Protein AF-0000000078802877 (afdb_homodimer)

Structure (mmCIF, N/CA/C/O backbone):
data_AF-0000000078802877-model_v1
#
loop_
_entity.id
_entity.type
_entity.pdbx_description
1 polymer 'D-octopine dehydrogenase'
#
loop_
_atom_site.group_PDB
_atom_site.id
_atom_site.type_symbol
_atom_site.label_atom_id
_atom_site.label_alt_id
_atom_site.label_comp_id
_atom_site.label_asym_id
_atom_site.label_entity_id
_atom_site.label_seq_id
_atom_site.pdbx_PDB_ins_code
_atom_site.Cartn_x
_atom_site.Cartn_y
_atom_site.Cartn_z
_atom_site.occupancy
_atom_site.B_iso_or_equiv
_atom_site.auth_seq_id
_atom_site.auth_comp_id
_atom_site.auth_asym_id
_atom_site.auth_atom_id
_atom_site.pdbx_PDB_model_num
ATOM 1 N N . MET A 1 1 ? -6.988 44.094 30.016 1 74.75 1 MET A N 1
ATOM 2 C CA . MET A 1 1 ? -7.387 44.188 28.625 1 74.75 1 MET A CA 1
ATOM 3 C C . MET A 1 1 ? -7.469 42.812 27.969 1 74.75 1 MET A C 1
ATOM 5 O O . MET A 1 1 ? -6.734 41.906 28.359 1 74.75 1 MET A O 1
ATOM 9 N N . ALA A 1 2 ? -8.438 42.625 27.109 1 90.06 2 ALA A N 1
ATOM 10 C CA . ALA A 1 2 ? -8.594 41.312 26.469 1 90.06 2 ALA A CA 1
ATOM 11 C C . ALA A 1 2 ? -7.391 41 25.578 1 90.06 2 ALA A C 1
ATOM 13 O O . ALA A 1 2 ? -6.848 41.875 24.922 1 90.06 2 ALA A O 1
ATOM 14 N N . PRO A 1 3 ? -6.945 39.781 25.688 1 95 3 PRO A N 1
ATOM 15 C CA . PRO A 1 3 ? -5.863 39.406 24.781 1 95 3 PRO A CA 1
ATOM 16 C C . PRO A 1 3 ? -6.262 39.531 23.312 1 95 3 PRO A C 1
ATOM 18 O O . PRO A 1 3 ? -7.422 39.281 22.953 1 95 3 PRO A O 1
ATOM 21 N N . LYS A 1 4 ? -5.344 39.969 22.469 1 97.94 4 LYS A N 1
ATOM 22 C CA . LYS A 1 4 ? -5.574 40.125 21.031 1 97.94 4 LYS A CA 1
ATOM 23 C C . LYS A 1 4 ? -4.836 39.031 20.25 1 97.94 4 LYS A C 1
ATOM 25 O O . LYS A 1 4 ? -3.719 38.656 20.609 1 97.94 4 LYS A O 1
ATOM 30 N N . VAL A 1 5 ? -5.461 38.562 19.219 1 98.62 5 VAL A N 1
ATOM 31 C CA . VAL A 1 5 ? -4.844 37.531 18.391 1 98.62 5 VAL A CA 1
ATOM 32 C C . VAL A 1 5 ? -5.316 37.656 16.938 1 98.62 5 VAL A C 1
ATOM 34 O O . VAL A 1 5 ? -6.473 38 16.688 1 98.62 5 VAL A O 1
ATOM 37 N N . SER A 1 6 ? -4.41 37.5 16 1 98.81 6 SER A N 1
ATOM 38 C CA . SER A 1 6 ? -4.742 37.438 14.578 1 98.81 6 SER A CA 1
ATOM 39 C C . SER A 1 6 ? -4.703 36 14.055 1 98.81 6 SER A C 1
ATOM 41 O O . SER A 1 6 ? -3.758 35.281 14.328 1 98.81 6 SER A O 1
ATOM 43 N N . ILE A 1 7 ? -5.746 35.656 13.383 1 98.69 7 ILE A N 1
ATOM 44 C CA . ILE A 1 7 ? -5.832 34.344 12.719 1 98.69 7 ILE A CA 1
ATOM 45 C C . ILE A 1 7 ? -5.656 34.531 11.211 1 98.69 7 ILE A C 1
ATOM 47 O O . ILE A 1 7 ? -6.445 35.219 10.562 1 98.69 7 ILE A O 1
ATOM 51 N N . ILE A 1 8 ? -4.602 33.875 10.703 1 98.19 8 ILE A N 1
ATOM 52 C CA . ILE A 1 8 ? -4.289 34 9.281 1 98.19 8 ILE A CA 1
ATOM 53 C C . ILE A 1 8 ? -4.766 32.75 8.547 1 98.19 8 ILE A C 1
ATOM 55 O O . ILE A 1 8 ? -4.039 31.75 8.453 1 98.19 8 ILE A O 1
ATOM 59 N N . GLY A 1 9 ? -5.855 32.781 7.844 1 96.12 9 GLY A N 1
ATOM 60 C CA . GLY A 1 9 ? -6.516 31.672 7.188 1 96.12 9 GLY A CA 1
ATOM 61 C C . GLY A 1 9 ? -7.953 31.484 7.637 1 96.12 9 GLY A C 1
ATOM 62 O O . GLY A 1 9 ? -8.258 31.609 8.828 1 96.12 9 GLY A O 1
ATOM 63 N N . SER A 1 10 ? -8.828 31.188 6.695 1 96.12 10 SER A N 1
ATOM 64 C CA . SER A 1 10 ? -10.258 31.156 6.996 1 96.12 10 SER A CA 1
ATOM 65 C C . SER A 1 10 ? -10.883 29.828 6.602 1 96.12 10 SER A C 1
ATOM 67 O O . SER A 1 10 ? -12.008 29.781 6.105 1 96.12 10 SER A O 1
ATOM 69 N N . GLY A 1 11 ? -10.078 28.75 6.754 1 94.06 11 GLY A N 1
ATOM 70 C CA . GLY A 1 11 ? -10.617 27.406 6.57 1 94.06 11 GLY A CA 1
ATOM 71 C C . GLY A 1 11 ? -11.25 26.844 7.824 1 94.06 11 GLY A C 1
ATOM 72 O O . GLY A 1 11 ? -11.602 27.594 8.742 1 94.06 11 GLY A O 1
ATOM 73 N N . ASN A 1 12 ? -11.438 25.547 7.922 1 93.75 12 ASN A N 1
ATOM 74 C CA . ASN A 1 12 ? -12.078 24.859 9.047 1 93.75 12 ASN A CA 1
ATOM 75 C C . ASN A 1 12 ? -11.43 25.25 10.375 1 93.75 12 ASN A C 1
ATOM 77 O O . ASN A 1 12 ? -12.109 25.703 11.289 1 93.75 12 ASN A O 1
ATOM 81 N N . ALA A 1 13 ? -10.141 25.094 10.398 1 96.44 13 ALA A N 1
ATOM 82 C CA . ALA A 1 13 ? -9.422 25.391 11.633 1 96.44 13 ALA A CA 1
ATOM 83 C C . ALA A 1 13 ? -9.414 26.891 11.922 1 96.44 13 ALA A C 1
ATOM 85 O O . ALA A 1 13 ? -9.469 27.312 13.078 1 96.44 13 ALA A O 1
ATOM 86 N N . GLY A 1 14 ? -9.344 27.688 10.867 1 97.38 14 GLY A N 1
ATOM 87 C CA . GLY A 1 14 ? -9.336 29.141 11.031 1 97.38 14 GLY A CA 1
ATOM 88 C C . GLY A 1 14 ? -10.617 29.688 11.617 1 97.38 14 GLY A C 1
ATOM 89 O O . GLY A 1 14 ? -10.594 30.453 12.578 1 97.38 14 GLY A O 1
ATOM 90 N N . LEU A 1 15 ? -11.734 29.234 11.086 1 97.81 15 LEU A N 1
ATOM 91 C CA . LEU A 1 15 ? -13.023 29.688 11.594 1 97.81 15 LEU A CA 1
ATOM 92 C C . LEU A 1 15 ? -13.242 29.203 13.023 1 97.81 15 LEU A C 1
ATOM 94 O O . LEU A 1 15 ? -13.789 29.922 13.852 1 97.81 15 LEU A O 1
ATOM 98 N N . THR A 1 16 ? -12.836 27.984 13.219 1 98 16 THR A N 1
ATOM 99 C CA . THR A 1 16 ? -12.992 27.422 14.555 1 98 16 THR A CA 1
ATOM 100 C C . THR A 1 16 ? -12.148 28.203 15.57 1 98 16 THR A C 1
ATOM 102 O O . THR A 1 16 ? -12.609 28.484 16.672 1 98 16 THR A O 1
ATOM 105 N N . ALA A 1 17 ? -10.953 28.531 15.219 1 98.5 17 ALA A N 1
ATOM 106 C CA . ALA A 1 17 ? -10.094 29.328 16.078 1 98.5 17 ALA A CA 1
ATOM 107 C C . ALA A 1 17 ? -10.711 30.703 16.359 1 98.5 17 ALA A C 1
ATOM 109 O O . ALA A 1 17 ? -10.727 31.156 17.516 1 98.5 17 ALA A O 1
ATOM 110 N N . ALA A 1 18 ? -11.195 31.359 15.312 1 98.44 18 ALA A N 1
ATOM 111 C CA . ALA A 1 18 ? -11.82 32.656 15.461 1 98.44 18 ALA A CA 1
ATOM 112 C C . ALA A 1 18 ? -12.977 32.625 16.453 1 98.44 18 ALA A C 1
ATOM 114 O O . ALA A 1 18 ? -13.086 33.469 17.344 1 98.44 18 ALA A O 1
ATOM 115 N N . TYR A 1 19 ? -13.812 31.641 16.312 1 98.31 19 TYR A N 1
ATOM 116 C CA . TYR A 1 19 ? -14.969 31.453 17.172 1 98.31 19 TYR A CA 1
ATOM 117 C C . TYR A 1 19 ? -14.539 31.141 18.609 1 98.31 19 TYR A C 1
ATOM 119 O O . TYR A 1 19 ? -14.953 31.828 19.547 1 98.31 19 TYR A O 1
ATOM 127 N N . HIS A 1 20 ? -13.711 30.156 18.734 1 98.06 20 HIS A N 1
ATOM 128 C CA . HIS A 1 20 ? -13.414 29.625 20.062 1 98.06 20 HIS A CA 1
ATOM 129 C C . HIS A 1 20 ? -12.555 30.594 20.875 1 98.06 20 HIS A C 1
ATOM 131 O O . HIS A 1 20 ? -12.719 30.703 22.078 1 98.06 20 HIS A O 1
ATOM 137 N N . PHE A 1 21 ? -11.594 31.281 20.219 1 98.25 21 PHE A N 1
ATOM 138 C CA . PHE A 1 21 ? -10.805 32.281 20.922 1 98.25 21 PHE A CA 1
ATOM 139 C C . PHE A 1 21 ? -11.68 33.438 21.375 1 98.25 21 PHE A C 1
ATOM 141 O O . PHE A 1 21 ? -11.5 33.969 22.469 1 98.25 21 PHE A O 1
ATOM 148 N N . SER A 1 22 ? -12.594 33.844 20.547 1 97.94 22 SER A N 1
ATOM 149 C CA . SER A 1 22 ? -13.547 34.875 20.938 1 97.94 22 SER A CA 1
ATOM 150 C C . SER A 1 22 ? -14.391 34.438 22.125 1 97.94 22 SER A C 1
ATOM 152 O O . SER A 1 22 ? -14.656 35.219 23.047 1 97.94 22 SER A O 1
ATOM 154 N N . LEU A 1 23 ? -14.82 33.219 22.047 1 96.56 23 LEU A N 1
ATOM 155 C CA . LEU A 1 23 ? -15.602 32.625 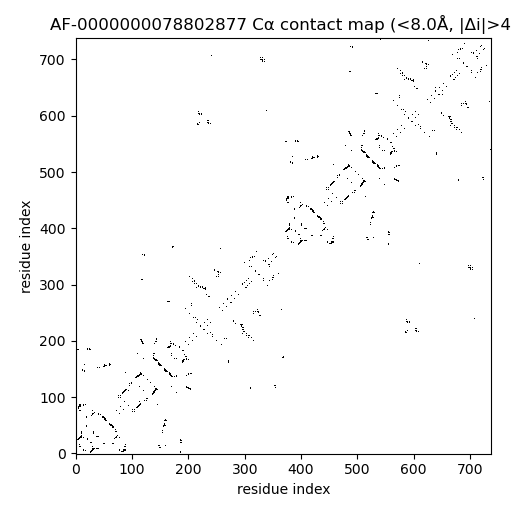23.125 1 96.56 23 LEU A CA 1
ATOM 156 C C . LEU A 1 23 ? -14.828 32.688 24.438 1 96.56 23 LEU A C 1
ATOM 158 O O . LEU A 1 23 ? -15.43 32.875 25.516 1 96.56 23 LEU A O 1
ATOM 162 N N . GLN A 1 24 ? -13.523 32.625 24.344 1 94.69 24 GLN A N 1
ATOM 163 C CA . GLN A 1 24 ? -12.656 32.656 25.516 1 94.69 24 GLN A CA 1
ATOM 164 C C . GLN A 1 24 ? -12.352 34.094 25.938 1 94.69 24 GLN A C 1
ATOM 166 O O . GLN A 1 24 ? -11.625 34.312 26.906 1 94.69 24 GLN A O 1
ATOM 171 N N . GLY A 1 25 ? -12.828 35.062 25.172 1 96.06 25 GLY A N 1
ATOM 172 C CA . GLY A 1 25 ? -12.727 36.438 25.609 1 96.06 25 GLY A CA 1
ATOM 173 C C . GLY A 1 25 ? -11.656 37.219 24.875 1 96.06 25 GLY A C 1
ATOM 174 O O . GLY A 1 25 ? -11.406 38.375 25.188 1 96.06 25 GLY A O 1
ATOM 175 N N . ALA A 1 26 ? -11.078 36.656 23.875 1 97.81 26 ALA A N 1
ATOM 176 C CA . ALA A 1 26 ? -10.039 37.344 23.109 1 97.81 26 ALA A CA 1
ATOM 177 C C . ALA A 1 26 ? -10.664 38.219 22.016 1 97.81 26 ALA A C 1
ATOM 179 O O . ALA A 1 26 ? -11.742 37.906 21.516 1 97.81 26 ALA A O 1
ATOM 180 N N . ASP A 1 27 ? -9.984 39.312 21.766 1 98.44 27 ASP A N 1
ATOM 181 C CA . ASP A 1 27 ? -10.266 40.031 20.531 1 98.44 27 ASP A CA 1
ATOM 182 C C . ASP A 1 27 ? -9.57 39.375 19.344 1 98.44 27 ASP A C 1
ATOM 184 O O . ASP A 1 27 ? -8.352 39.188 19.359 1 98.44 27 ASP A O 1
ATOM 188 N N . VAL A 1 28 ? -10.383 39.094 18.312 1 98.62 28 VAL A N 1
ATOM 189 C CA . VAL A 1 28 ? -9.836 38.312 17.219 1 98.62 28 VAL A CA 1
ATOM 190 C C . VAL A 1 28 ? -9.891 39.094 15.914 1 98.62 28 VAL A C 1
ATOM 192 O O . VAL A 1 28 ? -10.898 39.75 15.617 1 98.62 28 VAL A O 1
ATOM 195 N N . CYS A 1 29 ? -8.789 39.125 15.219 1 98.81 29 CYS A N 1
ATOM 196 C CA . CYS A 1 29 ? -8.75 39.531 13.82 1 98.81 29 CYS A CA 1
ATOM 197 C C . CYS A 1 29 ? -8.617 38.312 12.898 1 98.81 29 CYS A C 1
ATOM 199 O O . CYS A 1 29 ? -7.637 37.562 12.992 1 98.81 29 CYS A O 1
ATOM 201 N N . LEU A 1 30 ? -9.617 38.125 12.047 1 98.62 30 LEU A N 1
ATOM 202 C CA . LEU A 1 30 ? -9.609 37 11.117 1 98.62 30 LEU A CA 1
ATOM 203 C C . LEU A 1 30 ? -9.281 37.438 9.703 1 98.62 30 LEU A C 1
ATOM 205 O O . LEU A 1 30 ? -9.969 38.312 9.148 1 98.62 30 LEU A O 1
ATOM 209 N N . PHE A 1 31 ? -8.234 36.812 9.164 1 98.25 31 PHE A N 1
ATOM 210 C CA . PHE A 1 31 ? -7.816 37.125 7.805 1 98.25 31 PHE A CA 1
ATOM 211 C C . PHE A 1 31 ? -8.211 35.969 6.855 1 98.25 31 PHE A C 1
ATOM 213 O O . PHE A 1 31 ? -8.062 34.812 7.195 1 98.25 31 PHE A O 1
ATOM 220 N N . GLY A 1 32 ? -8.734 36.375 5.699 1 96 32 GLY A N 1
ATOM 221 C CA . GLY A 1 32 ? -8.945 35.469 4.566 1 96 32 GLY A CA 1
ATOM 222 C C . GLY A 1 32 ? -8.391 36.031 3.266 1 96 32 GLY A C 1
ATOM 223 O O . GLY A 1 32 ? -8.594 37.219 2.949 1 96 32 GLY A O 1
ATOM 224 N N . ALA A 1 33 ? -7.621 35.188 2.625 1 90.5 33 ALA A N 1
ATOM 225 C CA . ALA A 1 33 ? -6.992 35.594 1.38 1 90.5 33 ALA A CA 1
ATOM 226 C C . ALA A 1 33 ? -8.039 35.875 0.3 1 90.5 33 ALA A C 1
ATOM 228 O O . ALA A 1 33 ? -9.062 35.188 0.241 1 90.5 33 ALA A O 1
ATOM 229 N N . LYS A 1 34 ? -7.648 36.812 -0.622 1 84.81 34 LYS A N 1
ATOM 230 C CA . LYS A 1 34 ? -8.523 37.125 -1.748 1 84.81 34 LYS A CA 1
ATOM 231 C C . LYS A 1 34 ? -8.734 35.906 -2.631 1 84.81 34 LYS A C 1
ATOM 233 O O . LYS A 1 34 ? -7.785 35.188 -2.945 1 84.81 34 LYS A O 1
ATOM 238 N N . GLY A 1 35 ? -9.922 35.656 -3.006 1 83.62 35 GLY A N 1
ATOM 239 C CA . GLY A 1 35 ? -10.258 34.469 -3.779 1 83.62 35 GLY A CA 1
ATOM 240 C C . GLY A 1 35 ? -10.711 33.312 -2.92 1 83.62 35 GLY A C 1
ATOM 241 O O . GLY A 1 35 ? -11.352 32.375 -3.416 1 83.62 35 GLY A O 1
ATOM 242 N N . PHE A 1 36 ? -10.398 33.406 -1.675 1 80.94 36 PHE A N 1
ATOM 243 C CA . PHE A 1 36 ? -10.812 32.406 -0.7 1 80.94 36 PHE A CA 1
ATOM 244 C C . PHE A 1 36 ? -11.562 33.031 0.458 1 80.94 36 PHE A C 1
ATOM 246 O O . PHE A 1 36 ? -11.406 32.625 1.61 1 80.94 36 PHE A O 1
ATOM 253 N N . ASP A 1 37 ? -12.305 34.125 0.179 1 84.44 37 ASP A N 1
ATOM 254 C CA . ASP A 1 37 ? -12.836 34.938 1.27 1 84.44 37 ASP A CA 1
ATOM 255 C C . ASP A 1 37 ? -14.344 34.75 1.399 1 84.44 37 ASP A C 1
ATOM 257 O O . ASP A 1 37 ? -15.016 35.594 2.023 1 84.44 37 ASP A O 1
ATOM 261 N N . GLN A 1 38 ? -14.883 33.719 0.833 1 91.31 38 GLN A N 1
ATOM 262 C CA . GLN A 1 38 ? -16.312 33.5 0.97 1 91.31 38 GLN A CA 1
ATOM 263 C C . GLN A 1 38 ? -16.719 33.375 2.438 1 91.31 38 GLN A C 1
ATOM 265 O O . GLN A 1 38 ? -17.75 33.875 2.85 1 91.31 38 GLN A O 1
ATOM 270 N N . SER A 1 39 ? -15.898 32.656 3.168 1 94.88 39 SER A N 1
ATOM 271 C CA . SER A 1 39 ? -16.172 32.5 4.59 1 94.88 39 SER A CA 1
ATOM 272 C C . SER A 1 39 ? -16.281 33.875 5.293 1 94.88 39 SER A C 1
ATOM 274 O O . SER A 1 39 ? -17.062 34.031 6.219 1 94.88 39 SER A O 1
ATOM 276 N N . LEU A 1 40 ? -15.484 34.812 4.887 1 96.5 40 LEU A N 1
ATOM 277 C CA . LEU A 1 40 ? -15.508 36.156 5.48 1 96.5 40 LEU A CA 1
ATOM 278 C C . LEU A 1 40 ? -16.812 36.875 5.152 1 96.5 40 LEU A C 1
ATOM 280 O O . LEU A 1 40 ? -17.406 37.5 6.02 1 96.5 40 LEU A O 1
ATOM 284 N N . LEU A 1 41 ? -17.234 36.719 3.908 1 96.12 41 LEU A N 1
ATOM 285 C CA . LEU A 1 41 ? -18.5 37.281 3.506 1 96.12 41 LEU A CA 1
ATOM 286 C C . LEU A 1 41 ? -19.656 36.719 4.332 1 96.12 41 LEU A C 1
ATOM 288 O O . LEU A 1 41 ? -20.531 37.469 4.766 1 96.12 41 LEU A O 1
ATOM 292 N N . ASP A 1 42 ? -19.625 35.469 4.488 1 97.69 42 ASP A N 1
ATOM 293 C CA . ASP A 1 42 ? -20.656 34.812 5.281 1 97.69 42 ASP A CA 1
ATOM 294 C C . ASP A 1 42 ? -20.688 35.344 6.715 1 97.69 42 ASP A C 1
ATOM 296 O O . ASP A 1 42 ? -21.75 35.562 7.289 1 97.69 42 ASP A O 1
ATOM 300 N N . ILE A 1 43 ? -19.531 35.5 7.281 1 97.88 43 ILE A N 1
ATOM 301 C CA . ILE A 1 43 ? -19.391 35.969 8.656 1 97.88 43 ILE A CA 1
ATOM 302 C C . ILE A 1 43 ? -19.922 37.406 8.758 1 97.88 43 ILE A C 1
ATOM 304 O O . ILE A 1 43 ? -20.625 37.75 9.703 1 97.88 43 ILE A O 1
ATOM 308 N N . GLU A 1 44 ? -19.594 38.25 7.809 1 97.31 44 GLU A N 1
ATOM 309 C CA . GLU A 1 44 ? -20.031 39.656 7.773 1 97.31 44 GLU A CA 1
ATOM 310 C C . GLU A 1 44 ? -21.562 39.75 7.652 1 97.31 44 GLU A C 1
ATOM 312 O O . GLU A 1 44 ? -22.188 40.562 8.328 1 97.31 44 GLU A O 1
ATOM 317 N N . GLN A 1 45 ? -22.094 38.906 6.852 1 97.38 45 GLN A N 1
ATOM 318 C CA . GLN A 1 45 ? -23.531 38.875 6.637 1 97.38 45 GLN A CA 1
ATOM 319 C C . GLN A 1 45 ? -24.266 38.375 7.867 1 97.38 45 GLN A C 1
ATOM 321 O O . GLN A 1 45 ? -25.344 38.875 8.219 1 97.38 45 GLN A O 1
ATOM 326 N N . ASN A 1 46 ? -23.688 37.438 8.5 1 97.38 46 ASN A N 1
ATOM 327 C CA . ASN A 1 46 ? -24.328 36.781 9.648 1 97.38 46 ASN A CA 1
ATOM 328 C C . ASN A 1 46 ? -24.062 37.562 10.93 1 97.38 46 ASN A C 1
ATOM 330 O O . ASN A 1 46 ? -24.734 37.344 11.945 1 97.38 46 ASN A O 1
ATOM 334 N N . GLY A 1 47 ? -23.016 38.375 10.906 1 97.81 47 GLY A N 1
ATOM 335 C CA . GLY A 1 47 ? -22.641 39.156 12.078 1 97.81 47 GLY A CA 1
ATOM 336 C C . GLY A 1 47 ? -21.719 38.406 13.023 1 97.81 47 GLY A C 1
ATOM 337 O O . GLY A 1 47 ? -21.438 38.875 14.125 1 97.81 47 GLY A O 1
ATOM 338 N N . GLY A 1 48 ? -21.312 37.188 12.578 1 98.5 48 GLY A N 1
ATOM 339 C CA . GLY A 1 48 ? -20.469 36.375 13.422 1 98.5 48 GLY A CA 1
ATOM 340 C C . GLY A 1 48 ? -20.422 34.906 12.984 1 98.5 48 GLY A C 1
ATOM 341 O O . GLY A 1 48 ? -20.781 34.594 11.852 1 98.5 48 GLY A O 1
ATOM 342 N N . ILE A 1 49 ? -19.859 34.062 13.844 1 98.69 49 ILE A N 1
ATOM 343 C CA . ILE A 1 49 ? -19.75 32.625 13.602 1 98.69 49 ILE A CA 1
ATOM 344 C C . ILE A 1 49 ? -20.609 31.875 14.602 1 98.69 49 ILE A C 1
ATOM 346 O O . ILE A 1 49 ? -20.594 32.156 15.797 1 98.69 49 ILE A O 1
ATOM 350 N N . GLU A 1 50 ? -21.344 30.953 14.078 1 98.5 50 GLU A N 1
ATOM 351 C CA . GLU A 1 50 ? -22.188 30.094 14.906 1 98.5 50 GLU A CA 1
ATOM 352 C C . GLU A 1 50 ? -21.625 28.688 15.008 1 98.5 50 GLU A C 1
ATOM 354 O O . GLU A 1 50 ? -21.297 28.062 13.992 1 98.5 50 GLU A O 1
ATOM 359 N N . ALA A 1 51 ? -21.422 28.203 16.203 1 97.94 51 ALA A N 1
ATOM 360 C CA . ALA A 1 51 ? -21.125 26.797 16.453 1 97.94 51 ALA A CA 1
ATOM 361 C C . ALA A 1 51 ? -22.391 26.031 16.844 1 97.94 51 ALA A C 1
ATOM 363 O O . ALA A 1 51 ? -23.109 26.438 17.75 1 97.94 51 ALA A O 1
ATOM 364 N N . LEU A 1 52 ? -22.578 24.938 16.234 1 96.38 52 LEU A N 1
ATOM 365 C CA . LEU A 1 52 ? -23.812 24.188 16.406 1 96.38 52 LEU A CA 1
ATOM 366 C C . LEU A 1 52 ? -23.844 23.453 17.734 1 96.38 52 LEU A C 1
ATOM 368 O O . LEU A 1 52 ? -22.797 23.062 18.25 1 96.38 52 LEU A O 1
ATOM 372 N N . ALA A 1 53 ? -25.109 23.25 18.219 1 95.31 53 ALA A N 1
ATOM 373 C CA . ALA A 1 53 ? -25.328 22.531 19.469 1 95.31 53 ALA A CA 1
ATOM 374 C C . ALA A 1 53 ? -25.438 21.031 19.234 1 95.31 53 ALA A C 1
ATOM 376 O O . ALA A 1 53 ? -25.312 20.234 20.172 1 95.31 53 ALA A O 1
ATOM 377 N N . GLU A 1 54 ? -25.781 20.719 18.016 1 91.75 54 GLU A N 1
ATOM 378 C CA . GLU A 1 54 ? -25.953 19.328 17.641 1 91.75 54 GLU A CA 1
ATOM 379 C C . GLU A 1 54 ? -25.547 19.078 16.188 1 91.75 54 GLU A C 1
ATOM 381 O O . GLU A 1 54 ? -25.703 19.969 15.344 1 91.75 54 GLU A O 1
ATOM 386 N N . PHE A 1 55 ? -24.969 17.953 15.977 1 87 55 PHE A N 1
ATOM 387 C CA . PHE A 1 55 ? -24.625 17.516 14.633 1 87 55 PHE A CA 1
ATOM 388 C C . PHE A 1 55 ? -24.812 16.016 14.484 1 87 55 PHE A C 1
ATOM 390 O O . PHE A 1 55 ? -24.281 15.234 15.289 1 87 55 PHE A O 1
ATOM 397 N N . ASN A 1 56 ? -25.516 15.516 13.469 1 80.38 56 ASN A N 1
ATOM 398 C CA . ASN A 1 56 ? -25.844 14.109 13.25 1 80.38 56 ASN A CA 1
ATOM 399 C C . ASN A 1 56 ? -26.406 13.461 14.516 1 80.38 56 ASN A C 1
ATOM 401 O O . ASN A 1 56 ? -25.984 12.383 14.914 1 80.38 56 ASN A O 1
ATOM 405 N N . SER A 1 57 ? -27.172 14.188 15.195 1 82.88 57 SER A N 1
ATOM 406 C CA . SER A 1 57 ? -27.938 13.75 16.359 1 82.88 57 SER A CA 1
ATOM 407 C C . SER A 1 57 ? -27.031 13.531 17.562 1 82.88 57 SER A C 1
ATOM 409 O O . SER A 1 57 ? -27.344 12.719 18.438 1 82.88 57 SER A O 1
ATOM 411 N N . VAL A 1 58 ? -25.906 14.195 17.516 1 83.25 58 VAL A N 1
ATOM 412 C CA . VAL A 1 58 ? -25 14.125 18.656 1 83.25 58 VAL A CA 1
ATOM 413 C C . VAL A 1 58 ? -24.812 15.516 19.25 1 83.25 58 VAL A C 1
ATOM 415 O O . VAL A 1 58 ? -24.547 16.484 18.516 1 83.25 58 VAL A O 1
ATOM 418 N N . PRO A 1 59 ? -25.078 15.609 20.547 1 89.62 59 PRO A N 1
ATOM 419 C CA . PRO A 1 59 ? -24.859 16.906 21.172 1 89.62 59 PRO A CA 1
ATOM 420 C C . PRO A 1 59 ? -23.391 17.359 21.109 1 89.62 59 PRO A C 1
ATOM 422 O O . PRO A 1 59 ? -22.484 16.547 21.266 1 89.62 59 PRO A O 1
ATOM 425 N N . LEU A 1 60 ? -23.188 18.734 21 1 91.38 60 LEU A N 1
ATOM 426 C CA . LEU A 1 60 ? -21.844 19.297 20.891 1 91.38 60 LEU A CA 1
ATOM 427 C C . LEU A 1 60 ? -21.578 20.266 22.047 1 91.38 60 LEU A C 1
ATOM 429 O O . LEU A 1 60 ? -22.484 20.922 22.531 1 91.38 60 LEU A O 1
ATOM 433 N N . THR A 1 61 ? -20.406 20.453 22.547 1 88.44 61 THR A N 1
ATOM 434 C CA . THR A 1 61 ? -20.062 21.094 23.797 1 88.44 61 THR A CA 1
ATOM 435 C C . THR A 1 61 ? -19.828 22.594 23.609 1 88.44 61 THR A C 1
ATOM 437 O O . THR A 1 61 ? -20.047 23.391 24.516 1 88.44 61 THR A O 1
ATOM 440 N N . TYR A 1 62 ? -19.453 23.172 22.484 1 94.31 62 TYR A N 1
ATOM 441 C CA . TYR A 1 62 ? -19 24.547 22.328 1 94.31 62 TYR A CA 1
ATOM 442 C C . TYR A 1 62 ? -19.953 25.344 21.453 1 94.31 62 TYR A C 1
ATOM 444 O O . TYR A 1 62 ? -19.531 26.203 20.688 1 94.31 62 TYR A O 1
ATOM 452 N N . ALA A 1 63 ? -21.203 25.047 21.766 1 96.06 63 ALA A N 1
ATOM 453 C CA . ALA A 1 63 ? -22.219 25.703 20.938 1 96.06 63 ALA A CA 1
ATOM 454 C C . ALA A 1 63 ? -22.359 27.172 21.344 1 96.06 63 ALA A C 1
ATOM 456 O O . ALA A 1 63 ? -22.156 27.531 22.5 1 96.06 63 ALA A O 1
ATOM 457 N N . GLY A 1 64 ? -22.734 28.016 20.328 1 97.62 64 GLY A N 1
ATOM 458 C CA . GLY A 1 64 ? -22.969 29.422 20.578 1 97.62 64 GLY A CA 1
ATOM 459 C C . GLY A 1 64 ? -22.797 30.297 19.359 1 97.62 64 GLY A C 1
ATOM 460 O O . GLY A 1 64 ? -22.891 29.812 18.219 1 97.62 64 GLY A O 1
ATOM 461 N N . PHE A 1 65 ? -22.703 31.594 19.609 1 98.44 65 PHE A N 1
ATOM 462 C CA . PHE A 1 65 ? -22.5 32.594 18.578 1 98.44 65 PHE A CA 1
ATOM 463 C C . PHE A 1 65 ? -21.5 33.656 19.031 1 98.44 65 PHE A C 1
ATOM 465 O O . PHE A 1 65 ? -21.609 34.156 20.156 1 98.44 65 PHE A O 1
ATOM 472 N N . GLN A 1 66 ? -20.547 33.906 18.234 1 98.5 66 GLN A N 1
ATOM 473 C CA . GLN A 1 66 ? -19.531 34.906 18.578 1 98.5 66 GLN A CA 1
ATOM 474 C C . GLN A 1 66 ? -19.344 35.906 17.422 1 98.5 66 GLN A C 1
ATOM 476 O O . GLN A 1 66 ? -19.156 35.5 16.281 1 98.5 66 GLN A O 1
ATOM 481 N N . ALA A 1 67 ? -19.422 37.156 17.781 1 98.19 67 ALA A N 1
ATOM 482 C CA . ALA A 1 67 ? -18.938 38.188 16.844 1 98.19 67 ALA A CA 1
ATOM 483 C C . ALA A 1 67 ? -17.422 38.156 16.766 1 98.19 67 ALA A C 1
ATOM 485 O O . ALA A 1 67 ? -16.734 37.812 17.734 1 98.19 67 ALA A O 1
ATOM 486 N N . ILE A 1 68 ? -16.938 38.5 15.625 1 98.38 68 ILE A N 1
ATOM 487 C CA . ILE A 1 68 ? -15.492 38.625 15.422 1 98.38 68 ILE A CA 1
ATOM 488 C C . ILE A 1 68 ? -15.094 40.094 15.359 1 98.38 68 ILE A C 1
ATOM 490 O O . ILE A 1 68 ? -15.672 40.875 14.602 1 98.38 68 ILE A O 1
ATOM 494 N N . ASP A 1 69 ? -14.148 40.469 16.156 1 98.31 69 ASP A N 1
ATOM 495 C CA . ASP A 1 69 ? -13.781 41.875 16.312 1 98.31 69 ASP A CA 1
ATOM 496 C C . ASP A 1 69 ? -13.422 42.531 14.977 1 98.31 69 ASP A C 1
ATOM 498 O O . ASP A 1 69 ? -13.805 43.656 14.711 1 98.31 69 ASP A O 1
ATOM 502 N N . THR A 1 70 ? -12.609 41.812 14.18 1 98.19 70 THR A N 1
ATOM 503 C CA . THR A 1 70 ? -12.188 42.344 12.883 1 98.19 70 THR A CA 1
ATOM 504 C C . THR A 1 70 ? -12.117 41.219 11.852 1 98.19 70 THR A C 1
ATOM 506 O O . THR A 1 70 ? -11.562 40.156 12.117 1 98.19 70 THR A O 1
ATOM 509 N N . VAL A 1 71 ? -12.742 41.406 10.742 1 98 71 VAL A N 1
ATOM 510 C CA . VAL A 1 71 ? -12.617 40.562 9.57 1 98 71 VAL A CA 1
ATOM 511 C C . VAL A 1 71 ? -11.961 41.344 8.43 1 98 71 VAL A C 1
ATOM 513 O O . VAL A 1 71 ? -12.383 42.438 8.102 1 98 71 VAL A O 1
ATOM 516 N N . THR A 1 72 ? -10.875 40.719 7.848 1 97.94 72 THR A N 1
ATOM 517 C CA . THR A 1 72 ? -10.164 41.531 6.871 1 97.94 72 THR A CA 1
ATOM 518 C C . THR A 1 72 ? -9.586 40.688 5.758 1 97.94 72 THR A C 1
ATOM 520 O O . THR A 1 72 ? -9.359 39.469 5.949 1 97.94 72 THR A O 1
ATOM 523 N N . ARG A 1 73 ? -9.398 41.219 4.566 1 97.06 73 ARG A N 1
ATOM 524 C CA . ARG A 1 73 ? -8.703 40.625 3.43 1 97.06 73 ARG A CA 1
ATOM 525 C C . ARG A 1 73 ? -7.332 41.281 3.236 1 97.06 73 ARG A C 1
ATOM 527 O O . ARG A 1 73 ? -6.621 40.938 2.279 1 97.06 73 ARG A O 1
ATOM 534 N N . ASP A 1 74 ? -6.973 42.156 4.164 1 97 74 ASP A N 1
ATOM 535 C CA . ASP A 1 74 ? -5.695 42.875 4.125 1 97 74 ASP A CA 1
ATOM 536 C C . ASP A 1 74 ? -4.719 42.312 5.148 1 97 74 ASP A C 1
ATOM 538 O O . ASP A 1 74 ? -4.922 42.438 6.355 1 97 74 ASP A O 1
ATOM 542 N N . LEU A 1 75 ? -3.621 41.812 4.66 1 97 75 LEU A N 1
ATOM 543 C CA . LEU A 1 75 ? -2.656 41.125 5.512 1 97 75 LEU A CA 1
ATOM 544 C C . LEU A 1 75 ? -1.97 42.094 6.457 1 97 75 LEU A C 1
ATOM 546 O O . LEU A 1 75 ? -1.637 41.75 7.59 1 97 75 LEU A O 1
ATOM 550 N N . GLN A 1 76 ? -1.71 43.281 5.965 1 98.12 76 GLN A N 1
ATOM 551 C CA . GLN A 1 76 ? -1.095 44.281 6.816 1 98.12 76 GLN A CA 1
ATOM 552 C C . GLN A 1 76 ? -1.943 44.562 8.055 1 98.12 76 GLN A C 1
ATOM 554 O O . GLN A 1 76 ? -1.425 44.594 9.172 1 98.12 76 GLN A O 1
ATOM 559 N N . THR A 1 77 ? -3.195 44.719 7.848 1 98.31 77 THR A N 1
ATOM 560 C CA . THR A 1 77 ? -4.125 44.938 8.953 1 98.31 77 THR A CA 1
ATOM 561 C C . THR A 1 77 ? -4.07 43.781 9.945 1 98.31 77 THR A C 1
ATOM 563 O O . THR A 1 77 ? -4.008 44 11.156 1 98.31 77 THR A O 1
ATOM 566 N N . ALA A 1 78 ? -4.09 42.562 9.469 1 98.5 78 ALA A N 1
ATOM 567 C CA . ALA A 1 78 ? -4.086 41.375 10.32 1 98.5 78 ALA A CA 1
ATOM 568 C C . ALA A 1 78 ? -2.781 41.281 11.109 1 98.5 78 ALA A C 1
ATOM 570 O O . ALA A 1 78 ? -2.791 40.969 12.305 1 98.5 78 ALA A O 1
ATOM 571 N N . VAL A 1 79 ? -1.66 41.5 10.438 1 98.69 79 VAL A N 1
ATOM 572 C CA . VAL A 1 79 ? -0.345 41.344 11.047 1 98.69 79 VAL A CA 1
ATOM 573 C C . VAL A 1 79 ? -0.133 42.438 12.102 1 98.69 79 VAL A C 1
ATOM 575 O O . VAL A 1 79 ? 0.453 42.188 13.156 1 98.69 79 VAL A O 1
ATOM 578 N N . GLU A 1 80 ? -0.635 43.625 11.875 1 98.19 80 GLU A N 1
ATOM 579 C CA . GLU A 1 80 ? -0.427 44.75 12.781 1 98.19 80 GLU A CA 1
ATOM 580 C C . GLU A 1 80 ? -1.407 44.688 13.945 1 98.19 80 GLU A C 1
ATOM 582 O O . GLU A 1 80 ? -1.206 45.375 14.961 1 98.19 80 GLU A O 1
ATOM 587 N N . TYR A 1 81 ? -2.393 43.938 13.836 1 98.44 81 TYR A N 1
ATOM 588 C CA . TYR A 1 81 ? -3.467 43.875 14.82 1 98.44 81 TYR A CA 1
ATOM 589 C C . TYR A 1 81 ? -2.969 43.281 16.141 1 98.44 81 TYR A C 1
ATOM 591 O O . TYR A 1 81 ? -3.424 43.688 17.203 1 98.44 81 TYR A O 1
ATOM 599 N N . SER A 1 82 ? -2.021 42.344 16.062 1 98.25 82 SER A N 1
ATOM 600 C CA . SER A 1 82 ? -1.612 41.625 17.281 1 98.25 82 SER A CA 1
ATOM 601 C C . SER A 1 82 ? -0.165 41.156 17.172 1 98.25 82 SER A C 1
ATOM 603 O O . SER A 1 82 ? 0.373 41 16.078 1 98.25 82 SER A O 1
ATOM 605 N N . ASP A 1 83 ? 0.365 40.906 18.344 1 98 83 ASP A N 1
ATOM 606 C CA . ASP A 1 83 ? 1.69 40.281 18.422 1 98 83 ASP A CA 1
ATOM 607 C C . ASP A 1 83 ? 1.602 38.781 18.359 1 98 83 ASP A C 1
ATOM 609 O O . ASP A 1 83 ? 2.615 38.094 18.188 1 98 83 ASP A O 1
ATOM 613 N N . LEU A 1 84 ? 0.43 38.25 18.516 1 98.62 84 LEU A N 1
ATOM 614 C CA . LEU A 1 84 ? 0.178 36.812 18.391 1 98.62 84 LEU A CA 1
ATOM 615 C C . LEU A 1 84 ? -0.493 36.5 17.047 1 98.62 84 LEU A C 1
ATOM 617 O O . LEU A 1 84 ? -1.641 36.875 16.828 1 98.62 84 LEU A O 1
ATOM 621 N N . LEU A 1 85 ? 0.221 35.812 16.203 1 98.81 85 LEU A N 1
ATOM 622 C CA . LEU A 1 85 ? -0.261 35.438 14.883 1 98.81 85 LEU A CA 1
ATOM 623 C C . LEU A 1 85 ? -0.402 33.906 14.781 1 98.81 85 LEU A C 1
ATOM 625 O O . LEU A 1 85 ? 0.586 33.188 14.898 1 98.81 85 LEU A O 1
ATOM 629 N N . ILE A 1 86 ? -1.632 33.406 14.539 1 98.69 86 ILE A N 1
ATOM 630 C CA . ILE A 1 86 ? -1.917 31.984 14.414 1 98.69 86 ILE A CA 1
ATOM 631 C C . ILE A 1 86 ? -2.188 31.625 12.953 1 98.69 86 ILE A C 1
ATOM 633 O O . ILE A 1 86 ? -2.99 32.281 12.289 1 98.69 86 ILE A O 1
ATOM 637 N N . LEU A 1 87 ? -1.478 30.656 12.461 1 98.38 87 LEU A N 1
ATOM 638 C CA . LEU A 1 87 ? -1.67 30.156 11.102 1 98.38 87 LEU A CA 1
ATOM 639 C C . LEU A 1 87 ? -2.215 28.734 11.117 1 98.38 87 LEU A C 1
ATOM 641 O O . LEU A 1 87 ? -1.462 27.781 10.93 1 98.38 87 LEU A O 1
ATOM 645 N N . PRO A 1 88 ? -3.504 28.578 11.258 1 97.44 88 PRO A N 1
ATOM 646 C CA . PRO A 1 88 ? -4.125 27.25 11.18 1 97.44 88 PRO A CA 1
ATOM 647 C C . PRO A 1 88 ? -4.438 26.828 9.75 1 97.44 88 PRO A C 1
ATOM 649 O O . PRO A 1 88 ? -5.594 26.562 9.422 1 97.44 88 PRO A O 1
ATOM 652 N N . VAL A 1 89 ? -3.408 26.688 8.922 1 95.81 89 VAL A N 1
ATOM 653 C CA . VAL A 1 89 ? -3.525 26.391 7.5 1 95.81 89 VAL A CA 1
ATOM 654 C C . VAL A 1 89 ? -2.736 25.125 7.168 1 95.81 89 VAL A C 1
ATOM 656 O O . VAL A 1 89 ? -1.855 24.719 7.93 1 95.81 89 VAL A O 1
ATOM 659 N N . PRO A 1 90 ? -3.084 24.516 6.113 1 94.75 90 PRO A N 1
ATOM 660 C CA . PRO A 1 90 ? -2.27 23.375 5.691 1 94.75 90 PRO A CA 1
ATOM 661 C C . PRO A 1 90 ? -0.81 23.75 5.449 1 94.75 90 PRO A C 1
ATOM 663 O O . PRO A 1 90 ? -0.507 24.906 5.145 1 94.75 90 PRO A O 1
ATOM 666 N N . SER A 1 91 ? 0.008 22.812 5.531 1 97.12 91 SER A N 1
ATOM 667 C CA . SER A 1 91 ? 1.445 23.047 5.445 1 97.12 91 SER A CA 1
ATOM 668 C C . SER A 1 91 ? 1.82 23.703 4.125 1 97.12 91 SER A C 1
ATOM 670 O O . SER A 1 91 ? 2.721 24.547 4.074 1 97.12 91 SER A O 1
ATOM 672 N N . PHE A 1 92 ? 1.134 23.391 3.057 1 94.75 92 PHE A N 1
ATOM 673 C CA . PHE A 1 92 ? 1.489 23.922 1.745 1 94.75 92 PHE A CA 1
ATOM 674 C C . PHE A 1 92 ? 1.139 25.406 1.643 1 94.75 92 PHE A C 1
ATOM 676 O O . PHE A 1 92 ? 1.643 26.109 0.765 1 94.75 92 PHE A O 1
ATOM 683 N N . ALA A 1 93 ? 0.306 25.891 2.494 1 94.69 93 ALA A N 1
ATOM 684 C CA . ALA A 1 93 ? -0.114 27.297 2.443 1 94.69 93 ALA A CA 1
ATOM 685 C C . ALA A 1 93 ? 0.763 28.172 3.342 1 94.69 93 ALA A C 1
ATOM 687 O O . ALA A 1 93 ? 0.744 29.391 3.236 1 94.69 93 ALA A O 1
ATOM 688 N N . GLN A 1 94 ? 1.557 27.594 4.195 1 97.5 94 GLN A N 1
ATOM 689 C CA . GLN A 1 94 ? 2.355 28.328 5.176 1 97.5 94 GLN A CA 1
ATOM 690 C C . GLN A 1 94 ? 3.369 29.234 4.492 1 97.5 94 GLN A C 1
ATOM 692 O O . GLN A 1 94 ? 3.479 30.422 4.836 1 97.5 94 GLN A O 1
ATOM 697 N N . GLU A 1 95 ? 4.02 28.734 3.475 1 97.44 95 GLU A N 1
ATOM 698 C CA . GLU A 1 95 ? 5.133 29.438 2.852 1 97.44 95 GLU A CA 1
ATOM 699 C C . GLU A 1 95 ? 4.645 30.656 2.062 1 97.44 95 GLU A C 1
ATOM 701 O O . GLU A 1 95 ? 5.094 31.781 2.297 1 97.44 95 GLU A O 1
ATOM 706 N N . PRO A 1 96 ? 3.674 30.469 1.147 1 96.19 96 PRO A N 1
ATOM 707 C CA . PRO A 1 96 ? 3.236 31.656 0.411 1 96.19 96 PRO A CA 1
ATOM 708 C C . PRO A 1 96 ? 2.604 32.719 1.315 1 96.19 96 PRO A C 1
ATOM 710 O O . PRO A 1 96 ? 2.809 33.906 1.108 1 96.19 96 PRO A O 1
ATOM 713 N N . LEU A 1 97 ? 1.922 32.312 2.332 1 96.69 97 LEU A N 1
ATOM 714 C CA . LEU A 1 97 ? 1.329 33.25 3.268 1 96.69 97 LEU A CA 1
ATOM 715 C C . LEU A 1 97 ? 2.41 34.031 4.023 1 96.69 97 LEU A C 1
ATOM 717 O O . LEU A 1 97 ? 2.305 35.25 4.203 1 96.69 97 LEU A O 1
ATOM 721 N N . PHE A 1 98 ? 3.418 33.344 4.438 1 98.19 98 PHE A N 1
ATOM 722 C CA . PHE A 1 98 ? 4.488 33.969 5.207 1 98.19 98 PHE A CA 1
ATOM 723 C C . PHE A 1 98 ? 5.238 35 4.367 1 98.19 98 PHE A C 1
ATOM 725 O O . PHE A 1 98 ? 5.57 36.062 4.852 1 98.19 98 PHE A O 1
ATOM 732 N N . ILE A 1 99 ? 5.48 34.625 3.158 1 98.12 99 ILE A N 1
ATOM 733 C CA . ILE A 1 99 ? 6.168 35.531 2.254 1 98.12 99 ILE A CA 1
ATOM 734 C C . ILE A 1 99 ? 5.375 36.844 2.135 1 98.12 99 ILE A C 1
ATOM 736 O O . ILE A 1 99 ? 5.949 37.938 2.191 1 98.12 99 ILE A O 1
ATOM 740 N N . ASP A 1 100 ? 4.102 36.75 2.078 1 97.19 100 ASP A N 1
ATOM 741 C CA . ASP A 1 100 ? 3.24 37.906 1.963 1 97.19 100 ASP A CA 1
ATOM 742 C C . ASP A 1 100 ? 3.203 38.688 3.273 1 97.19 100 ASP A C 1
ATOM 744 O O . ASP A 1 100 ? 2.986 39.906 3.27 1 97.19 100 ASP A O 1
ATOM 748 N N . MET A 1 101 ? 3.455 38.094 4.395 1 98.19 101 MET A N 1
ATOM 749 C CA . MET A 1 101 ? 3.408 38.688 5.719 1 98.19 101 MET A CA 1
ATOM 750 C C . MET A 1 101 ? 4.691 39.469 6.004 1 98.19 101 MET A C 1
ATOM 752 O O . MET A 1 101 ? 4.684 40.438 6.766 1 98.19 101 MET A O 1
ATOM 756 N N . LEU A 1 102 ? 5.77 39.094 5.422 1 98.12 102 LEU A N 1
ATOM 757 C CA . LEU A 1 102 ? 7.129 39.5 5.773 1 98.12 102 LEU A CA 1
ATOM 758 C C . LEU A 1 102 ? 7.25 41 5.84 1 98.12 102 LEU A C 1
ATOM 760 O O . LEU A 1 102 ? 7.754 41.562 6.828 1 98.12 102 LEU A O 1
ATOM 764 N N . PRO A 1 103 ? 6.688 41.781 4.852 1 97.88 103 PRO A N 1
ATOM 765 C CA . PRO A 1 103 ? 6.887 43.219 4.863 1 97.88 103 PRO A CA 1
ATOM 766 C C . PRO A 1 103 ? 6.176 43.906 6.027 1 97.88 103 PRO A C 1
ATOM 768 O O . PRO A 1 103 ? 6.484 45.062 6.359 1 97.88 103 PRO A O 1
ATOM 771 N N . HIS A 1 104 ? 5.305 43.188 6.707 1 98.44 104 HIS A N 1
ATOM 772 C CA . HIS A 1 104 ? 4.461 43.812 7.723 1 98.44 104 HIS A CA 1
ATOM 773 C C . HIS A 1 104 ? 4.836 43.344 9.117 1 98.44 104 HIS A C 1
ATOM 775 O O . HIS A 1 104 ? 4.363 43.875 10.117 1 98.44 104 HIS A O 1
ATOM 781 N N . LEU A 1 105 ? 5.684 42.312 9.242 1 98.5 105 LEU A N 1
ATOM 782 C CA . LEU A 1 105 ? 6.039 41.719 10.523 1 98.5 105 LEU A CA 1
ATOM 783 C C . LEU A 1 105 ? 6.898 42.656 11.352 1 98.5 105 LEU A C 1
ATOM 785 O O . LEU A 1 105 ? 7.621 43.469 10.797 1 98.5 105 LEU A O 1
ATOM 789 N N . LYS A 1 106 ? 6.77 42.531 12.656 1 97.44 106 LYS A N 1
ATOM 790 C CA . LYS A 1 106 ? 7.52 43.375 13.602 1 97.44 106 LYS A CA 1
ATOM 791 C C . LYS A 1 106 ? 8.234 42.5 14.641 1 97.44 106 LYS A C 1
ATOM 793 O O . LYS A 1 106 ? 7.82 41.375 14.914 1 97.44 106 LYS A O 1
ATOM 798 N N . ASN A 1 107 ? 9.258 43.094 15.211 1 98.06 107 ASN A N 1
ATOM 799 C CA . ASN A 1 107 ? 10 42.406 16.266 1 98.06 107 ASN A CA 1
ATOM 800 C C . ASN A 1 107 ? 9.109 42.031 17.438 1 98.06 107 ASN A C 1
ATOM 802 O O . ASN A 1 107 ? 8.234 42.844 17.828 1 98.06 107 ASN A O 1
ATOM 806 N N . GLY A 1 108 ? 9.297 40.844 17.922 1 97.69 108 GLY A N 1
ATOM 807 C CA . GLY A 1 108 ? 8.609 40.438 19.141 1 97.69 108 GLY A CA 1
ATOM 808 C C . GLY A 1 108 ? 7.363 39.625 18.891 1 97.69 108 GLY A C 1
ATOM 809 O O . GLY A 1 108 ? 6.793 39.031 19.812 1 97.69 108 GLY A O 1
ATOM 810 N N . GLN A 1 109 ? 6.992 39.5 17.625 1 98.38 109 GLN A N 1
ATOM 811 C CA . GLN A 1 109 ? 5.781 38.75 17.328 1 98.38 109 GLN A CA 1
ATOM 812 C C . GLN A 1 109 ? 6.027 37.25 17.406 1 98.38 109 GLN A C 1
ATOM 814 O O . GLN A 1 109 ? 7.156 36.781 17.203 1 98.38 109 GLN A O 1
ATOM 819 N N . ILE A 1 110 ? 5.008 36.531 17.797 1 98.69 110 ILE A N 1
ATOM 820 C CA . ILE A 1 110 ? 4.98 35.062 17.828 1 98.69 110 ILE A CA 1
ATOM 821 C C . ILE A 1 110 ? 4.082 34.531 16.703 1 98.69 110 ILE A C 1
ATOM 823 O O . ILE A 1 110 ? 2.943 35 16.547 1 98.69 110 ILE A O 1
ATOM 827 N N . ILE A 1 111 ? 4.641 33.688 15.891 1 98.81 111 ILE A N 1
ATOM 828 C CA . ILE A 1 111 ? 3.875 33 14.844 1 98.81 111 ILE A CA 1
ATOM 829 C C . ILE A 1 111 ? 3.705 31.531 15.188 1 98.81 111 ILE A C 1
ATOM 831 O O . ILE A 1 111 ? 4.688 30.797 15.258 1 98.81 111 ILE A O 1
ATOM 835 N N . MET A 1 112 ? 2.486 31.109 15.398 1 98.88 112 MET A N 1
ATOM 836 C CA . MET A 1 112 ? 2.193 29.719 15.703 1 98.88 112 MET A CA 1
ATOM 837 C C . MET A 1 112 ? 1.592 29.016 14.492 1 98.88 112 MET A C 1
ATOM 839 O O . MET A 1 112 ? 0.598 29.469 13.93 1 98.88 112 MET A O 1
ATOM 843 N N . LEU A 1 113 ? 2.209 27.953 14.133 1 98.75 113 LEU A N 1
ATOM 844 C CA . LEU A 1 113 ? 1.74 27.094 13.047 1 98.75 113 LEU A CA 1
ATOM 845 C C . LEU A 1 113 ? 0.993 25.875 13.602 1 98.75 113 LEU A C 1
ATOM 847 O O . LEU A 1 113 ? 1.529 25.141 14.422 1 98.75 113 LEU A O 1
ATOM 851 N N . MET A 1 114 ? -0.264 25.656 13.148 1 97.44 114 MET A N 1
ATOM 852 C CA . MET A 1 114 ? -1.052 24.5 13.586 1 97.44 114 MET A CA 1
ATOM 853 C C . MET A 1 114 ? -1.708 23.812 12.391 1 97.44 114 MET A C 1
ATOM 855 O O . MET A 1 114 ? -2.752 24.25 11.914 1 97.44 114 MET A O 1
ATOM 859 N N . PRO A 1 115 ? -1.203 22.641 11.914 1 97.31 115 PRO A N 1
ATOM 860 C CA . PRO A 1 115 ? -0.004 22.016 12.477 1 97.31 115 PRO A CA 1
ATOM 861 C C . PRO A 1 115 ? 1.286 22.688 12.016 1 97.31 115 PRO A C 1
ATOM 863 O O . PRO A 1 115 ? 1.271 23.469 11.055 1 97.31 115 PRO A O 1
ATOM 866 N N . GLY A 1 116 ? 2.291 22.453 12.727 1 98.5 116 GLY A N 1
ATOM 867 C CA . GLY A 1 116 ? 3.586 23.016 12.375 1 98.5 116 GLY A CA 1
ATOM 868 C C . GLY A 1 116 ? 4.25 22.297 11.211 1 98.5 116 GLY A C 1
ATOM 869 O O . GLY A 1 116 ? 4.527 22.906 10.18 1 98.5 116 GLY A O 1
ATOM 870 N N . ASN A 1 117 ? 4.508 20.984 11.391 1 98.44 117 ASN A N 1
ATOM 871 C CA . ASN A 1 117 ? 5.141 20.141 10.383 1 98.44 117 ASN A CA 1
ATOM 872 C C . ASN A 1 117 ? 6.449 20.75 9.883 1 98.44 117 ASN A C 1
ATOM 874 O O . ASN A 1 117 ? 6.648 20.906 8.672 1 98.44 117 ASN A O 1
ATOM 878 N N . TYR A 1 118 ? 7.258 21.219 10.812 1 98.81 118 TYR A N 1
ATOM 879 C CA . TYR A 1 118 ? 8.594 21.75 10.562 1 98.81 118 TYR A CA 1
ATOM 880 C C . TYR A 1 118 ? 8.508 23.125 9.898 1 98.81 118 TYR A C 1
ATOM 882 O O . TYR A 1 118 ? 9.492 23.609 9.344 1 98.81 118 TYR A O 1
ATOM 890 N N . GLY A 1 119 ? 7.352 23.719 9.883 1 98.81 119 GLY A N 1
ATOM 891 C CA . GLY A 1 119 ? 7.152 25 9.227 1 98.81 119 GLY A CA 1
ATOM 892 C C . GLY A 1 119 ? 8.031 26.109 9.789 1 98.81 119 GLY A C 1
ATOM 893 O O . GLY A 1 119 ? 8.438 27.016 9.062 1 98.81 119 GLY A O 1
ATOM 894 N N . SER A 1 120 ? 8.352 26.078 11.07 1 98.75 120 SER A N 1
ATOM 895 C CA . SER A 1 120 ? 9.211 27.062 11.719 1 98.75 120 SER A CA 1
ATOM 896 C C . SER A 1 120 ? 10.562 27.141 11.031 1 98.75 120 SER A C 1
ATOM 898 O O . SER A 1 120 ? 11.078 28.234 10.789 1 98.75 120 SER A O 1
ATOM 900 N N . LEU A 1 121 ? 11.07 25.984 10.703 1 98.81 121 LEU A N 1
ATOM 901 C CA . LEU A 1 121 ? 12.383 25.922 10.062 1 98.81 121 LEU A CA 1
ATOM 902 C C . LEU A 1 121 ? 12.32 26.5 8.656 1 98.81 121 LEU A C 1
ATOM 904 O O . LEU A 1 121 ? 13.211 27.25 8.25 1 98.81 121 LEU A O 1
ATOM 908 N N . VAL A 1 122 ? 11.305 26.172 7.965 1 98.69 122 VAL A N 1
ATOM 909 C CA . VAL A 1 122 ? 11.133 26.641 6.598 1 98.69 122 VAL A CA 1
ATOM 910 C C . VAL A 1 122 ? 10.938 28.156 6.586 1 98.69 122 VAL A C 1
ATOM 912 O O . VAL A 1 122 ? 11.547 28.859 5.781 1 98.69 122 VAL A O 1
ATOM 915 N N . LEU A 1 123 ? 10.109 28.656 7.461 1 98.62 123 LEU A N 1
ATOM 916 C CA . LEU A 1 123 ? 9.82 30.078 7.527 1 98.62 123 LEU A CA 1
ATOM 917 C C . LEU A 1 123 ? 11.062 30.859 7.941 1 98.62 123 LEU A C 1
ATOM 919 O O . LEU A 1 123 ? 11.297 31.969 7.449 1 98.62 123 LEU A O 1
ATOM 923 N N . ASN A 1 124 ? 11.805 30.281 8.867 1 98.5 124 ASN A N 1
ATOM 924 C CA . ASN A 1 124 ? 13.055 30.938 9.242 1 98.5 124 ASN A CA 1
ATOM 925 C C . ASN A 1 124 ? 14.008 31.062 8.062 1 98.5 124 ASN A C 1
ATOM 927 O O . ASN A 1 124 ? 14.656 32.094 7.887 1 98.5 124 ASN A O 1
ATOM 931 N N . LYS A 1 125 ? 14.102 30 7.305 1 98.31 125 LYS A N 1
ATOM 932 C CA . LYS A 1 125 ? 14.93 30.047 6.102 1 98.31 125 LYS A CA 1
ATOM 933 C C . LYS A 1 125 ? 14.445 31.109 5.129 1 98.31 125 LYS A C 1
ATOM 935 O O . LYS A 1 125 ? 15.242 31.875 4.586 1 98.31 125 LYS A O 1
ATOM 940 N N . ILE A 1 126 ? 13.156 31.156 4.918 1 98.31 126 ILE A N 1
ATOM 941 C CA . ILE A 1 126 ? 12.539 32.125 4.016 1 98.31 126 ILE A CA 1
ATOM 942 C C . ILE A 1 126 ? 12.812 33.531 4.512 1 98.31 126 ILE A C 1
ATOM 944 O O . ILE A 1 126 ? 13.18 34.438 3.73 1 98.31 126 ILE A O 1
ATOM 948 N N . LYS A 1 127 ? 12.648 33.75 5.812 1 98.38 127 LYS A N 1
ATOM 949 C CA . LYS A 1 127 ? 12.914 35.031 6.438 1 98.38 127 LYS A CA 1
ATOM 950 C C . LYS A 1 127 ? 14.328 35.531 6.125 1 98.38 127 LYS A C 1
ATOM 952 O O . LYS A 1 127 ? 14.523 36.656 5.719 1 98.38 127 LYS A O 1
ATOM 957 N N . ASN A 1 128 ? 15.266 34.656 6.25 1 97.62 128 ASN A N 1
ATOM 958 C CA . ASN A 1 128 ? 16.672 34.969 6.008 1 97.62 128 ASN A CA 1
ATOM 959 C C . ASN A 1 128 ? 16.938 35.219 4.527 1 97.62 128 ASN A C 1
ATOM 961 O O . ASN A 1 128 ? 17.641 36.156 4.164 1 97.62 128 ASN A O 1
ATOM 965 N N . GLU A 1 129 ? 16.328 34.438 3.703 1 97.81 129 GLU A N 1
ATOM 966 C CA . GLU A 1 129 ? 16.578 34.5 2.266 1 97.81 129 GLU A CA 1
ATOM 967 C C . GLU A 1 129 ? 15.945 35.75 1.652 1 97.81 129 GLU A C 1
ATOM 969 O O . GLU A 1 129 ? 16.391 36.219 0.612 1 97.81 129 GLU A O 1
ATOM 974 N N . HIS A 1 130 ? 14.969 36.281 2.307 1 97.94 130 HIS A N 1
ATOM 975 C CA . HIS A 1 130 ? 14.25 37.406 1.759 1 97.94 130 HIS A CA 1
ATOM 976 C C . HIS A 1 130 ? 14.734 38.719 2.377 1 97.94 130 HIS A C 1
ATOM 978 O O . HIS A 1 130 ? 14.078 39.75 2.24 1 97.94 130 HIS A O 1
ATOM 984 N N . GLY A 1 131 ? 15.812 38.656 3.166 1 97.31 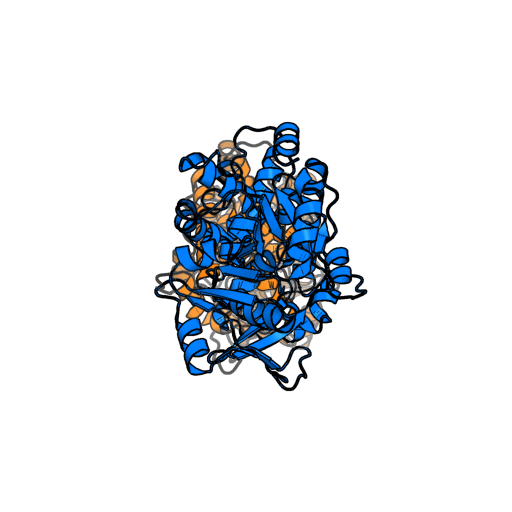131 GLY A N 1
ATOM 985 C CA . GLY A 1 131 ? 16.453 39.875 3.652 1 97.31 131 GLY A CA 1
ATOM 986 C C . GLY A 1 131 ? 15.922 40.344 4.992 1 97.31 131 GLY A C 1
ATOM 987 O O . GLY A 1 131 ? 16.109 41.5 5.375 1 97.31 131 GLY A O 1
ATOM 988 N N . TYR A 1 132 ? 15.234 39.469 5.762 1 97.94 132 TYR A N 1
ATOM 989 C CA . TYR A 1 132 ? 14.656 39.844 7.047 1 97.94 132 TYR A CA 1
ATOM 990 C C . TYR A 1 132 ? 15.352 39.094 8.188 1 97.94 132 TYR A C 1
ATOM 992 O O . TYR A 1 132 ? 14.711 38.719 9.164 1 97.94 132 TYR A O 1
ATOM 1000 N N . SER A 1 133 ? 16.594 38.844 8.062 1 96.38 133 SER A N 1
ATOM 1001 C CA . SER A 1 133 ? 17.359 38.031 9.031 1 96.38 133 SER A CA 1
ATOM 1002 C C . SER A 1 133 ? 17.375 38.719 10.398 1 96.38 133 SER A C 1
ATOM 1004 O O . SER A 1 133 ? 17.469 38.031 11.43 1 96.38 133 SER A O 1
ATOM 1006 N N . ASP A 1 134 ? 17.156 40.031 10.469 1 96.62 134 ASP A N 1
ATOM 1007 C CA . ASP A 1 134 ? 17.25 40.781 11.719 1 96.62 134 ASP A CA 1
ATOM 1008 C C . ASP A 1 134 ? 15.906 40.812 12.438 1 96.62 134 ASP A C 1
ATOM 1010 O O . ASP A 1 134 ? 15.828 41.188 13.602 1 96.62 134 ASP A O 1
ATOM 1014 N N . LEU A 1 135 ? 14.906 40.438 11.766 1 96.94 135 LEU A N 1
ATOM 1015 C CA . LEU A 1 135 ? 13.586 40.406 12.367 1 96.94 135 LEU A CA 1
ATOM 1016 C C . LEU A 1 135 ? 13.516 39.375 13.484 1 96.94 135 LEU A C 1
ATOM 1018 O O . LEU A 1 135 ? 13.844 38.219 13.273 1 96.94 135 LEU A O 1
ATOM 1022 N N . ASP A 1 136 ? 13.156 39.844 14.664 1 97.12 136 ASP A N 1
ATOM 1023 C CA . ASP A 1 136 ? 13.047 38.969 15.828 1 97.12 136 ASP A CA 1
ATOM 1024 C C . ASP A 1 136 ? 11.641 38.375 15.938 1 97.12 136 ASP A C 1
ATOM 1026 O O . ASP A 1 136 ? 10.742 39 16.5 1 97.12 136 ASP A O 1
ATOM 1030 N N . ILE A 1 137 ? 11.508 37.188 15.422 1 97.38 137 ILE A N 1
ATOM 1031 C CA . ILE A 1 137 ? 10.242 36.469 15.43 1 97.38 137 ILE A CA 1
ATOM 1032 C C . ILE A 1 137 ? 10.414 35.125 16.141 1 97.38 137 ILE A C 1
ATOM 1034 O O . ILE A 1 137 ? 11.414 34.438 15.93 1 97.38 137 ILE A O 1
ATOM 1038 N N . THR A 1 138 ? 9.484 34.781 17.031 1 98.38 138 THR A N 1
ATOM 1039 C CA . THR A 1 138 ? 9.43 33.438 17.609 1 98.38 138 THR A CA 1
ATOM 1040 C C . THR A 1 138 ? 8.43 32.562 16.844 1 98.38 138 THR A C 1
ATOM 1042 O O . THR A 1 138 ? 7.246 32.875 16.781 1 98.38 138 THR A O 1
ATOM 1045 N N . PHE A 1 139 ? 8.945 31.5 16.25 1 98.81 139 PHE A N 1
ATOM 1046 C CA . PHE A 1 139 ? 8.07 30.547 15.594 1 98.81 139 PHE A CA 1
ATOM 1047 C C . PHE A 1 139 ? 7.68 29.422 16.547 1 98.81 139 PHE A C 1
ATOM 1049 O O . PHE A 1 139 ? 8.5 28.969 17.344 1 98.81 139 PHE A O 1
ATOM 1056 N N . VAL A 1 140 ? 6.453 28.953 16.469 1 98.94 140 VAL A N 1
ATOM 1057 C CA . VAL A 1 140 ? 5.961 27.859 17.297 1 98.94 140 VAL A CA 1
ATOM 1058 C C . VAL A 1 140 ? 5.273 26.812 16.422 1 98.94 140 VAL A C 1
ATOM 1060 O O . VAL A 1 140 ? 4.387 27.141 15.633 1 98.94 140 VAL A O 1
ATOM 1063 N N . ASP A 1 141 ? 5.719 25.562 16.5 1 98.88 141 ASP A N 1
ATOM 1064 C CA . ASP A 1 141 ? 5.09 24.438 15.82 1 98.88 141 ASP A CA 1
ATOM 1065 C C . ASP A 1 141 ? 4.215 23.625 16.766 1 98.88 141 ASP A C 1
ATOM 1067 O O . ASP A 1 141 ? 4.691 23.141 17.797 1 98.88 141 ASP A O 1
ATOM 1071 N N . ALA A 1 142 ? 2.965 23.516 16.422 1 98.81 142 ALA A N 1
ATOM 1072 C CA . ALA A 1 142 ? 2.076 22.594 17.125 1 98.81 142 ALA A CA 1
ATOM 1073 C C . ALA A 1 142 ? 2.01 21.25 16.406 1 98.81 142 ALA A C 1
ATOM 1075 O O . ALA A 1 142 ? 2.146 21.172 15.18 1 98.81 142 ALA A O 1
ATOM 1076 N N . ILE A 1 143 ? 1.741 20.156 17.125 1 98.19 143 ILE A N 1
ATOM 1077 C CA . ILE A 1 143 ? 1.748 18.828 16.516 1 98.19 143 ILE A CA 1
ATOM 1078 C C . ILE A 1 143 ? 0.478 18.625 15.703 1 98.19 143 ILE A C 1
ATOM 1080 O O . ILE A 1 143 ? 0.398 17.703 14.883 1 98.19 143 ILE A O 1
ATOM 1084 N N . SER A 1 144 ? -0.505 19.391 15.93 1 96.12 144 SER A N 1
ATOM 1085 C CA . SER A 1 144 ? -1.828 19.328 15.32 1 96.12 144 SER A CA 1
ATOM 1086 C C . SER A 1 144 ? -2.65 20.578 15.641 1 96.12 144 SER A C 1
ATOM 1088 O O . SER A 1 144 ? -2.104 21.578 16.078 1 96.12 144 SER A O 1
ATOM 1090 N N . ILE A 1 145 ? -3.961 20.562 15.297 1 96.75 145 ILE A N 1
ATOM 1091 C CA . ILE A 1 145 ? -4.898 21.594 15.75 1 96.75 145 ILE A CA 1
ATOM 1092 C C . ILE A 1 145 ? -5.648 21.094 16.984 1 96.75 145 ILE A C 1
ATOM 1094 O O . ILE A 1 145 ? -5.73 19.875 17.219 1 96.75 145 ILE A O 1
ATOM 1098 N N . PRO A 1 146 ? -6.172 21.922 17.781 1 96.69 146 PRO A N 1
ATOM 1099 C CA . PRO A 1 146 ? -6.855 21.516 19.016 1 96.69 146 PRO A CA 1
ATOM 1100 C C . PRO A 1 146 ? -8.141 20.734 18.75 1 96.69 146 PRO A C 1
ATOM 1102 O O . PRO A 1 146 ? -8.547 19.922 19.578 1 96.69 146 PRO A O 1
ATOM 1105 N N . TRP A 1 147 ? -8.758 20.938 17.562 1 94.81 147 TRP A N 1
ATOM 1106 C CA . TRP A 1 147 ? -10.156 20.562 17.391 1 94.81 147 TRP A CA 1
ATOM 1107 C C . TRP A 1 147 ? -10.305 19.5 16.312 1 94.81 147 TRP A C 1
ATOM 1109 O O . TRP A 1 147 ? -9.523 19.453 15.359 1 94.81 147 TRP A O 1
ATOM 1119 N N . ALA A 1 148 ? -11.25 18.625 16.484 1 90.5 148 ALA A N 1
ATOM 1120 C CA . ALA A 1 148 ? -11.953 18.047 15.352 1 90.5 148 ALA A CA 1
ATOM 1121 C C . ALA A 1 148 ? -13.141 18.922 14.945 1 90.5 148 ALA A C 1
ATOM 1123 O O . ALA A 1 148 ? -14.039 19.156 15.742 1 90.5 148 ALA A O 1
ATOM 1124 N N . THR A 1 149 ? -13.086 19.438 13.68 1 92.94 149 THR A N 1
ATOM 1125 C CA . THR A 1 149 ? -14.07 20.469 13.344 1 92.94 149 THR A CA 1
ATOM 1126 C C . THR A 1 149 ? -14.414 20.422 11.852 1 92.94 149 THR A C 1
ATOM 1128 O O . THR A 1 149 ? -13.672 19.844 11.055 1 92.94 149 THR A O 1
ATOM 1131 N N . ARG A 1 150 ? -15.586 20.969 11.602 1 91.31 150 ARG A N 1
ATOM 1132 C CA . ARG A 1 150 ? -16.062 21.047 10.219 1 91.31 150 ARG A CA 1
ATOM 1133 C C . ARG A 1 150 ? -16.938 22.281 10.016 1 91.31 150 ARG A C 1
ATOM 1135 O O . ARG A 1 150 ? -17.812 22.578 10.844 1 91.31 150 ARG A O 1
ATOM 1142 N N . ILE A 1 151 ? -16.656 23 8.875 1 93.62 151 ILE A N 1
ATOM 1143 C CA . ILE A 1 151 ? -17.609 24 8.422 1 93.62 151 ILE A CA 1
ATOM 1144 C C . ILE A 1 151 ? -18.828 23.312 7.812 1 93.62 151 ILE A C 1
ATOM 1146 O O . ILE A 1 151 ? -18.688 22.469 6.914 1 93.62 151 ILE A O 1
ATOM 1150 N N . ILE A 1 152 ? -19.953 23.578 8.258 1 92.69 152 ILE A N 1
ATOM 1151 C CA . ILE A 1 152 ? -21.125 22.828 7.84 1 92.69 152 ILE A CA 1
ATOM 1152 C C . ILE A 1 152 ? -22.078 23.734 7.059 1 92.69 152 ILE A C 1
ATOM 1154 O O . ILE A 1 152 ? -23.062 23.266 6.48 1 92.69 152 ILE A O 1
ATOM 1158 N N . GLY A 1 153 ? -21.922 25.062 7.027 1 94.31 153 GLY A N 1
ATOM 1159 C CA . GLY A 1 153 ? -22.703 26.062 6.324 1 94.31 153 GLY A CA 1
ATOM 1160 C C . GLY A 1 153 ? -22.094 27.453 6.398 1 94.31 153 GLY A C 1
ATOM 1161 O O . GLY A 1 153 ? -21 27.625 6.934 1 94.31 153 GLY A O 1
ATOM 1162 N N . PRO A 1 154 ? -22.828 28.438 5.816 1 96.44 154 PRO A N 1
ATOM 1163 C CA . PRO A 1 154 ? -22.312 29.797 5.867 1 96.44 154 PRO A CA 1
ATOM 1164 C C . PRO A 1 154 ? -22.125 30.312 7.297 1 96.44 154 PRO A C 1
ATOM 1166 O O . PRO A 1 154 ? -23.109 30.516 8.016 1 96.44 154 PRO A O 1
ATOM 1169 N N . ALA A 1 155 ? -20.859 30.5 7.727 1 97.19 155 ALA A N 1
ATOM 1170 C CA . ALA A 1 155 ? -20.469 31.031 9.039 1 97.19 155 ALA A CA 1
ATOM 1171 C C . ALA A 1 155 ? -20.953 30.109 10.156 1 97.19 155 ALA A C 1
ATOM 1173 O O . ALA A 1 155 ? -21.281 30.562 11.25 1 97.19 155 ALA A O 1
ATOM 1174 N N . GLN A 1 156 ? -21.047 28.812 9.781 1 97.25 156 GLN A N 1
ATOM 1175 C CA . GLN A 1 156 ? -21.5 27.797 10.734 1 97.25 156 GLN A CA 1
ATOM 1176 C C . GLN A 1 156 ? -20.516 26.641 10.789 1 97.25 156 GLN A C 1
ATOM 1178 O O . GLN A 1 156 ? -20.062 26.156 9.758 1 97.25 156 GLN A O 1
ATOM 1183 N N . LEU A 1 157 ? -20.203 26.281 12.016 1 96.56 157 LEU A N 1
ATOM 1184 C CA . LEU A 1 157 ? -19.266 25.156 12.148 1 96.56 157 LEU A CA 1
ATOM 1185 C C . LEU A 1 157 ? -19.734 24.203 13.25 1 96.56 157 LEU A C 1
ATOM 1187 O O . LEU A 1 157 ? -20.625 24.531 14.023 1 96.56 157 LEU A O 1
ATOM 1191 N N . ALA A 1 158 ? -19.234 23 13.203 1 93.94 158 ALA A N 1
ATOM 1192 C CA . ALA A 1 158 ? -19.375 21.984 14.25 1 93.94 158 ALA A CA 1
ATOM 1193 C C . ALA A 1 158 ? -18.031 21.641 14.867 1 93.94 158 ALA A C 1
ATOM 1195 O O . ALA A 1 158 ? -17.078 21.344 14.148 1 93.94 158 ALA A O 1
ATOM 1196 N N . ILE A 1 159 ? -17.938 21.797 16.109 1 94.25 159 ILE A N 1
ATOM 1197 C CA . ILE A 1 159 ? -16.781 21.312 16.859 1 94.25 159 ILE A CA 1
ATOM 1198 C C . ILE A 1 159 ? -17.062 19.938 17.438 1 94.25 159 ILE A C 1
ATOM 1200 O O . ILE A 1 159 ? -17.703 19.812 18.484 1 94.25 159 ILE A O 1
ATOM 1204 N N . LEU A 1 160 ? -16.531 18.953 16.828 1 88.88 160 LEU A N 1
ATOM 1205 C CA . LEU A 1 160 ? -16.875 17.562 17.094 1 88.88 160 LEU A CA 1
ATOM 1206 C C . LEU A 1 160 ? -16.125 17.031 18.312 1 88.88 160 LEU A C 1
ATOM 1208 O O . LEU A 1 160 ? -16.547 16.062 18.953 1 88.88 160 LEU A O 1
ATOM 1212 N N . GLY A 1 161 ? -15.039 17.641 18.625 1 89.38 161 GLY A N 1
ATOM 1213 C CA . GLY A 1 161 ? -14.219 17.266 19.766 1 89.38 161 GLY A CA 1
ATOM 1214 C C . GLY A 1 161 ? -12.992 18.156 19.922 1 89.38 161 GLY A C 1
ATOM 1215 O O . GLY A 1 161 ? -12.68 18.953 19.047 1 89.38 161 GLY A O 1
ATOM 1216 N N . MET A 1 162 ? -12.406 18.062 21.078 1 93.12 162 MET A N 1
ATOM 1217 C CA . MET A 1 162 ? -11.195 18.812 21.375 1 93.12 162 MET A CA 1
ATOM 1218 C C . MET A 1 162 ? -10.195 17.953 22.156 1 93.12 162 MET A C 1
ATOM 1220 O O . MET A 1 162 ? -10.594 17.156 22.984 1 93.12 162 MET A O 1
ATOM 1224 N N . LYS A 1 163 ? -8.938 18.125 21.906 1 95.56 163 LYS A N 1
ATOM 1225 C CA . LYS A 1 163 ? -7.855 17.438 22.609 1 95.56 163 LYS A CA 1
ATOM 1226 C C . LYS A 1 163 ? -7.738 17.938 24.047 1 95.56 163 LYS A C 1
ATOM 1228 O O . LYS A 1 163 ? -8.18 19.047 24.359 1 95.56 163 LYS A O 1
ATOM 1233 N N . GLU A 1 164 ? -7.129 17.094 24.891 1 96.12 164 GLU A N 1
ATOM 1234 C CA . GLU A 1 164 ? -6.93 17.453 26.281 1 96.12 164 GLU A CA 1
ATOM 1235 C C . GLU A 1 164 ? -5.852 18.531 26.438 1 96.12 164 GLU A C 1
ATOM 1237 O O . GLU A 1 164 ? -5.895 19.328 27.375 1 96.12 164 GLU A O 1
ATOM 1242 N N . PHE A 1 165 ? -4.945 18.516 25.609 1 97.94 165 PHE A N 1
ATOM 1243 C CA . PHE A 1 165 ? -3.838 19.453 25.562 1 97.94 165 PHE A CA 1
ATOM 1244 C C . PHE A 1 165 ? -3.199 19.469 24.172 1 97.94 165 PHE A C 1
ATOM 1246 O O . PHE A 1 165 ? -3.564 18.672 23.312 1 97.94 165 PHE A O 1
ATOM 1253 N N . LEU A 1 166 ? -2.361 20.422 23.906 1 98.38 166 LEU A N 1
ATOM 1254 C CA . LEU A 1 166 ? -1.691 20.531 22.609 1 98.38 166 LEU A CA 1
ATOM 1255 C C . LEU A 1 166 ? -0.186 20.703 22.797 1 98.38 166 LEU A C 1
ATOM 1257 O O . LEU A 1 166 ? 0.281 21.734 23.266 1 98.38 166 LEU A O 1
ATOM 1261 N N . PRO A 1 167 ? 0.611 19.703 22.438 1 98.62 167 PRO A N 1
ATOM 1262 C CA . PRO A 1 167 ? 2.068 19.844 22.484 1 98.62 167 PRO A CA 1
ATOM 1263 C C . PRO A 1 167 ? 2.617 20.797 21.438 1 98.62 167 PRO A C 1
ATOM 1265 O O . PRO A 1 167 ? 2.172 20.781 20.281 1 98.62 167 PRO A O 1
ATOM 1268 N N . VAL A 1 168 ? 3.611 21.672 21.875 1 98.81 168 VAL A N 1
ATOM 1269 C CA . VAL A 1 168 ? 4.203 22.656 20.984 1 98.81 168 VAL A CA 1
ATOM 1270 C C . VAL A 1 168 ? 5.695 22.781 21.266 1 98.81 168 VAL A C 1
ATOM 1272 O O . VAL A 1 168 ? 6.168 22.375 22.328 1 98.81 168 VAL A O 1
ATOM 1275 N N . ALA A 1 169 ? 6.383 23.328 20.328 1 98.88 169 ALA A N 1
ATOM 1276 C CA . ALA A 1 169 ? 7.766 23.75 20.5 1 98.88 169 ALA A CA 1
ATOM 1277 C C . ALA A 1 169 ? 8.055 25.031 19.719 1 98.88 169 ALA A C 1
ATOM 1279 O O . ALA A 1 169 ? 7.516 25.234 18.625 1 98.88 169 ALA A O 1
ATOM 1280 N N . ALA A 1 170 ? 8.891 25.844 20.281 1 98.88 170 ALA A N 1
ATOM 1281 C CA . ALA A 1 170 ? 9.297 27.062 19.609 1 98.88 170 ALA A CA 1
ATOM 1282 C C . ALA A 1 170 ? 10.633 26.891 18.891 1 98.88 170 ALA A C 1
ATOM 1284 O O . ALA A 1 170 ? 11.367 25.938 19.172 1 98.88 170 ALA A O 1
ATOM 1285 N N . PHE A 1 171 ? 10.867 27.688 17.938 1 98.62 171 PHE A N 1
ATOM 1286 C CA . PHE A 1 171 ? 12.18 27.875 17.312 1 98.62 171 PHE A CA 1
ATOM 1287 C C . PHE A 1 171 ? 12.688 29.281 17.531 1 98.62 171 PHE A C 1
ATOM 1289 O O . PHE A 1 171 ? 12.094 30.25 17.047 1 98.62 171 PHE A O 1
ATOM 1296 N N . PRO A 1 172 ? 13.781 29.438 18.312 1 97.38 172 PRO A N 1
ATOM 1297 C CA . PRO A 1 172 ? 14.586 28.406 18.969 1 97.38 172 PRO A CA 1
ATOM 1298 C C . PRO A 1 172 ? 13.891 27.781 20.172 1 97.38 172 PRO A C 1
ATOM 1300 O O . PRO A 1 172 ? 12.992 28.391 20.75 1 97.38 172 PRO A O 1
ATOM 1303 N N . ALA A 1 173 ? 14.32 26.578 20.578 1 98.56 173 ALA A N 1
ATOM 1304 C CA . ALA A 1 173 ? 13.688 25.781 21.625 1 98.56 173 ALA A CA 1
ATOM 1305 C C . ALA A 1 173 ? 13.719 26.516 22.969 1 98.56 173 ALA A C 1
ATOM 1307 O O . ALA A 1 173 ? 12.82 26.344 23.797 1 98.56 173 ALA A O 1
ATOM 1308 N N . SER A 1 174 ? 14.672 27.328 23.188 1 98.25 174 SER A N 1
ATOM 1309 C CA . SER A 1 174 ? 14.828 28.062 24.438 1 98.25 174 SER A CA 1
ATOM 1310 C C . SER A 1 174 ? 13.656 2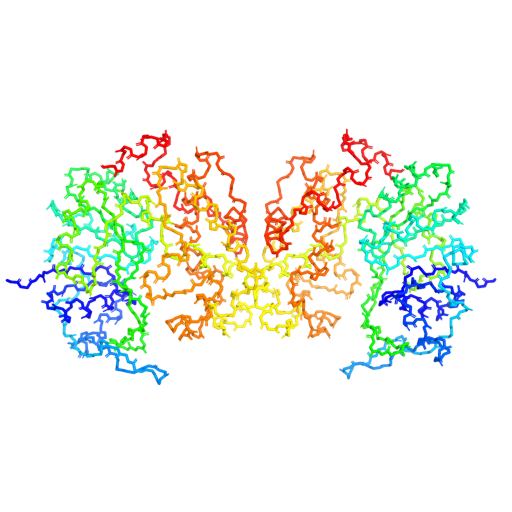9.016 24.672 1 98.25 174 SER A C 1
ATOM 1312 O O . SER A 1 174 ? 13.43 29.453 25.797 1 98.25 174 SER A O 1
ATOM 1314 N N . GLN A 1 175 ? 12.867 29.328 23.656 1 98.38 175 GLN A N 1
ATOM 1315 C CA . GLN A 1 175 ? 11.758 30.266 23.766 1 98.38 175 GLN A CA 1
ATOM 1316 C C . GLN A 1 175 ? 10.438 29.547 24 1 98.38 175 GLN A C 1
ATOM 1318 O O . GLN A 1 175 ? 9.375 30.172 24.062 1 98.38 175 GLN A O 1
ATOM 1323 N N . THR A 1 176 ? 10.477 28.203 24.141 1 98.81 176 THR A N 1
ATOM 1324 C CA . THR A 1 176 ? 9.242 27.422 24.188 1 98.81 176 THR A CA 1
ATOM 1325 C C . THR A 1 176 ? 8.391 27.844 25.391 1 98.81 176 THR A C 1
ATOM 1327 O O . THR A 1 176 ? 7.191 28.078 25.25 1 98.81 176 THR A O 1
ATOM 1330 N N . GLN A 1 177 ? 8.992 27.969 26.547 1 98.56 177 GLN A N 1
ATOM 1331 C CA . GLN A 1 177 ? 8.227 28.328 27.75 1 98.56 177 GLN A CA 1
ATOM 1332 C C . GLN A 1 177 ? 7.648 29.734 27.625 1 98.56 177 GLN A C 1
ATOM 1334 O O . GLN A 1 177 ? 6.496 29.969 28 1 98.56 177 GLN A O 1
ATOM 1339 N N . TYR A 1 178 ? 8.43 30.625 27.156 1 98.38 178 TYR A N 1
ATOM 1340 C CA . TYR A 1 178 ? 7.961 31.984 26.938 1 98.38 178 TYR A CA 1
ATOM 1341 C C . TYR A 1 178 ? 6.777 32 25.984 1 98.38 178 TYR A C 1
ATOM 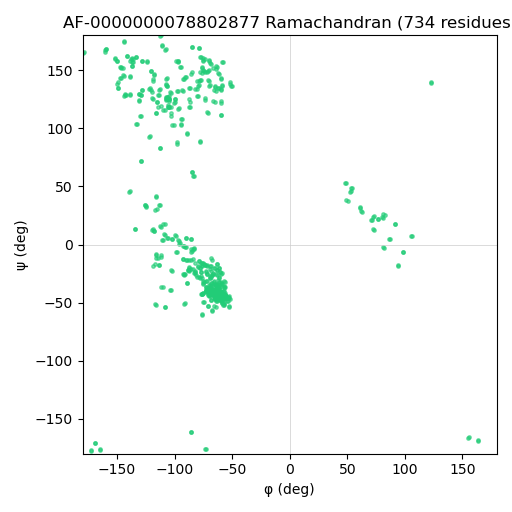1343 O O . TYR A 1 178 ? 5.766 32.656 26.25 1 98.38 178 TYR A O 1
ATOM 1351 N N . ALA A 1 179 ? 6.895 31.359 24.875 1 98.62 179 ALA A N 1
ATOM 1352 C CA . ALA A 1 179 ? 5.832 31.312 23.875 1 98.62 179 ALA A CA 1
ATOM 1353 C C . ALA A 1 179 ? 4.551 30.734 24.469 1 98.62 179 ALA A C 1
ATOM 1355 O O . ALA A 1 179 ? 3.457 31.25 24.203 1 98.62 179 ALA A O 1
ATOM 1356 N N . ILE A 1 180 ? 4.703 29.625 25.203 1 98.75 180 ILE A N 1
ATOM 1357 C CA . ILE A 1 180 ? 3.547 28.984 25.828 1 98.75 180 ILE A CA 1
ATOM 1358 C C . ILE A 1 180 ? 2.848 29.984 26.75 1 98.75 180 ILE A C 1
ATOM 1360 O O . ILE A 1 180 ? 1.618 30.094 26.734 1 98.75 180 ILE A O 1
ATOM 1364 N N . GLU A 1 181 ? 3.58 30.734 27.531 1 98 181 GLU A N 1
ATOM 1365 C CA . GLU A 1 181 ? 3.012 31.719 28.453 1 98 181 GLU A CA 1
ATOM 1366 C C . GLU A 1 181 ? 2.217 32.781 27.703 1 98 181 GLU A C 1
ATOM 1368 O O . GLU A 1 181 ? 1.141 33.188 28.141 1 98 181 GLU A O 1
ATOM 1373 N N . GLN A 1 182 ? 2.734 33.219 26.609 1 97.44 182 GLN A N 1
ATOM 1374 C CA . GLN A 1 182 ? 2.061 34.219 25.812 1 97.44 182 GLN A CA 1
ATOM 1375 C C . GLN A 1 182 ? 0.816 33.656 25.141 1 97.44 182 GLN A C 1
ATOM 1377 O O . GLN A 1 182 ? -0.24 34.312 25.141 1 97.44 182 GLN A O 1
ATOM 1382 N N . LEU A 1 183 ? 0.913 32.5 24.609 1 98.06 183 LEU A N 1
ATOM 1383 C CA . LEU A 1 183 ? -0.135 31.922 23.781 1 98.06 183 LEU A CA 1
ATOM 1384 C C . LEU A 1 183 ? -1.265 31.359 24.641 1 98.06 183 LEU A C 1
ATOM 1386 O O . LEU A 1 183 ? -2.406 31.266 24.188 1 98.06 183 LEU A O 1
ATOM 1390 N N . GLN A 1 184 ? -0.92 30.953 25.844 1 97.38 184 GLN A N 1
ATOM 1391 C CA . GLN A 1 184 ? -1.9 30.297 26.703 1 97.38 184 GLN A CA 1
ATOM 1392 C C . GLN A 1 184 ? -3.086 31.219 26.984 1 97.38 184 GLN A C 1
ATOM 1394 O O . GLN A 1 184 ? -4.203 30.75 27.203 1 97.38 184 GLN A O 1
ATOM 1399 N N . ALA A 1 185 ? -2.877 32.531 26.875 1 94 185 ALA A N 1
ATOM 1400 C CA . ALA A 1 185 ? -3.908 33.5 27.156 1 94 185 ALA A CA 1
ATOM 1401 C C . ALA A 1 185 ? -5.059 33.406 26.156 1 94 185 ALA A C 1
ATOM 1403 O O . ALA A 1 185 ? -6.191 33.812 26.469 1 94 185 ALA A O 1
ATOM 1404 N N . VAL A 1 186 ? -4.816 32.844 25.047 1 95.69 186 VAL A N 1
ATOM 1405 C CA . VAL A 1 186 ? -5.855 32.812 24.031 1 95.69 186 VAL A CA 1
ATOM 1406 C C . VAL A 1 186 ? -6.258 31.375 23.734 1 95.69 186 VAL A C 1
ATOM 1408 O O . VAL A 1 186 ? -7.352 31.125 23.219 1 95.69 186 VAL A O 1
ATOM 1411 N N . MET A 1 187 ? -5.457 30.406 24.109 1 96.06 187 MET A N 1
ATOM 1412 C CA . MET A 1 187 ? -5.691 29 23.766 1 96.06 187 MET A CA 1
ATOM 1413 C C . MET A 1 187 ? -6.738 28.375 24.672 1 96.06 187 MET A C 1
ATOM 1415 O O . MET A 1 187 ? -6.703 28.562 25.891 1 96.06 187 MET A O 1
ATOM 1419 N N . PRO A 1 188 ? -7.621 27.625 24.094 1 95.38 188 PRO A N 1
ATOM 1420 C CA . PRO A 1 188 ? -8.727 27.062 24.875 1 95.38 188 PRO A CA 1
ATOM 1421 C C . PRO A 1 188 ? -8.336 25.781 25.609 1 95.38 188 PRO A C 1
ATOM 1423 O O . PRO A 1 188 ? -9.18 25.141 26.25 1 95.38 188 PRO A O 1
ATOM 1426 N N . LEU A 1 189 ? -7.184 25.281 25.438 1 96.94 189 LEU A N 1
ATOM 1427 C CA . LEU A 1 189 ? -6.648 24.078 26.078 1 96.94 189 LEU A CA 1
ATOM 1428 C C . LEU A 1 189 ? -5.203 24.297 26.516 1 96.94 189 LEU A C 1
ATOM 1430 O O . LEU A 1 189 ? -4.531 25.203 26.016 1 96.94 189 LEU A O 1
ATOM 1434 N N . PRO A 1 190 ? -4.723 23.484 27.453 1 98.25 190 PRO A N 1
ATOM 1435 C CA . PRO A 1 190 ? -3.33 23.656 27.875 1 98.25 190 PRO A CA 1
ATOM 1436 C C . PRO A 1 190 ? -2.336 23.344 26.766 1 98.25 190 PRO A C 1
ATOM 1438 O O . PRO A 1 190 ? -2.488 22.344 26.062 1 98.25 190 PRO A O 1
ATOM 1441 N N . LEU A 1 191 ? -1.4 24.219 26.609 1 98.62 191 LEU A N 1
ATOM 1442 C CA . LEU A 1 191 ? -0.238 23.938 25.781 1 98.62 191 LEU A CA 1
ATOM 1443 C C . LEU A 1 191 ? 0.854 23.234 26.578 1 98.62 191 LEU A C 1
ATOM 1445 O O . LEU A 1 191 ? 1.091 23.594 27.75 1 98.62 191 LEU A O 1
ATOM 1449 N N . THR A 1 192 ? 1.44 22.203 26.047 1 98.62 192 THR A N 1
ATOM 1450 C CA . THR A 1 192 ? 2.512 21.484 26.719 1 98.62 192 THR A CA 1
ATOM 1451 C C . THR A 1 192 ? 3.797 21.531 25.906 1 98.62 192 THR A C 1
ATOM 1453 O O . THR A 1 192 ? 3.756 21.453 24.672 1 98.62 192 THR A O 1
ATOM 1456 N N . PRO A 1 193 ? 4.957 21.656 26.562 1 98.69 193 PRO A N 1
ATOM 1457 C CA . PRO A 1 193 ? 6.219 21.859 25.844 1 98.69 193 PRO A CA 1
ATOM 1458 C C . PRO A 1 193 ? 6.793 20.562 25.281 1 98.69 193 PRO A C 1
ATOM 1460 O O . PRO A 1 193 ? 6.691 19.5 25.938 1 98.69 193 PRO A O 1
ATOM 1463 N N . LEU A 1 194 ? 7.352 20.609 24.094 1 98.62 194 LEU A N 1
ATOM 1464 C CA . LEU A 1 194 ? 8.219 19.594 23.516 1 98.62 194 LEU A CA 1
ATOM 1465 C C . LEU A 1 194 ? 9.664 20.062 23.469 1 98.62 194 LEU A C 1
ATOM 1467 O O . LEU A 1 194 ? 9.938 21.25 23.656 1 98.62 194 LEU A O 1
ATOM 1471 N N . LYS A 1 195 ? 10.555 19.172 23.203 1 98.44 195 LYS A N 1
ATOM 1472 C CA . LYS A 1 195 ? 11.992 19.453 23.25 1 98.44 195 LYS A CA 1
ATOM 1473 C C . LYS A 1 195 ? 12.383 20.484 22.203 1 98.44 195 LYS A C 1
ATOM 1475 O O . LYS A 1 195 ? 13.203 21.359 22.469 1 98.44 195 LYS A O 1
ATOM 1480 N N . ASN A 1 196 ? 11.938 20.359 21.031 1 98.75 196 ASN A N 1
ATOM 1481 C CA . ASN A 1 196 ? 12.195 21.281 19.938 1 98.75 196 ASN A CA 1
ATOM 1482 C C . ASN A 1 196 ? 11.227 21.062 18.781 1 98.75 196 ASN A C 1
ATOM 1484 O O . ASN A 1 196 ? 10.328 20.219 18.875 1 98.75 196 ASN A O 1
ATOM 1488 N N . VAL A 1 197 ? 11.406 21.797 17.688 1 98.88 197 VAL A N 1
ATOM 1489 C CA . VAL A 1 197 ? 10.414 21.812 16.609 1 98.88 197 VAL A CA 1
ATOM 1490 C C . VAL A 1 197 ? 10.516 20.547 15.781 1 98.88 197 VAL A C 1
ATOM 1492 O O . VAL A 1 197 ? 9.562 20.156 15.094 1 98.88 197 VAL A O 1
ATOM 1495 N N . ILE A 1 198 ? 11.664 19.875 15.766 1 98.88 198 ILE A N 1
ATOM 1496 C CA . ILE A 1 198 ? 11.789 18.578 15.086 1 98.88 198 ILE A CA 1
ATOM 1497 C C . ILE A 1 198 ? 10.953 17.531 15.805 1 98.88 198 ILE A C 1
ATOM 1499 O O . ILE A 1 198 ? 10.25 16.734 15.172 1 98.88 198 ILE A O 1
ATOM 1503 N N . CYS A 1 199 ? 11 17.594 17.141 1 98.75 199 CYS A N 1
ATOM 1504 C CA . CYS A 1 199 ? 10.148 16.719 17.938 1 98.75 199 CYS A CA 1
ATOM 1505 C C . CYS A 1 199 ? 8.672 16.969 17.625 1 98.75 199 CYS A C 1
ATOM 1507 O O . CYS A 1 199 ? 7.898 16.016 17.5 1 98.75 199 CYS A O 1
ATOM 1509 N N . ALA A 1 200 ? 8.297 18.203 17.484 1 98.69 200 ALA A N 1
ATOM 1510 C CA . ALA A 1 200 ? 6.914 18.562 17.188 1 98.69 200 ALA A CA 1
ATOM 1511 C C . ALA A 1 200 ? 6.465 17.969 15.859 1 98.69 200 ALA A C 1
ATOM 1513 O O . ALA A 1 200 ? 5.328 17.5 15.734 1 98.69 200 ALA A O 1
ATOM 1514 N N . GLY A 1 201 ? 7.328 18.047 14.859 1 98.56 201 GLY A N 1
ATOM 1515 C CA . GLY A 1 201 ? 7.008 17.453 13.57 1 98.56 201 GLY A CA 1
ATOM 1516 C C . GLY A 1 201 ? 6.855 15.945 13.625 1 98.56 201 GLY A C 1
ATOM 1517 O O . GLY A 1 201 ? 5.91 15.383 13.07 1 98.56 201 GLY A O 1
ATOM 1518 N N . LEU A 1 202 ? 7.75 15.281 14.344 1 98.56 202 LEU A N 1
ATOM 1519 C CA . LEU A 1 202 ? 7.773 13.82 14.422 1 98.56 202 LEU A CA 1
ATOM 1520 C C . LEU A 1 202 ? 6.629 13.305 15.281 1 98.56 202 LEU A C 1
ATOM 1522 O O . LEU A 1 202 ? 6.254 12.133 15.18 1 98.56 202 LEU A O 1
ATOM 1526 N N . GLU A 1 203 ? 6.023 14.18 16.109 1 97.88 203 GLU A N 1
ATOM 1527 C CA . GLU A 1 203 ? 4.953 13.734 17 1 97.88 203 GLU A CA 1
ATOM 1528 C C . GLU A 1 203 ? 3.582 14.125 16.453 1 97.88 203 GLU A C 1
ATOM 1530 O O . GLU A 1 203 ? 2.57 13.977 17.141 1 97.88 203 GLU A O 1
ATOM 1535 N N . ASN A 1 204 ? 3.607 14.688 15.25 1 97.56 204 ASN A N 1
ATOM 1536 C CA . ASN A 1 204 ? 2.309 14.961 14.648 1 97.56 204 ASN A CA 1
ATOM 1537 C C . ASN A 1 204 ? 1.409 13.727 14.672 1 97.56 204 ASN A C 1
ATOM 1539 O O . ASN A 1 204 ? 1.819 12.648 14.25 1 97.56 204 ASN A O 1
ATOM 1543 N N . ILE A 1 205 ? 0.215 13.859 14.992 1 92.81 205 ILE A N 1
ATOM 1544 C CA . ILE A 1 205 ? -0.663 12.727 15.266 1 92.81 205 ILE A CA 1
ATOM 1545 C C . ILE A 1 205 ? -1.146 12.117 13.953 1 92.81 205 ILE A C 1
ATOM 1547 O O . ILE A 1 205 ? -1.652 10.992 13.93 1 92.81 205 ILE A O 1
ATOM 1551 N N . ASN A 1 206 ? -1.051 12.867 12.891 1 93.06 206 ASN A N 1
ATOM 1552 C CA . ASN A 1 206 ? -1.475 12.352 11.594 1 93.06 206 ASN A CA 1
ATOM 1553 C C . ASN A 1 206 ? -0.448 11.383 11.008 1 93.06 206 ASN A C 1
ATOM 1555 O O . ASN A 1 206 ? -0.75 10.648 10.07 1 93.06 206 ASN A O 1
ATOM 1559 N N . PHE A 1 207 ? 0.763 11.344 11.484 1 92.38 207 PHE A N 1
ATOM 1560 C CA . PHE A 1 207 ? 1.902 10.602 10.953 1 92.38 207 PHE A CA 1
ATOM 1561 C C . PHE A 1 207 ? 1.563 9.125 10.789 1 92.38 207 PHE A C 1
ATOM 1563 O O . PHE A 1 207 ? 1.869 8.523 9.758 1 92.38 207 PHE A O 1
ATOM 1570 N N . GLY A 1 208 ? 1.033 8.547 11.727 1 77.81 208 GLY A N 1
ATOM 1571 C CA . GLY A 1 208 ? 0.839 7.102 11.773 1 77.81 208 GLY A CA 1
ATOM 1572 C C . GLY A 1 208 ? -0.251 6.613 10.844 1 77.81 208 GLY A C 1
ATOM 1573 O O . GLY A 1 208 ? -0.053 5.648 10.102 1 77.81 208 GLY A O 1
ATOM 1574 N N . GLY A 1 209 ? -1.355 7.371 10.773 1 86.94 209 GLY A N 1
ATOM 1575 C CA . GLY A 1 209 ? -2.535 6.766 10.172 1 86.94 209 GLY A CA 1
ATOM 1576 C C . GLY A 1 209 ? -2.91 7.383 8.844 1 86.94 209 GLY A C 1
ATOM 1577 O O . GLY A 1 209 ? -3.258 6.668 7.898 1 86.94 209 GLY A O 1
ATOM 1578 N N . HIS A 1 210 ? -2.75 8.711 8.648 1 94.19 210 HIS A N 1
ATOM 1579 C CA . HIS A 1 210 ? -3.334 9.398 7.5 1 94.19 210 HIS A CA 1
ATOM 1580 C C . HIS A 1 210 ? -2.672 8.961 6.199 1 94.19 210 HIS A C 1
ATOM 1582 O O . HIS A 1 210 ? -3.334 8.414 5.312 1 94.19 210 HIS A O 1
ATOM 1588 N N . PRO A 1 211 ? -1.429 9.102 6.125 1 96.94 211 PRO A N 1
ATOM 1589 C CA . PRO A 1 211 ? -0.859 8.797 4.809 1 96.94 211 PRO A CA 1
ATOM 1590 C C . PRO A 1 211 ? -0.856 7.297 4.508 1 96.94 211 PRO A C 1
ATOM 1592 O O . PRO A 1 211 ? -1.213 6.887 3.4 1 96.94 211 PRO A O 1
ATOM 1595 N N . LEU A 1 212 ? -0.572 6.449 5.496 1 97.69 212 LEU A N 1
ATOM 1596 C CA . LEU A 1 212 ? -0.408 5.023 5.234 1 97.69 212 LEU A CA 1
ATOM 1597 C C . LEU A 1 212 ? -1.758 4.355 4.996 1 97.69 212 LEU A C 1
ATOM 1599 O O . LEU A 1 212 ? -1.927 3.615 4.023 1 97.69 212 LEU A O 1
ATOM 1603 N N . LEU A 1 213 ? -2.734 4.609 5.898 1 97.19 213 LEU A N 1
ATOM 1604 C CA . LEU A 1 213 ? -4.035 3.967 5.746 1 97.19 213 LEU A CA 1
ATOM 1605 C C . LEU A 1 213 ? -4.707 4.406 4.449 1 97.19 213 LEU A C 1
ATOM 1607 O O . LEU A 1 213 ? -5.398 3.611 3.805 1 97.19 213 LEU A O 1
ATOM 1611 N N . THR A 1 214 ? -4.531 5.676 4.094 1 98.38 214 THR A N 1
ATOM 1612 C CA . THR A 1 214 ? -5.074 6.148 2.824 1 98.38 214 THR A CA 1
ATOM 1613 C C . THR A 1 214 ? -4.422 5.418 1.653 1 98.38 214 THR A C 1
ATOM 1615 O O . THR A 1 214 ? -5.113 4.938 0.753 1 98.38 214 THR A O 1
ATOM 1618 N N . THR A 1 215 ? -3.143 5.301 1.71 1 98.62 215 THR A N 1
ATOM 1619 C CA . THR A 1 215 ? -2.367 4.664 0.652 1 98.62 215 THR A CA 1
ATOM 1620 C C . THR A 1 215 ? -2.775 3.201 0.49 1 98.62 215 THR A C 1
ATOM 1622 O O . THR A 1 215 ? -2.91 2.709 -0.632 1 98.62 215 THR A O 1
ATOM 1625 N N . LEU A 1 216 ? -3.057 2.504 1.562 1 98.69 216 LEU A N 1
ATOM 1626 C CA . LEU A 1 216 ? -3.26 1.059 1.573 1 98.69 216 LEU A CA 1
ATOM 1627 C C . LEU A 1 216 ? -4.727 0.716 1.342 1 98.69 216 LEU A C 1
ATOM 1629 O O . LEU A 1 216 ? -5.125 -0.447 1.45 1 98.69 216 LEU A O 1
ATOM 1633 N N . ASN A 1 217 ? -5.598 1.76 1.039 1 98.69 217 ASN A N 1
ATOM 1634 C CA . ASN A 1 217 ? -7.016 1.536 0.769 1 98.69 217 ASN A CA 1
ATOM 1635 C C . ASN A 1 217 ? -7.48 2.312 -0.46 1 98.69 217 ASN A C 1
ATOM 1637 O O . ASN A 1 217 ? -8.68 2.414 -0.717 1 98.69 217 ASN A O 1
ATOM 1641 N N . MET A 1 218 ? -6.625 2.828 -1.257 1 98.44 218 MET A N 1
ATOM 1642 C CA . MET A 1 218 ? -6.895 3.889 -2.223 1 98.44 218 MET A CA 1
ATOM 1643 C C . MET A 1 218 ? -7.82 3.398 -3.328 1 98.44 218 MET A C 1
ATOM 1645 O O . MET A 1 218 ? -8.68 4.145 -3.801 1 98.44 218 MET A O 1
ATOM 1649 N N . GLY A 1 219 ? -7.648 2.148 -3.785 1 98 219 GLY A N 1
ATOM 1650 C CA . GLY A 1 219 ? -8.5 1.656 -4.855 1 98 219 GLY A CA 1
ATOM 1651 C C . GLY A 1 219 ? -9.977 1.733 -4.52 1 98 219 GLY A C 1
ATOM 1652 O O . GLY A 1 219 ? -10.758 2.322 -5.27 1 98 219 GLY A O 1
ATOM 1653 N N . LEU A 1 220 ? -10.328 1.203 -3.391 1 98.25 220 LEU A N 1
ATOM 1654 C CA . LEU A 1 220 ? -11.719 1.184 -2.963 1 98.25 220 LEU A CA 1
ATOM 1655 C C . LEU A 1 220 ? -12.18 2.574 -2.533 1 98.25 220 LEU A C 1
ATOM 1657 O O . LEU A 1 220 ? -13.32 2.961 -2.783 1 98.25 220 LEU A O 1
ATOM 1661 N N . LEU A 1 221 ? -11.32 3.375 -1.893 1 98.44 221 LEU A N 1
ATOM 1662 C CA . LEU A 1 221 ? -11.664 4.742 -1.517 1 98.44 221 LEU A CA 1
ATOM 1663 C C . LEU A 1 221 ? -12.055 5.562 -2.742 1 98.44 221 LEU A C 1
ATOM 1665 O O . LEU A 1 221 ? -13.07 6.262 -2.729 1 98.44 221 LEU A O 1
ATOM 1669 N N . GLU A 1 222 ? -11.266 5.453 -3.76 1 97.56 222 GLU A N 1
ATOM 1670 C CA . GLU A 1 222 ? -11.492 6.219 -4.98 1 97.56 222 GLU A CA 1
ATOM 1671 C C . GLU A 1 222 ? -12.742 5.734 -5.715 1 97.56 222 GLU A C 1
ATOM 1673 O O . GLU A 1 222 ? -13.57 6.543 -6.141 1 97.56 222 GLU A O 1
ATOM 1678 N N . ASN A 1 223 ? -12.953 4.469 -5.824 1 96.81 223 ASN A N 1
ATOM 1679 C CA . ASN A 1 223 ? -14.039 3.91 -6.625 1 96.81 223 ASN A CA 1
ATOM 1680 C C . ASN A 1 223 ? -15.375 4.016 -5.902 1 96.81 223 ASN A C 1
ATOM 1682 O O . ASN A 1 223 ? -16.438 3.939 -6.527 1 96.81 223 ASN A O 1
ATOM 1686 N N . PHE A 1 224 ? -15.336 4.176 -4.625 1 97.38 224 PHE A N 1
ATOM 1687 C CA . PHE A 1 224 ? -16.562 4.312 -3.865 1 97.38 224 PHE A CA 1
ATOM 1688 C C . PHE A 1 224 ? -16.703 5.719 -3.293 1 97.38 224 PHE A C 1
ATOM 1690 O O . PHE A 1 224 ? -17.422 5.93 -2.314 1 97.38 224 PHE A O 1
ATOM 1697 N N . ASP A 1 225 ? -15.953 6.598 -3.764 1 97.19 225 ASP A N 1
ATOM 1698 C CA . ASP A 1 225 ? -16.047 8.031 -3.523 1 97.19 225 ASP A CA 1
ATOM 1699 C C . ASP A 1 225 ? -15.875 8.359 -2.041 1 97.19 225 ASP A C 1
ATOM 1701 O O . ASP A 1 225 ? -16.578 9.211 -1.495 1 97.19 225 ASP A O 1
ATOM 1705 N N . GLY A 1 226 ? -15.086 7.57 -1.397 1 96.81 226 GLY A N 1
ATOM 1706 C CA . GLY A 1 226 ? -14.75 7.828 -0.006 1 96.81 226 GLY A CA 1
ATOM 1707 C C . GLY A 1 226 ? -15.914 7.594 0.941 1 96.81 226 GLY A C 1
ATOM 1708 O O . GLY A 1 226 ? -15.938 8.133 2.047 1 96.81 226 GLY A O 1
ATOM 1709 N N . GLN A 1 227 ? -16.875 6.836 0.554 1 95.44 227 GLN A N 1
ATOM 1710 C CA . GLN A 1 227 ? -18.047 6.59 1.38 1 95.44 227 GLN A CA 1
ATOM 1711 C C . GLN A 1 227 ? -17.797 5.473 2.387 1 95.44 227 GLN A C 1
ATOM 1713 O O . GLN A 1 227 ? -18.5 4.457 2.389 1 95.44 227 GLN A O 1
ATOM 1718 N N . PHE A 1 228 ? -16.812 5.648 3.227 1 94.94 228 PHE A N 1
ATOM 1719 C CA . PHE A 1 228 ? -16.406 4.762 4.309 1 94.94 228 PHE A CA 1
ATOM 1720 C C . PHE A 1 228 ? -16.094 5.555 5.57 1 94.94 228 PHE A C 1
ATOM 1722 O O . PHE A 1 228 ? -15.875 6.77 5.512 1 94.94 228 PHE A O 1
ATOM 1729 N N . ASN A 1 229 ? -16.234 4.953 6.723 1 91.62 229 ASN A N 1
ATOM 1730 C CA . ASN A 1 229 ? -15.617 5.504 7.922 1 91.62 229 ASN A CA 1
ATOM 1731 C C . ASN A 1 229 ? -14.102 5.34 7.902 1 91.62 229 ASN A C 1
ATOM 1733 O O . ASN A 1 229 ? -13.594 4.223 8.016 1 91.62 229 ASN A O 1
ATOM 1737 N N . TYR A 1 230 ? -13.383 6.363 7.824 1 92.88 230 TYR A N 1
ATOM 1738 C CA . TYR A 1 230 ? -11.945 6.32 7.566 1 92.88 230 TYR A CA 1
ATOM 1739 C C . TYR A 1 230 ? -11.227 5.48 8.617 1 92.88 230 TYR A C 1
ATOM 1741 O O . TYR A 1 230 ? -10.43 4.605 8.281 1 92.88 230 TYR A O 1
ATOM 1749 N N . TYR A 1 231 ? -11.445 5.711 9.828 1 88.5 231 TYR A N 1
ATOM 1750 C CA . TYR A 1 231 ? -10.695 5.074 10.906 1 88.5 231 TYR A CA 1
ATOM 1751 C C . TYR A 1 231 ? -11.172 3.646 11.133 1 88.5 231 TYR A C 1
ATOM 1753 O O . TYR A 1 231 ? -10.367 2.715 11.195 1 88.5 231 TYR A O 1
ATOM 1761 N N . LYS A 1 232 ? -12.453 3.436 11.117 1 90.25 232 LYS A N 1
ATOM 1762 C CA . LYS A 1 232 ? -13.023 2.117 11.398 1 90.25 232 LYS A CA 1
ATOM 1763 C C . LYS A 1 232 ? -12.836 1.18 10.203 1 90.25 232 LYS A C 1
ATOM 1765 O O . LYS A 1 232 ? -12.516 0.003 10.383 1 90.25 232 LYS A O 1
ATOM 1770 N N . ASP A 1 233 ? -13.047 1.696 9.055 1 95.06 233 ASP A N 1
ATOM 1771 C CA . ASP A 1 233 ? -13.109 0.827 7.879 1 95.06 233 ASP A CA 1
ATOM 1772 C C . ASP A 1 233 ? -11.734 0.644 7.254 1 95.06 233 ASP A C 1
ATOM 1774 O O . ASP A 1 233 ? -11.414 -0.433 6.746 1 95.06 233 ASP A O 1
ATOM 1778 N N . CYS A 1 234 ? -10.891 1.631 7.309 1 96.06 234 CYS A N 1
ATOM 1779 C CA . CYS A 1 234 ? -9.609 1.565 6.617 1 96.06 234 CYS A CA 1
ATOM 1780 C C . CYS A 1 234 ? -8.547 0.91 7.492 1 96.06 234 CYS A C 1
ATOM 1782 O O . CYS A 1 234 ? -7.508 0.476 6.996 1 96.06 234 CYS A O 1
ATOM 1784 N N . CYS A 1 235 ? -8.805 0.896 8.773 1 95.38 235 CYS A N 1
ATOM 1785 C CA . CYS A 1 235 ? -7.891 0.218 9.688 1 95.38 235 CYS A CA 1
ATOM 1786 C C . CYS A 1 235 ? -8.336 -1.216 9.945 1 95.38 235 CYS A C 1
ATOM 1788 O O . CYS A 1 235 ? -9.375 -1.445 10.578 1 95.38 235 CYS A O 1
ATOM 1790 N N . SER A 1 236 ? -7.691 -2.143 9.453 1 95.75 236 SER A N 1
ATOM 1791 C CA . SER A 1 236 ? -7.906 -3.57 9.672 1 95.75 236 SER A CA 1
ATOM 1792 C C . SER A 1 236 ? -6.746 -4.191 10.445 1 95.75 236 SER A C 1
ATOM 1794 O O . SER A 1 236 ? -5.797 -3.5 10.805 1 95.75 236 SER A O 1
ATOM 1796 N N . ILE A 1 237 ? -6.828 -5.445 10.703 1 94.75 237 ILE A N 1
ATOM 1797 C CA . ILE A 1 237 ? -5.754 -6.141 11.398 1 94.75 237 ILE A CA 1
ATOM 1798 C C . ILE A 1 237 ? -4.449 -6.004 10.617 1 94.75 237 ILE A C 1
ATOM 1800 O O . ILE A 1 237 ? -3.406 -5.68 11.18 1 94.75 237 ILE A O 1
ATOM 1804 N N . SER A 1 238 ? -4.477 -6.195 9.344 1 97.25 238 SER A N 1
ATOM 1805 C CA . SER A 1 238 ? -3.283 -6.145 8.508 1 97.25 238 SER A CA 1
ATOM 1806 C C . SER A 1 238 ? -2.729 -4.73 8.422 1 97.25 238 SER A C 1
ATOM 1808 O O . SER A 1 238 ? -1.522 -4.52 8.57 1 97.25 238 SER A O 1
ATOM 1810 N N . THR A 1 239 ? -3.609 -3.766 8.156 1 97.19 239 THR A N 1
ATOM 1811 C CA . THR A 1 239 ? -3.109 -2.404 8.008 1 97.19 239 THR A CA 1
ATOM 1812 C C . THR A 1 239 ? -2.625 -1.854 9.344 1 97.19 239 THR A C 1
ATOM 1814 O O . THR A 1 239 ? -1.701 -1.039 9.391 1 97.19 239 THR A O 1
ATOM 1817 N N . ALA A 1 240 ? -3.207 -2.328 10.453 1 95 240 ALA A N 1
ATOM 1818 C CA . ALA A 1 240 ? -2.707 -1.971 11.773 1 95 240 ALA A CA 1
ATOM 1819 C C . ALA A 1 240 ? -1.291 -2.496 11.992 1 95 240 ALA A C 1
ATOM 1821 O O . ALA A 1 240 ? -0.465 -1.834 12.617 1 95 240 ALA A O 1
ATOM 1822 N N . LYS A 1 241 ? -1.028 -3.662 11.5 1 96.12 241 LYS A N 1
ATOM 1823 C CA . LYS A 1 241 ? 0.316 -4.223 11.602 1 96.12 241 LYS A CA 1
ATOM 1824 C C . LYS A 1 241 ? 1.323 -3.375 10.828 1 96.12 241 LYS A C 1
ATOM 1826 O O . LYS A 1 241 ? 2.426 -3.115 11.312 1 96.12 241 LYS A O 1
ATOM 1831 N N . ALA A 1 242 ? 0.962 -3.004 9.633 1 97.38 242 ALA A N 1
ATOM 1832 C CA . ALA A 1 242 ? 1.83 -2.135 8.836 1 97.38 242 ALA A CA 1
ATOM 1833 C C . ALA A 1 242 ? 2.074 -0.808 9.555 1 97.38 242 ALA A C 1
ATOM 1835 O O . ALA A 1 242 ? 3.197 -0.301 9.562 1 97.38 242 ALA A O 1
ATOM 1836 N N . ALA A 1 243 ? 1.005 -0.267 10.117 1 96.12 243 ALA A N 1
ATOM 1837 C CA . ALA A 1 243 ? 1.119 0.985 10.859 1 96.12 243 ALA A CA 1
ATOM 1838 C C . ALA A 1 243 ? 2.047 0.826 12.062 1 96.12 243 ALA A C 1
ATOM 1840 O O . ALA A 1 243 ? 2.781 1.752 12.414 1 96.12 243 ALA A O 1
ATOM 1841 N N . ALA A 1 244 ? 1.985 -0.304 12.672 1 95.12 244 ALA A N 1
ATOM 1842 C CA . ALA A 1 244 ? 2.846 -0.575 13.82 1 95.12 244 ALA A CA 1
ATOM 1843 C C . ALA A 1 244 ? 4.316 -0.604 13.414 1 95.12 244 ALA A C 1
ATOM 1845 O O . ALA A 1 244 ? 5.18 -0.118 14.148 1 95.12 244 ALA A O 1
ATOM 1846 N N . VAL A 1 245 ? 4.59 -1.211 12.297 1 97.12 245 VAL A N 1
ATOM 1847 C CA . VAL A 1 245 ? 5.965 -1.229 11.805 1 97.12 245 VAL A CA 1
ATOM 1848 C C . VAL A 1 245 ? 6.426 0.198 11.516 1 97.12 245 VAL A C 1
ATOM 1850 O O . VAL A 1 245 ? 7.547 0.578 11.859 1 97.12 245 VAL A O 1
ATOM 1853 N N . MET A 1 246 ? 5.594 0.983 10.875 1 97.62 246 MET A N 1
ATOM 1854 C CA . MET A 1 246 ? 5.93 2.373 10.586 1 97.62 246 MET A CA 1
ATOM 1855 C C . MET A 1 246 ? 6.199 3.152 11.867 1 97.62 246 MET A C 1
ATOM 1857 O O . MET A 1 246 ? 7.113 3.979 11.914 1 97.62 246 MET A O 1
ATOM 1861 N N . GLU A 1 247 ? 5.387 2.898 12.883 1 96.94 247 GLU A N 1
ATOM 1862 C CA . GLU A 1 247 ? 5.566 3.531 14.188 1 96.94 247 GLU A CA 1
ATOM 1863 C C . GLU A 1 247 ? 6.941 3.215 14.766 1 96.94 247 GLU A C 1
ATOM 1865 O O . GLU A 1 247 ? 7.598 4.09 15.336 1 96.94 247 GLU A O 1
ATOM 1870 N N . GLN A 1 248 ? 7.371 2.008 14.633 1 97.44 248 GLN A N 1
ATOM 1871 C CA . GLN A 1 248 ? 8.703 1.63 15.094 1 97.44 248 GLN A CA 1
ATOM 1872 C C . GLN A 1 248 ? 9.789 2.387 14.336 1 97.44 248 GLN A C 1
ATOM 1874 O O . GLN A 1 248 ? 10.805 2.781 14.914 1 97.44 248 GLN A O 1
ATOM 1879 N N . GLU A 1 249 ? 9.57 2.564 13.039 1 98.38 249 GLU A N 1
ATOM 1880 C CA . GLU A 1 249 ? 10.5 3.352 12.234 1 98.38 249 GLU A CA 1
ATOM 1881 C C . GLU A 1 249 ? 10.609 4.781 12.758 1 98.38 249 GLU A C 1
ATOM 1883 O O . GLU A 1 249 ? 11.711 5.305 12.93 1 98.38 249 GLU A O 1
ATOM 1888 N N . ARG A 1 250 ? 9.445 5.402 13 1 98.38 250 ARG A N 1
ATOM 1889 C CA . ARG A 1 250 ? 9.398 6.762 13.531 1 98.38 250 ARG A CA 1
ATOM 1890 C C . ARG A 1 250 ? 10.141 6.852 14.867 1 98.38 250 ARG A C 1
ATOM 1892 O O . ARG A 1 250 ? 10.914 7.785 15.086 1 98.38 25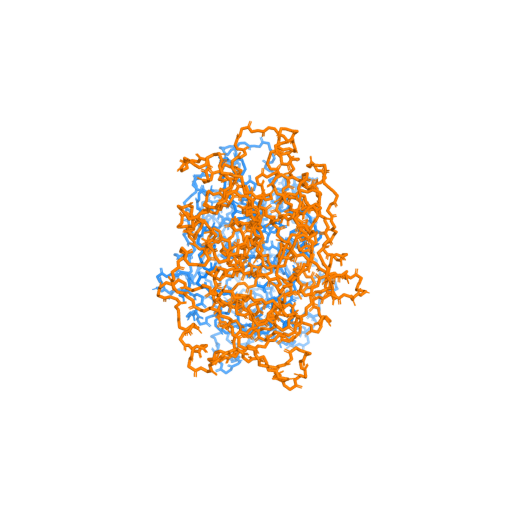0 ARG A O 1
ATOM 1899 N N . GLN A 1 251 ? 9.93 5.891 15.742 1 98.31 251 GLN A N 1
ATOM 1900 C CA . GLN A 1 251 ? 10.562 5.855 17.062 1 98.31 251 GLN A CA 1
ATOM 1901 C C . GLN A 1 251 ? 12.078 5.719 16.938 1 98.31 251 GLN A C 1
ATOM 1903 O O . GLN A 1 251 ? 12.828 6.367 17.672 1 98.31 251 GLN A O 1
ATOM 1908 N N . GLN A 1 252 ? 12.531 4.891 16.016 1 98.69 252 GLN A N 1
ATOM 1909 C CA . GLN A 1 252 ? 13.961 4.695 15.805 1 98.69 252 GLN A CA 1
ATOM 1910 C C . GLN A 1 252 ? 14.625 5.973 15.297 1 98.69 252 GLN A C 1
ATOM 1912 O O . GLN A 1 252 ? 15.734 6.309 15.703 1 98.69 252 GLN A O 1
ATOM 1917 N N . VAL A 1 253 ? 13.914 6.648 14.406 1 98.69 253 VAL A N 1
ATOM 1918 C CA . VAL A 1 253 ? 14.438 7.918 13.898 1 98.69 253 VAL A CA 1
ATOM 1919 C C . VAL A 1 253 ? 14.523 8.93 15.039 1 98.69 253 VAL A C 1
ATOM 1921 O O . VAL A 1 253 ? 15.531 9.633 15.172 1 98.69 253 VAL A O 1
ATOM 1924 N N . GLY A 1 254 ? 13.453 9.031 15.836 1 98.62 254 GLY A N 1
ATOM 1925 C CA . GLY A 1 254 ? 13.492 9.891 17 1 98.62 254 GLY A CA 1
ATOM 1926 C C . GLY A 1 254 ? 14.664 9.602 17.922 1 98.62 254 GLY A C 1
ATOM 1927 O O . GLY A 1 254 ? 15.375 10.523 18.344 1 98.62 254 GLY A O 1
ATOM 1928 N N . GLN A 1 255 ? 14.914 8.32 18.203 1 98.44 255 GLN A N 1
ATOM 1929 C CA . GLN A 1 255 ? 16 7.906 19.078 1 98.44 255 GLN A CA 1
ATOM 1930 C C . GLN A 1 255 ? 17.359 8.312 18.484 1 98.44 255 GLN A C 1
ATOM 1932 O O . GLN A 1 255 ? 18.25 8.766 19.219 1 98.44 255 GLN A O 1
ATOM 1937 N N . ALA A 1 256 ? 17.453 8.125 17.219 1 98.25 256 ALA A N 1
ATOM 1938 C CA . ALA A 1 256 ? 18.703 8.477 16.547 1 98.25 256 ALA A CA 1
ATOM 1939 C C . ALA A 1 256 ? 18.984 9.977 16.641 1 98.25 256 ALA A C 1
ATOM 1941 O O . ALA A 1 256 ? 20.141 10.406 16.594 1 98.25 256 ALA A O 1
ATOM 1942 N N . LEU A 1 257 ? 17.953 10.797 16.781 1 98.31 257 LEU A N 1
ATOM 1943 C CA . LEU A 1 257 ? 18.078 12.25 16.875 1 98.31 257 LEU A CA 1
ATOM 1944 C C . LEU A 1 257 ? 18.188 12.695 18.328 1 98.31 257 LEU A C 1
ATOM 1946 O O . LEU A 1 257 ? 18.266 13.891 18.609 1 98.31 257 LEU A O 1
ATOM 1950 N N . GLY A 1 258 ? 18.125 11.75 19.266 1 97.69 258 GLY A N 1
ATOM 1951 C CA . GLY A 1 258 ? 18.188 12.07 20.688 1 97.69 258 GLY A CA 1
ATOM 1952 C C . GLY A 1 258 ? 16.859 12.539 21.234 1 97.69 258 GLY A C 1
ATOM 1953 O O . GLY A 1 258 ? 16.812 13.258 22.234 1 97.69 258 GLY A O 1
ATOM 1954 N N . LEU A 1 259 ? 15.805 12.172 20.562 1 98.25 259 LEU A N 1
ATOM 1955 C CA . LEU A 1 259 ? 14.461 12.562 20.984 1 98.25 259 LEU A CA 1
ATOM 1956 C C . LEU A 1 259 ? 13.703 11.375 21.562 1 98.25 259 LEU A C 1
ATOM 1958 O O . LEU A 1 259 ? 13.828 10.25 21.078 1 98.25 259 LEU A O 1
ATOM 1962 N N . ASP A 1 260 ? 13 11.633 22.641 1 96.69 260 ASP A N 1
ATOM 1963 C CA . ASP A 1 260 ? 12.109 10.641 23.234 1 96.69 260 ASP A CA 1
ATOM 1964 C C . ASP A 1 260 ? 10.664 10.875 22.797 1 96.69 260 ASP A C 1
ATOM 1966 O O . ASP A 1 260 ? 9.875 11.477 23.531 1 96.69 260 ASP A O 1
ATOM 1970 N N . LEU A 1 261 ? 10.305 10.305 21.703 1 98 261 LEU A N 1
ATOM 1971 C CA . LEU A 1 261 ? 8.984 10.531 21.141 1 98 261 LEU A CA 1
ATOM 1972 C C . LEU A 1 261 ? 7.926 9.711 21.875 1 98 261 LEU A C 1
ATOM 1974 O O . LEU A 1 261 ? 8.172 8.555 22.234 1 98 261 LEU A O 1
ATOM 1978 N N . ARG A 1 262 ? 6.867 10.312 22.031 1 96.19 262 ARG A N 1
ATOM 1979 C CA . ARG A 1 262 ? 5.723 9.555 22.516 1 96.19 262 ARG A CA 1
ATOM 1980 C C . ARG A 1 262 ? 5.219 8.578 21.453 1 96.19 262 ARG A C 1
ATOM 1982 O O . ARG A 1 262 ? 5.137 8.914 20.281 1 96.19 262 ARG A O 1
ATOM 1989 N N . SER A 1 263 ? 4.84 7.391 21.969 1 94.81 263 SER A N 1
ATOM 1990 C CA . SER A 1 263 ? 4.258 6.445 21.016 1 94.81 263 SER A CA 1
ATOM 1991 C C . SER A 1 263 ? 2.893 6.922 20.531 1 94.81 263 SER A C 1
ATOM 1993 O O . SER A 1 263 ? 2.217 7.691 21.219 1 94.81 263 SER A O 1
ATOM 1995 N N . GLU A 1 264 ? 2.553 6.453 19.406 1 92 264 GLU A N 1
ATOM 1996 C CA . GLU A 1 264 ? 1.242 6.801 18.859 1 92 264 GLU A CA 1
ATOM 1997 C C . GLU A 1 264 ? 0.125 6.418 19.828 1 92 264 GLU A C 1
ATOM 1999 O O . GLU A 1 264 ? -0.801 7.199 20.047 1 92 264 GLU A O 1
ATOM 2004 N N . LEU A 1 265 ? 0.169 5.238 20.375 1 91.12 265 LEU A N 1
ATOM 2005 C CA . LEU A 1 265 ? -0.843 4.754 21.312 1 91.12 265 LEU A CA 1
ATOM 2006 C C . LEU A 1 265 ? -0.916 5.645 22.547 1 91.12 265 LEU A C 1
ATOM 2008 O O . LEU A 1 265 ? -2.004 6.055 22.953 1 91.12 265 LEU A O 1
ATOM 2012 N N . ASP A 1 266 ? 0.24 5.938 23.078 1 94.5 266 ASP A N 1
ATOM 2013 C CA . ASP A 1 266 ? 0.29 6.781 24.266 1 94.5 266 ASP A CA 1
ATOM 2014 C C . ASP A 1 266 ? -0.225 8.188 23.969 1 94.5 266 ASP A C 1
ATOM 2016 O O . ASP A 1 266 ? -0.911 8.797 24.797 1 94.5 266 ASP A O 1
ATOM 2020 N N . ALA A 1 267 ? 0.138 8.695 22.828 1 93.5 267 ALA A N 1
ATOM 2021 C CA . ALA A 1 267 ? -0.308 10.023 22.422 1 93.5 267 ALA A CA 1
ATOM 2022 C C . ALA A 1 267 ? -1.826 10.07 22.281 1 93.5 267 ALA A C 1
ATOM 2024 O O . ALA A 1 267 ? -2.477 10.992 22.781 1 93.5 267 ALA A O 1
ATOM 2025 N N . MET A 1 268 ? -2.361 9.07 21.609 1 90.69 268 MET A N 1
ATOM 2026 C CA . MET A 1 268 ? -3.805 9.031 21.391 1 90.69 268 MET A CA 1
ATOM 2027 C C . MET A 1 268 ? -4.551 8.891 22.703 1 90.69 268 MET A C 1
ATOM 2029 O O . MET A 1 268 ? -5.555 9.57 22.938 1 90.69 268 MET A O 1
ATOM 2033 N N . ASN A 1 269 ? -4.047 8.047 23.547 1 92.31 269 ASN A N 1
ATOM 2034 C CA . ASN A 1 269 ? -4.652 7.887 24.859 1 92.31 269 ASN A CA 1
ATOM 2035 C C . ASN A 1 269 ? -4.621 9.188 25.656 1 92.31 269 ASN A C 1
ATOM 2037 O O . ASN A 1 269 ? -5.617 9.562 26.281 1 92.31 269 ASN A O 1
ATOM 2041 N N . ALA A 1 270 ? -3.525 9.852 25.609 1 92.81 270 ALA A N 1
ATOM 2042 C CA . ALA A 1 270 ? -3.346 11.07 26.391 1 92.81 270 ALA A CA 1
ATOM 2043 C C . ALA A 1 270 ? -4.172 12.219 25.812 1 92.81 270 ALA A C 1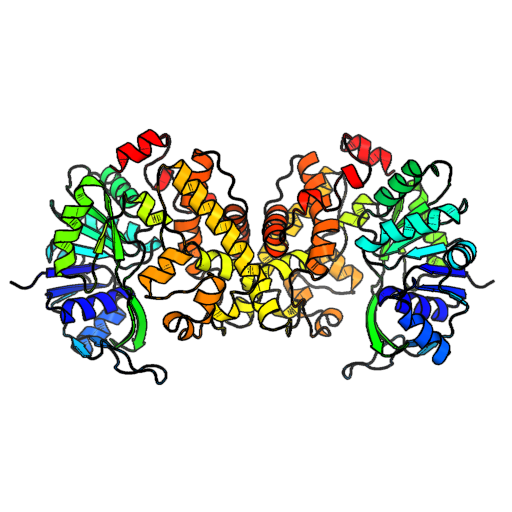
ATOM 2045 O O . ALA A 1 270 ? -4.809 12.969 26.562 1 92.81 270 ALA A O 1
ATOM 2046 N N . LEU A 1 271 ? -4.227 12.328 24.516 1 91.19 271 LEU A N 1
ATOM 2047 C CA . LEU A 1 271 ? -4.859 13.461 23.859 1 91.19 271 LEU A CA 1
ATOM 2048 C C . LEU A 1 271 ? -6.379 13.336 23.891 1 91.19 271 LEU A C 1
ATOM 2050 O O . LEU A 1 271 ? -7.09 14.344 23.891 1 91.19 271 LEU A O 1
ATOM 2054 N N . TYR A 1 272 ? -6.852 12.133 23.953 1 86.75 272 TYR A N 1
ATOM 2055 C CA . TYR A 1 272 ? -8.289 11.93 23.844 1 86.75 272 TYR A CA 1
ATOM 2056 C C . TYR A 1 272 ? -8.844 11.258 25.094 1 86.75 272 TYR A C 1
ATOM 2058 O O . TYR A 1 272 ? -9.977 10.773 25.094 1 86.75 272 TYR A O 1
ATOM 2066 N N . ALA A 1 273 ? -8.023 11.211 26.125 1 88.5 273 ALA A N 1
ATOM 2067 C CA . ALA A 1 273 ? -8.422 10.664 27.422 1 88.5 273 ALA A CA 1
ATOM 2068 C C . ALA A 1 273 ? -8.977 9.25 27.266 1 88.5 273 ALA A C 1
ATOM 2070 O O . ALA A 1 273 ? -10.078 8.961 27.719 1 88.5 273 ALA A O 1
ATOM 2071 N N . MET A 1 274 ? -8.25 8.477 26.562 1 89.44 274 MET A N 1
ATOM 2072 C CA . MET A 1 274 ? -8.617 7.078 26.344 1 89.44 274 MET A CA 1
ATOM 2073 C C . MET A 1 274 ? -7.641 6.148 27.062 1 89.44 274 MET A C 1
ATOM 2075 O O . MET A 1 274 ? -6.641 6.602 27.625 1 89.44 274 MET A O 1
ATOM 2079 N N . GLU A 1 275 ? -7.949 4.828 27.094 1 90.31 275 GLU A N 1
ATOM 2080 C CA . GLU A 1 275 ? -7.109 3.803 27.703 1 90.31 275 GLU A CA 1
ATOM 2081 C C . GLU A 1 275 ? -7.07 2.541 26.859 1 90.31 275 GLU A C 1
ATOM 2083 O O . GLU A 1 275 ? -7.293 1.437 27.359 1 90.31 275 GLU A O 1
ATOM 2088 N N . CYS A 1 276 ? -6.891 2.809 25.625 1 89 276 CYS A N 1
ATOM 2089 C CA . CYS A 1 276 ? -6.848 1.685 24.688 1 89 276 CYS A CA 1
ATOM 2090 C C . CYS A 1 276 ? -5.523 0.939 24.797 1 89 276 CYS A C 1
ATOM 2092 O O . CYS A 1 276 ? -4.527 1.498 25.266 1 89 276 CYS A O 1
ATOM 2094 N N . GLU A 1 277 ? -5.496 -0.3 24.375 1 89.56 277 GLU A N 1
ATOM 2095 C CA . GLU A 1 277 ? -4.305 -1.136 24.484 1 89.56 277 GLU A CA 1
ATOM 2096 C C . GLU A 1 277 ? -3.586 -1.251 23.141 1 89.56 277 GLU A C 1
ATOM 2098 O O . GLU A 1 277 ? -2.418 -1.641 23.078 1 89.56 277 GLU A O 1
ATOM 2103 N N . THR A 1 278 ? -4.383 -1.014 22.078 1 87.75 278 THR A N 1
ATOM 2104 C CA . THR A 1 278 ? -3.795 -1.063 20.75 1 87.75 278 THR A CA 1
ATOM 2105 C C . THR A 1 278 ? -4.285 0.104 19.891 1 87.75 278 THR A C 1
ATOM 2107 O O . THR A 1 278 ? -5.344 0.675 20.156 1 87.75 278 THR A O 1
ATOM 2110 N N . VAL A 1 279 ? -3.508 0.395 18.938 1 84.56 279 VAL A N 1
ATOM 2111 C CA . VAL A 1 279 ? -3.902 1.439 18 1 84.56 279 VAL A CA 1
ATOM 2112 C C . VAL A 1 279 ? -5.156 1.008 17.25 1 84.56 279 VAL A C 1
ATOM 2114 O O . VAL A 1 279 ? -6.012 1.837 16.938 1 84.56 279 VAL A O 1
ATOM 2117 N N . TYR A 1 280 ? -5.238 -0.254 16.984 1 85.88 280 TYR A N 1
ATOM 2118 C CA . TYR A 1 280 ? -6.426 -0.818 16.359 1 85.88 280 TYR A CA 1
ATOM 2119 C C . TYR A 1 280 ? -7.672 -0.51 17.172 1 85.88 280 TYR A C 1
ATOM 2121 O O . TYR A 1 280 ? -8.695 -0.097 16.625 1 85.88 280 TYR A O 1
ATOM 2129 N N . GLU A 1 281 ? -7.59 -0.638 18.438 1 86.12 281 GLU A N 1
ATOM 2130 C CA . GLU A 1 281 ? -8.695 -0.358 19.359 1 86.12 281 GLU A CA 1
ATOM 2131 C C . GLU A 1 281 ? -9.039 1.129 19.359 1 86.12 281 GLU A C 1
ATOM 2133 O O . GLU A 1 281 ? -10.219 1.499 19.438 1 86.12 281 GLU A O 1
ATOM 2138 N N . VAL A 1 282 ? -8.039 1.971 19.297 1 84.19 282 VAL A N 1
ATOM 2139 C CA . VAL A 1 282 ? -8.25 3.414 19.266 1 84.19 282 VAL A CA 1
ATOM 2140 C C . VAL A 1 282 ? -9.117 3.781 18.062 1 84.19 282 VAL A C 1
ATOM 2142 O O . VAL A 1 282 ? -10.094 4.52 18.188 1 84.19 282 VAL A O 1
ATOM 2145 N N . ASN A 1 283 ? -8.773 3.229 16.938 1 84.56 283 ASN A N 1
ATOM 2146 C CA . ASN A 1 283 ? -9.469 3.553 15.703 1 84.56 283 ASN A CA 1
ATOM 2147 C C . ASN A 1 283 ? -10.906 3.049 15.711 1 84.56 283 ASN A C 1
ATOM 2149 O O . ASN A 1 283 ? -11.789 3.672 15.125 1 84.56 283 ASN A O 1
ATOM 2153 N N . ARG A 1 284 ? -11.172 2.068 16.422 1 82.19 284 ARG A N 1
ATOM 2154 C CA . ARG A 1 284 ? -12.492 1.446 16.406 1 82.19 284 ARG A CA 1
ATOM 2155 C C . ARG A 1 284 ? -13.406 2.047 17.469 1 82.19 284 ARG A C 1
ATOM 2157 O O . ARG A 1 284 ? -14.625 2.082 17.297 1 82.19 284 ARG A O 1
ATOM 2164 N N . THR A 1 285 ? -12.844 2.566 18.5 1 78.88 285 THR A N 1
ATOM 2165 C CA . THR A 1 285 ? -13.688 2.889 19.641 1 78.88 285 THR A CA 1
ATOM 2166 C C . THR A 1 285 ? -13.75 4.398 19.859 1 78.88 285 THR A C 1
ATOM 2168 O O . THR A 1 285 ? -14.617 4.891 20.594 1 78.88 285 THR A O 1
ATOM 2171 N N . SER A 1 286 ? -12.859 5.098 19.312 1 75.31 286 SER A N 1
ATOM 2172 C CA . SER A 1 286 ? -12.844 6.539 19.547 1 75.31 286 SER A CA 1
ATOM 2173 C C . SER A 1 286 ? -14.141 7.184 19.078 1 75.31 286 SER A C 1
ATOM 2175 O O . SER A 1 286 ? -14.531 7.031 17.922 1 75.31 286 SER A O 1
ATOM 2177 N N . GLU A 1 287 ? -14.797 7.824 19.875 1 68.62 287 GLU A N 1
ATOM 2178 C CA . GLU A 1 287 ? -16.047 8.516 19.562 1 68.62 287 GLU A CA 1
ATOM 2179 C C . GLU A 1 287 ? -15.805 9.648 18.562 1 68.62 287 GLU A C 1
ATOM 2181 O O . GLU A 1 287 ? -16.609 9.859 17.656 1 68.62 287 GLU A O 1
ATOM 2186 N N . THR A 1 288 ? -14.742 10.344 18.797 1 65.12 288 THR A N 1
ATOM 2187 C CA . THR A 1 288 ? -14.383 11.445 17.922 1 65.12 288 THR A CA 1
ATOM 2188 C C . THR A 1 288 ? -14.164 10.945 16.484 1 65.12 288 THR A C 1
ATOM 2190 O O . THR A 1 288 ? -14.734 11.492 15.539 1 65.12 288 THR A O 1
ATOM 2193 N N . HIS A 1 289 ? -13.562 9.867 16.328 1 69.69 289 HIS A N 1
ATOM 2194 C CA . HIS A 1 289 ? -13.203 9.297 15.023 1 69.69 289 HIS A CA 1
ATOM 2195 C C . HIS A 1 289 ? -14.375 8.531 14.414 1 69.69 289 HIS A C 1
ATOM 2197 O O . HIS A 1 289 ? -14.508 8.469 13.195 1 69.69 289 HIS A O 1
ATOM 2203 N N . GLY A 1 290 ? -15.203 8.117 15.297 1 69.69 290 GLY A N 1
ATOM 2204 C CA . GLY A 1 290 ? -16.359 7.367 14.852 1 69.69 290 GLY A CA 1
ATOM 2205 C C . GLY A 1 290 ? -17.438 8.242 14.219 1 69.69 290 GLY A C 1
ATOM 2206 O O . GLY A 1 290 ? -18.281 7.754 13.461 1 69.69 290 GLY A O 1
ATOM 2207 N N . LYS A 1 291 ? -17.297 9.484 14.477 1 66.5 291 LYS A N 1
ATOM 2208 C CA . LYS A 1 291 ? -18.312 10.414 13.992 1 66.5 291 LYS A CA 1
ATOM 2209 C C . LYS A 1 291 ? -18.031 10.836 12.555 1 66.5 291 LYS A C 1
ATOM 2211 O O . LYS A 1 291 ? -18.891 11.438 11.898 1 66.5 291 LYS A O 1
ATOM 2216 N N . LEU A 1 292 ? -16.922 10.391 12.109 1 68 292 LEU A N 1
ATOM 2217 C CA . LEU A 1 292 ? -16.562 10.719 10.734 1 68 292 LEU A CA 1
ATOM 2218 C C . LEU A 1 292 ? -17.125 9.695 9.766 1 68 292 LEU A C 1
ATOM 2220 O O . LEU A 1 292 ? -17.016 8.492 9.984 1 68 292 LEU A O 1
ATOM 2224 N N . ASN A 1 293 ? -17.859 10.102 8.797 1 75 293 ASN A N 1
ATOM 2225 C CA . ASN A 1 293 ? -18.453 9.18 7.848 1 75 293 ASN A CA 1
ATOM 2226 C C . ASN A 1 293 ? -17.938 9.398 6.434 1 75 293 ASN A C 1
ATOM 2228 O O . ASN A 1 293 ? -18.656 9.227 5.457 1 75 293 ASN A O 1
ATOM 2232 N N . SER A 1 294 ? -16.719 9.867 6.418 1 86.56 294 SER A N 1
ATOM 2233 C CA . SER A 1 294 ? -16.094 10.078 5.117 1 86.56 294 SER A CA 1
ATOM 2234 C C . SER A 1 294 ? -14.602 9.773 5.168 1 86.56 294 SER A C 1
ATOM 2236 O O . SER A 1 294 ? -13.992 9.797 6.238 1 86.56 294 SER A O 1
ATOM 2238 N N . ALA A 1 295 ? -14.133 9.383 4.039 1 93.62 295 ALA A N 1
ATOM 2239 C CA . ALA A 1 295 ? -12.719 9.117 3.82 1 93.62 295 ALA A CA 1
ATOM 2240 C C . ALA A 1 295 ? -12.234 9.766 2.525 1 93.62 295 ALA A C 1
ATOM 2242 O O . ALA A 1 295 ? -13.039 10.195 1.698 1 93.62 295 ALA A O 1
ATOM 2243 N N . PRO A 1 296 ? -10.938 9.93 2.396 1 96.19 296 PRO A N 1
ATOM 2244 C CA . PRO A 1 296 ? -10.43 10.469 1.133 1 96.19 296 PRO A CA 1
ATOM 2245 C C . PRO A 1 296 ? -10.953 9.711 -0.086 1 96.19 296 PRO A C 1
ATOM 2247 O O . PRO A 1 296 ? -11.047 8.484 -0.059 1 96.19 296 PRO A O 1
ATOM 2250 N N . ASN A 1 297 ? -11.281 10.453 -1.114 1 97.12 297 ASN A N 1
ATOM 2251 C CA . ASN A 1 297 ? -11.859 9.812 -2.291 1 97.12 297 ASN A CA 1
ATOM 2252 C C . ASN A 1 297 ? -10.906 9.859 -3.48 1 97.12 297 ASN A C 1
ATOM 2254 O O . ASN A 1 297 ? -11.289 9.523 -4.602 1 97.12 297 ASN A O 1
ATOM 2258 N N . CYS A 1 298 ? -9.727 10.367 -3.252 1 97.5 298 CYS A N 1
ATOM 2259 C CA . CYS A 1 298 ? -8.727 10.422 -4.309 1 97.5 298 CYS A CA 1
ATOM 2260 C C . CYS A 1 298 ? -7.328 10.594 -3.725 1 97.5 298 CYS A C 1
ATOM 2262 O O . CYS A 1 298 ? -7.18 10.961 -2.559 1 97.5 298 CYS A O 1
ATOM 2264 N N . ALA A 1 299 ? -6.332 10.375 -4.539 1 97.12 299 ALA A N 1
ATOM 2265 C CA . ALA A 1 299 ? -4.949 10.391 -4.074 1 97.12 299 ALA A CA 1
ATOM 2266 C C . ALA A 1 299 ? -4.441 11.828 -3.916 1 97.12 299 ALA A C 1
ATOM 2268 O O . ALA A 1 299 ? -3.408 12.055 -3.283 1 97.12 299 ALA A O 1
ATOM 2269 N N . SER A 1 300 ? -5.137 12.789 -4.465 1 96.5 300 SER A N 1
ATOM 2270 C CA . SER A 1 300 ? -4.73 14.18 -4.324 1 96.5 300 SER A CA 1
ATOM 2271 C C . SER A 1 300 ? -5.27 14.789 -3.035 1 96.5 300 SER A C 1
ATOM 2273 O O . SER A 1 300 ? -5.129 15.992 -2.801 1 96.5 300 SER A O 1
ATOM 2275 N N . ASN A 1 301 ? -5.898 13.984 -2.248 1 95.81 301 ASN A N 1
ATOM 2276 C CA . ASN A 1 301 ? -6.336 14.406 -0.92 1 95.81 301 ASN A CA 1
ATOM 2277 C C . ASN A 1 301 ? -5.148 14.766 -0.029 1 95.81 301 ASN A C 1
ATOM 2279 O O . ASN A 1 301 ? -4.07 14.18 -0.156 1 95.81 301 ASN A O 1
ATOM 2283 N N . ARG A 1 302 ? -5.363 15.633 0.918 1 94.06 302 ARG A N 1
ATOM 2284 C CA . ARG A 1 302 ? -4.285 16.156 1.748 1 94.06 302 ARG A CA 1
ATOM 2285 C C . ARG A 1 302 ? -3.717 15.086 2.666 1 94.06 302 ARG A C 1
ATOM 2287 O O . ARG A 1 302 ? -2.607 15.227 3.186 1 94.06 302 ARG A O 1
ATOM 2294 N N . TYR A 1 303 ? -4.457 13.945 2.91 1 95.94 303 TYR A N 1
ATOM 2295 C CA . TYR A 1 303 ? -3.922 12.844 3.703 1 95.94 303 TYR A CA 1
ATOM 2296 C C . TYR A 1 303 ? -2.684 12.25 3.043 1 95.94 303 TYR A C 1
ATOM 2298 O O . TYR A 1 303 ? -1.873 11.594 3.705 1 95.94 303 TYR A O 1
ATOM 2306 N N . ILE A 1 304 ? -2.59 12.516 1.756 1 96.69 304 ILE A N 1
ATOM 2307 C CA . ILE A 1 304 ? -1.373 12.133 1.047 1 96.69 304 ILE A CA 1
ATOM 2308 C C . ILE A 1 304 ? -0.562 13.375 0.7 1 96.69 304 ILE A C 1
ATOM 2310 O O . ILE A 1 304 ? 0.571 13.539 1.162 1 96.69 304 ILE A O 1
ATOM 2314 N N . THR A 1 305 ? -1.109 14.391 0.043 1 96.62 305 THR A N 1
ATOM 2315 C CA . THR A 1 305 ? -0.36 15.508 -0.521 1 96.62 305 THR A CA 1
ATOM 2316 C C . THR A 1 305 ? 0.292 16.328 0.584 1 96.62 305 THR A C 1
ATOM 2318 O O . THR A 1 305 ? 1.395 16.859 0.408 1 96.62 305 THR A O 1
ATOM 2321 N N . GLU A 1 306 ? -0.38 16.422 1.698 1 97 306 GLU A N 1
ATOM 2322 C CA . GLU A 1 306 ? 0.231 17.141 2.816 1 97 306 GLU A CA 1
ATOM 2323 C C . GLU A 1 306 ? 1.021 16.188 3.711 1 97 306 GLU A C 1
ATOM 2325 O O . GLU A 1 306 ? 2.205 16.406 3.973 1 97 306 GLU A O 1
ATOM 2330 N N . ASP A 1 307 ? 0.402 15.102 4.109 1 97.31 307 ASP A N 1
ATOM 2331 C CA . ASP A 1 307 ? 0.987 14.289 5.176 1 97.31 307 ASP A CA 1
ATOM 2332 C C . ASP A 1 307 ? 2.172 13.477 4.66 1 97.31 307 ASP A C 1
ATOM 2334 O O . ASP A 1 307 ? 3.143 13.258 5.391 1 97.31 307 ASP A O 1
ATOM 2338 N N . ALA A 1 308 ? 2.133 13.047 3.451 1 96.94 308 ALA A N 1
ATOM 2339 C CA . ALA A 1 308 ? 3.305 12.391 2.881 1 96.94 308 ALA A CA 1
ATOM 2340 C C . ALA A 1 308 ? 4.441 13.383 2.658 1 96.94 308 ALA A C 1
ATOM 2342 O O . ALA A 1 308 ? 5.586 13.117 3.031 1 96.94 308 ALA A O 1
ATOM 2343 N N . ALA A 1 309 ? 4.141 14.523 2.139 1 97.69 309 ALA A N 1
ATOM 2344 C CA . ALA A 1 309 ? 5.137 15.508 1.722 1 97.69 309 ALA A CA 1
ATOM 2345 C C . ALA A 1 309 ? 5.746 16.219 2.93 1 97.69 309 ALA A C 1
ATOM 2347 O O . ALA A 1 309 ? 6.93 16.562 2.922 1 97.69 309 ALA A O 1
ATOM 2348 N N . TYR A 1 310 ? 4.941 16.359 3.947 1 98.5 310 TYR A N 1
ATOM 2349 C CA . TYR A 1 310 ? 5.391 17.281 4.988 1 98.5 310 TYR A CA 1
ATOM 2350 C C . TYR A 1 310 ? 5.625 16.547 6.301 1 98.5 310 TYR A C 1
ATOM 2352 O O . TYR A 1 310 ? 6.191 17.109 7.242 1 98.5 310 TYR A O 1
ATOM 2360 N N . LEU A 1 311 ? 5.23 15.273 6.379 1 98.38 311 LEU A N 1
ATOM 2361 C CA . LEU A 1 311 ? 5.5 14.477 7.574 1 98.38 311 LEU A CA 1
ATOM 2362 C C . LEU A 1 311 ? 6.418 13.305 7.25 1 98.38 311 LEU A C 1
ATOM 2364 O O . LEU A 1 311 ? 7.504 13.188 7.828 1 98.38 311 LEU A O 1
ATOM 2368 N N . LEU A 1 312 ? 6.082 12.531 6.242 1 98.69 312 LEU A N 1
ATOM 2369 C CA . LEU A 1 312 ? 6.852 11.328 5.953 1 98.69 312 LEU A CA 1
ATOM 2370 C C . LEU A 1 312 ? 8.203 11.672 5.34 1 98.69 312 LEU A C 1
ATOM 2372 O O . LEU A 1 312 ? 9.219 11.047 5.66 1 98.69 312 LEU A O 1
ATOM 2376 N N . VAL A 1 313 ? 8.219 12.688 4.445 1 98.75 313 VAL A N 1
ATOM 2377 C CA . VAL A 1 313 ? 9.453 13.031 3.748 1 98.75 313 VAL A CA 1
ATOM 2378 C C . VAL A 1 313 ? 10.5 13.516 4.754 1 98.75 313 VAL A C 1
ATOM 2380 O O . VAL A 1 313 ? 11.641 13.055 4.742 1 98.75 313 VAL A O 1
ATOM 2383 N N . PRO A 1 314 ? 10.148 14.43 5.652 1 98.75 314 PRO A N 1
ATOM 2384 C CA . PRO A 1 314 ? 11.172 14.828 6.629 1 98.75 314 PRO A CA 1
ATOM 2385 C C . PRO A 1 314 ? 11.672 13.656 7.473 1 98.75 314 PRO A C 1
ATOM 2387 O O . PRO A 1 314 ? 12.867 13.562 7.762 1 98.75 314 PRO A O 1
ATOM 2390 N N . CYS A 1 315 ? 10.781 12.773 7.898 1 98.75 315 CYS A N 1
ATOM 2391 C CA . CYS A 1 315 ? 11.195 11.609 8.68 1 98.75 315 CYS A CA 1
ATOM 2392 C C . CYS A 1 315 ? 12.141 10.727 7.875 1 98.75 315 CYS A C 1
ATOM 2394 O O . CYS A 1 315 ? 13.141 10.234 8.398 1 98.75 315 CYS A O 1
ATOM 2396 N N . TYR A 1 316 ? 11.828 10.539 6.617 1 98.81 316 TYR A N 1
ATOM 2397 C CA . TYR A 1 316 ? 12.695 9.789 5.711 1 98.81 316 TYR A CA 1
ATOM 2398 C C . TYR A 1 316 ? 14.07 10.43 5.613 1 98.81 316 TYR A C 1
ATOM 2400 O O . TYR A 1 316 ? 15.094 9.742 5.66 1 98.81 316 TYR A O 1
ATOM 2408 N N . GLU A 1 317 ? 14.102 11.758 5.465 1 98.75 317 GLU A N 1
ATOM 2409 C CA . GLU A 1 317 ? 15.359 12.484 5.348 1 98.75 317 GLU A CA 1
ATOM 2410 C C . GLU A 1 317 ? 16.203 12.344 6.617 1 98.75 317 GLU A C 1
ATOM 2412 O O . GLU A 1 317 ? 17.406 12.125 6.543 1 98.75 317 GLU A O 1
ATOM 2417 N N . PHE A 1 318 ? 15.562 12.445 7.758 1 98.81 318 PHE A N 1
ATOM 2418 C CA . PHE A 1 318 ? 16.281 12.266 9.016 1 98.81 318 PHE A CA 1
ATOM 2419 C C . PHE A 1 318 ? 16.797 10.836 9.141 1 98.81 318 PHE A C 1
ATOM 2421 O O . PHE A 1 318 ? 17.875 10.602 9.695 1 98.81 318 PHE A O 1
ATOM 2428 N N . ALA A 1 319 ? 15.992 9.852 8.688 1 98.81 319 ALA A N 1
ATOM 2429 C CA . ALA A 1 319 ? 16.422 8.453 8.703 1 98.81 319 ALA A CA 1
ATOM 2430 C C . ALA A 1 319 ? 17.672 8.242 7.852 1 98.81 319 ALA A C 1
ATOM 2432 O O . ALA A 1 319 ? 18.609 7.57 8.273 1 98.81 319 ALA A O 1
ATOM 2433 N N . GLN A 1 320 ? 17.641 8.836 6.676 1 98.31 320 GLN A N 1
ATOM 2434 C CA . GLN A 1 320 ? 18.812 8.742 5.805 1 98.31 320 GLN A CA 1
ATOM 2435 C C . GLN A 1 320 ? 20.047 9.328 6.48 1 98.31 320 GLN A C 1
ATOM 2437 O O . GLN A 1 320 ? 21.141 8.742 6.422 1 98.31 320 GLN A O 1
ATOM 2442 N N . LEU A 1 321 ? 19.875 10.445 7.055 1 98.12 321 LEU A N 1
ATOM 2443 C CA . LEU A 1 321 ? 20.984 11.125 7.727 1 98.12 321 LEU A CA 1
ATOM 2444 C C . LEU A 1 321 ? 21.516 10.281 8.875 1 98.12 321 LEU A C 1
ATOM 2446 O O . LEU A 1 321 ? 22.719 10.312 9.156 1 98.12 321 LEU A O 1
ATOM 2450 N N . SER A 1 322 ? 20.703 9.5 9.508 1 97.94 322 SER A N 1
ATOM 2451 C CA . SER A 1 322 ? 21.062 8.75 10.703 1 97.94 322 SER A CA 1
ATOM 2452 C C . SER A 1 322 ? 21.406 7.301 10.359 1 97.94 322 SER A C 1
ATOM 2454 O O . SER A 1 322 ? 21.766 6.516 11.25 1 97.94 322 SER A O 1
ATOM 2456 N N . GLY A 1 323 ? 21.219 6.91 9.148 1 97.75 323 GLY A N 1
ATOM 2457 C CA . GLY A 1 323 ? 21.516 5.547 8.727 1 97.75 323 GLY A CA 1
ATOM 2458 C C . GLY A 1 323 ? 20.453 4.551 9.172 1 97.75 323 GLY A C 1
ATOM 2459 O O . GLY A 1 323 ? 20.75 3.365 9.344 1 97.75 323 GLY A O 1
ATOM 2460 N N . ILE A 1 324 ? 19.266 5.02 9.445 1 98.19 324 ILE A N 1
ATOM 2461 C CA . ILE A 1 324 ? 18.156 4.168 9.875 1 98.19 324 ILE A CA 1
ATOM 2462 C C . ILE A 1 324 ? 17.328 3.744 8.656 1 98.19 324 ILE A C 1
ATOM 2464 O O . ILE A 1 324 ? 16.984 4.574 7.816 1 98.19 324 ILE A O 1
ATOM 2468 N N . GLU A 1 325 ? 17.016 2.461 8.547 1 97.94 325 GLU A N 1
ATOM 2469 C CA . GLU A 1 325 ? 16.141 1.973 7.48 1 97.94 325 GLU A CA 1
ATOM 2470 C C . GLU A 1 325 ? 14.672 2.199 7.824 1 97.94 325 GLU A C 1
ATOM 2472 O O . GLU A 1 325 ? 14.242 1.94 8.953 1 97.94 325 GLU A O 1
ATOM 2477 N N . THR A 1 326 ? 13.953 2.701 6.887 1 98.56 326 THR A N 1
ATOM 2478 C CA . THR A 1 326 ? 12.531 2.949 7.078 1 98.56 326 THR A CA 1
ATOM 2479 C C . THR A 1 326 ? 11.719 2.344 5.938 1 98.56 326 THR A C 1
ATOM 2481 O O . THR A 1 326 ? 11.109 3.072 5.148 1 98.56 326 THR A O 1
ATOM 2484 N N . PRO A 1 327 ? 11.594 1.047 5.879 1 98.62 327 PRO A N 1
ATOM 2485 C CA . PRO A 1 327 ? 10.977 0.373 4.734 1 98.62 327 PRO A CA 1
ATOM 2486 C C . PRO A 1 327 ? 9.523 0.791 4.52 1 98.62 327 PRO A C 1
ATOM 2488 O O . PRO A 1 327 ? 9.094 0.99 3.381 1 98.62 327 PRO A O 1
ATOM 2491 N N . ILE A 1 328 ? 8.727 0.95 5.539 1 98.81 328 ILE A N 1
ATOM 2492 C CA . ILE A 1 328 ? 7.312 1.243 5.359 1 98.81 328 ILE A CA 1
ATOM 2493 C C . ILE A 1 328 ? 7.133 2.705 4.957 1 98.81 328 ILE A C 1
ATOM 2495 O O . ILE A 1 328 ? 6.344 3.016 4.059 1 98.81 328 ILE A O 1
ATOM 2499 N N . ILE A 1 329 ? 7.863 3.631 5.598 1 98.81 329 ILE A N 1
ATOM 2500 C CA . ILE A 1 329 ? 7.801 5.039 5.23 1 98.81 329 ILE A CA 1
ATOM 2501 C C . ILE A 1 329 ? 8.219 5.215 3.771 1 98.81 329 ILE A C 1
ATOM 2503 O O . ILE A 1 329 ? 7.527 5.887 3 1 98.81 329 ILE A O 1
ATOM 2507 N N . THR A 1 330 ? 9.289 4.57 3.406 1 98.81 330 THR A N 1
ATOM 2508 C CA . THR A 1 330 ? 9.82 4.648 2.051 1 98.81 330 THR A CA 1
ATOM 2509 C C . THR A 1 330 ? 8.836 4.055 1.046 1 98.81 330 THR A C 1
ATOM 2511 O O . THR A 1 330 ? 8.625 4.617 -0.029 1 98.81 330 THR A O 1
ATOM 2514 N N . SER A 1 331 ? 8.258 2.908 1.401 1 98.81 331 SER A N 1
ATOM 2515 C CA . SER A 1 331 ? 7.273 2.256 0.542 1 98.81 331 SER A CA 1
ATOM 2516 C C . SER A 1 331 ? 6.062 3.154 0.306 1 98.81 331 SER A C 1
ATOM 2518 O O . SER A 1 331 ? 5.59 3.281 -0.824 1 98.81 331 SER A O 1
ATOM 2520 N N . CYS A 1 332 ? 5.586 3.736 1.37 1 98.75 332 CYS A N 1
ATOM 2521 C CA . CYS A 1 332 ? 4.441 4.637 1.268 1 98.75 332 CYS A CA 1
ATOM 2522 C C . CYS A 1 332 ? 4.727 5.773 0.296 1 98.75 332 CYS A C 1
ATOM 2524 O O . CYS A 1 332 ? 3.896 6.09 -0.558 1 98.75 332 CYS A O 1
ATOM 2526 N N . LEU A 1 333 ? 5.898 6.348 0.365 1 98.81 333 LEU A N 1
ATOM 2527 C CA . LEU A 1 333 ? 6.281 7.473 -0.482 1 98.81 333 LEU A CA 1
ATOM 2528 C C . LEU A 1 333 ? 6.391 7.043 -1.941 1 98.81 333 LEU A C 1
ATOM 2530 O O . LEU A 1 333 ? 5.973 7.773 -2.842 1 98.81 333 LEU A O 1
ATOM 2534 N N . HIS A 1 334 ? 6.957 5.883 -2.211 1 98.88 334 HIS A N 1
ATOM 2535 C CA . HIS A 1 334 ? 7.062 5.391 -3.58 1 98.88 334 HIS A CA 1
ATOM 2536 C C . HIS A 1 334 ? 5.684 5.152 -4.188 1 98.88 334 HIS A C 1
ATOM 2538 O O . HIS A 1 334 ? 5.453 5.473 -5.355 1 98.88 334 HIS A O 1
ATOM 2544 N N . ILE A 1 335 ? 4.801 4.547 -3.447 1 98.81 335 ILE A N 1
ATOM 2545 C CA . ILE A 1 335 ? 3.451 4.281 -3.936 1 98.81 335 ILE A CA 1
ATOM 2546 C C . ILE A 1 335 ? 2.721 5.602 -4.176 1 98.81 335 ILE A C 1
ATOM 2548 O O . ILE A 1 335 ? 2.051 5.77 -5.195 1 98.81 335 ILE A O 1
ATOM 2552 N N . ASP A 1 336 ? 2.871 6.539 -3.238 1 98.69 336 ASP A N 1
ATOM 2553 C CA . ASP A 1 336 ? 2.24 7.848 -3.387 1 98.69 336 ASP A CA 1
ATOM 2554 C C . ASP A 1 336 ? 2.797 8.586 -4.598 1 98.69 336 ASP A C 1
ATOM 2556 O O . ASP A 1 336 ? 2.074 9.328 -5.266 1 98.69 336 ASP A O 1
ATOM 2560 N N . ASN A 1 337 ? 4.148 8.469 -4.883 1 98.75 337 ASN A N 1
ATOM 2561 C CA . ASN A 1 337 ? 4.73 9.008 -6.105 1 98.75 337 ASN A CA 1
ATOM 2562 C C . ASN A 1 337 ? 3.98 8.516 -7.344 1 98.75 337 ASN A C 1
ATOM 2564 O O . ASN A 1 337 ? 3.662 9.305 -8.234 1 98.75 337 ASN A O 1
ATOM 2568 N N . ALA A 1 338 ? 3.727 7.234 -7.355 1 98.38 338 ALA A N 1
ATOM 2569 C CA . ALA A 1 338 ? 3.043 6.637 -8.5 1 98.38 338 ALA A CA 1
ATOM 2570 C C . ALA A 1 338 ? 1.605 7.141 -8.602 1 98.38 338 ALA A C 1
ATOM 2572 O O . ALA A 1 338 ? 1.133 7.469 -9.695 1 98.38 338 ALA A O 1
ATOM 2573 N N . TYR A 1 339 ? 0.878 7.223 -7.453 1 98.38 339 TYR A N 1
ATOM 2574 C CA . TYR A 1 339 ? -0.508 7.676 -7.422 1 98.38 339 TYR A CA 1
ATOM 2575 C C . TYR A 1 339 ? -0.643 9.062 -8.039 1 98.38 339 TYR A C 1
ATOM 2577 O O . TYR A 1 339 ? -1.581 9.328 -8.797 1 98.38 339 TYR A O 1
ATOM 2585 N N . ASN A 1 340 ? 0.274 9.922 -7.688 1 98.06 340 ASN A N 1
ATOM 2586 C CA . ASN A 1 340 ? 0.087 11.336 -8 1 98.06 340 ASN A CA 1
ATOM 2587 C C . ASN A 1 340 ? 1.033 11.797 -9.109 1 98.06 340 ASN A C 1
ATOM 2589 O O . ASN A 1 340 ? 1.124 12.992 -9.398 1 98.06 340 ASN A O 1
ATOM 2593 N N . ASP A 1 341 ? 1.732 10.859 -9.727 1 96.81 341 ASP A N 1
ATOM 2594 C CA . ASP A 1 341 ? 2.668 11.188 -10.797 1 96.81 341 ASP A CA 1
ATOM 2595 C C . ASP A 1 341 ? 3.594 12.328 -10.383 1 96.81 341 ASP A C 1
ATOM 2597 O O . ASP A 1 341 ? 3.674 13.352 -11.07 1 96.81 341 ASP A O 1
ATOM 2601 N N . THR A 1 342 ? 4.223 12.156 -9.242 1 97.31 342 THR A N 1
ATOM 2602 C CA . THR A 1 342 ? 5.125 13.148 -8.672 1 97.31 342 THR A CA 1
ATOM 2603 C C . THR A 1 342 ? 6.301 12.477 -7.973 1 97.31 342 THR A C 1
ATOM 2605 O O . THR A 1 342 ? 6.43 11.25 -8 1 97.31 342 THR A O 1
ATOM 2608 N N . ASN A 1 343 ? 7.223 13.25 -7.531 1 98.38 343 ASN A N 1
ATOM 2609 C CA . ASN A 1 343 ? 8.344 12.789 -6.719 1 98.38 343 ASN A CA 1
ATOM 2610 C C . ASN A 1 343 ? 8.383 13.5 -5.371 1 98.38 343 ASN A C 1
ATOM 2612 O O . ASN A 1 343 ? 9.078 14.508 -5.215 1 98.38 343 ASN A O 1
ATOM 2616 N N . TYR A 1 344 ? 7.797 12.938 -4.391 1 98.25 344 TYR A N 1
ATOM 2617 C CA . TYR A 1 344 ? 7.691 13.555 -3.076 1 98.25 344 TYR A CA 1
ATOM 2618 C C . TYR A 1 344 ? 9.055 13.625 -2.395 1 98.25 344 TYR A C 1
ATOM 2620 O O . TYR A 1 344 ? 9.305 14.523 -1.582 1 98.25 344 TYR A O 1
ATOM 2628 N N . PHE A 1 345 ? 9.961 12.688 -2.746 1 98.44 345 PHE A N 1
ATOM 2629 C CA . PHE A 1 345 ? 11.289 12.711 -2.15 1 98.44 345 PHE A CA 1
ATOM 2630 C C . PHE A 1 345 ? 11.992 14.031 -2.459 1 98.44 345 PHE A C 1
ATOM 2632 O O . PHE A 1 345 ? 12.852 14.469 -1.695 1 98.44 345 PHE A O 1
ATOM 2639 N N . GLU A 1 346 ? 11.578 14.641 -3.555 1 98 346 GLU A N 1
ATOM 2640 C CA . GLU A 1 346 ? 12.172 15.906 -3.99 1 98 346 GLU A CA 1
ATOM 2641 C C . GLU A 1 346 ? 11.258 17.078 -3.676 1 98 346 GLU A C 1
ATOM 2643 O O . GLU A 1 346 ? 11.727 18.156 -3.271 1 98 346 GLU A O 1
ATOM 2648 N N . GLN A 1 347 ? 10.008 16.875 -3.855 1 97.19 347 GLN A N 1
ATOM 2649 C CA . GLN A 1 347 ? 9.055 17.984 -3.787 1 97.19 347 GLN A CA 1
ATOM 2650 C C . GLN A 1 347 ? 8.57 18.203 -2.357 1 97.19 347 GLN A C 1
ATOM 2652 O O . GLN A 1 347 ? 8.055 19.266 -2.029 1 97.19 347 GLN A O 1
ATOM 2657 N N . GLY A 1 348 ? 8.688 17.156 -1.503 1 98.06 348 GLY A N 1
ATOM 2658 C CA . GLY A 1 348 ? 8.258 17.297 -0.12 1 98.06 348 GLY A CA 1
ATOM 2659 C C . GLY A 1 348 ? 9.195 18.141 0.716 1 98.06 348 GLY A C 1
ATOM 2660 O O . GLY A 1 348 ? 10.125 18.75 0.185 1 98.06 348 GLY A O 1
ATOM 2661 N N . ARG A 1 349 ? 8.906 18.25 2.004 1 98.31 349 ARG A N 1
ATOM 2662 C CA . ARG A 1 349 ? 9.688 19.062 2.934 1 98.31 349 ARG A CA 1
ATOM 2663 C C . ARG A 1 349 ? 10.977 18.359 3.33 1 98.31 349 ARG A C 1
ATOM 2665 O O . ARG A 1 349 ? 11.047 17.734 4.387 1 98.31 349 ARG A O 1
ATOM 2672 N N . THR A 1 350 ? 12.055 18.578 2.529 1 98.44 350 THR A N 1
ATOM 2673 C CA . THR A 1 350 ? 13.359 17.938 2.703 1 98.44 350 THR A CA 1
ATOM 2674 C C . THR A 1 350 ? 14.203 18.703 3.711 1 98.44 350 THR A C 1
ATOM 2676 O O . THR A 1 350 ? 13.844 19.812 4.117 1 98.44 350 THR A O 1
ATOM 2679 N N . LEU A 1 351 ? 15.305 18.125 4.098 1 98.62 351 LEU A N 1
ATOM 2680 C CA . LEU A 1 351 ? 16.25 18.812 4.969 1 98.62 351 LEU A CA 1
ATOM 2681 C C . LEU A 1 351 ? 16.719 20.125 4.344 1 98.62 351 LEU A C 1
ATOM 2683 O O . LEU A 1 351 ? 16.875 21.125 5.047 1 98.62 351 LEU A O 1
ATOM 2687 N N . GLU A 1 352 ? 16.891 20.141 3.047 1 98.25 352 GLU A N 1
ATOM 2688 C CA . GLU A 1 352 ? 17.297 21.344 2.334 1 98.25 352 GLU A CA 1
ATOM 2689 C C . GLU A 1 352 ? 16.25 22.453 2.467 1 98.25 352 GLU A C 1
ATOM 2691 O O . GLU A 1 352 ? 16.594 23.594 2.775 1 98.25 352 GLU A O 1
ATOM 2696 N N . LYS A 1 353 ? 15.047 22.125 2.281 1 98 353 LYS A N 1
ATOM 2697 C CA . LYS A 1 353 ? 13.969 23.094 2.338 1 98 353 LYS A CA 1
ATOM 2698 C C . LYS A 1 353 ? 13.758 23.609 3.762 1 98 353 LYS A C 1
ATOM 2700 O O . LYS A 1 353 ? 13.281 24.719 3.965 1 98 353 LYS A O 1
ATOM 2705 N N . MET A 1 354 ? 14.195 22.828 4.723 1 98.5 354 MET A N 1
ATOM 2706 C CA . MET A 1 354 ? 14.055 23.203 6.125 1 98.5 354 MET A CA 1
ATOM 2707 C C . MET A 1 354 ? 15.266 24 6.605 1 98.5 354 MET A C 1
ATOM 2709 O O . MET A 1 354 ? 15.328 24.406 7.766 1 98.5 354 MET A O 1
ATOM 2713 N N . GLY A 1 355 ? 16.266 24.188 5.707 1 98.12 355 GLY A N 1
ATOM 2714 C CA . GLY A 1 355 ? 17.469 24.922 6.07 1 98.12 355 GLY A CA 1
ATOM 2715 C C . GLY A 1 355 ? 18.469 24.094 6.832 1 98.12 355 GLY A C 1
ATOM 2716 O O . GLY A 1 355 ? 19.281 24.625 7.586 1 98.12 355 GLY A O 1
ATOM 2717 N N . LEU A 1 356 ? 18.438 22.75 6.613 1 98.56 356 LEU A N 1
ATOM 2718 C CA . LEU A 1 356 ? 19.281 21.859 7.406 1 98.56 356 LEU A CA 1
ATOM 2719 C C . LEU A 1 356 ? 20.281 21.125 6.523 1 98.56 356 LEU A C 1
ATOM 2721 O O . LEU A 1 356 ? 20.922 20.172 6.973 1 98.56 356 LEU A O 1
ATOM 2725 N N . ALA A 1 357 ? 20.422 21.531 5.293 1 97 357 ALA A N 1
ATOM 2726 C CA . ALA A 1 357 ? 21.297 20.844 4.344 1 97 357 ALA A CA 1
ATOM 2727 C C . ALA A 1 357 ? 22.734 20.828 4.836 1 97 357 ALA A C 1
ATOM 2729 O O . ALA A 1 357 ? 23.25 21.859 5.297 1 97 357 ALA A O 1
ATOM 2730 N N . GLY A 1 358 ? 23.328 19.703 4.762 1 97.25 358 GLY A N 1
ATOM 2731 C CA . GLY A 1 358 ? 24.766 19.609 5.023 1 97.25 358 GLY A CA 1
ATOM 2732 C C . GLY A 1 358 ? 25.094 19.547 6.504 1 97.25 358 GLY A C 1
ATOM 2733 O O . GLY A 1 358 ? 26.266 19.453 6.879 1 97.25 358 GLY A O 1
ATOM 2734 N N . LEU A 1 359 ? 24.156 19.641 7.383 1 98.19 359 LEU A N 1
ATOM 2735 C CA . LEU A 1 359 ? 24.406 19.625 8.82 1 98.19 359 LEU A CA 1
ATOM 2736 C C . LEU A 1 359 ? 24.359 18.203 9.367 1 98.19 359 LEU A C 1
ATOM 2738 O O . LEU A 1 359 ? 23.547 17.391 8.906 1 98.19 359 LEU A O 1
ATOM 2742 N N . SER A 1 360 ? 25.219 17.938 10.352 1 98.12 360 SER A N 1
ATOM 2743 C CA . SER A 1 360 ? 25.141 16.688 11.102 1 98.12 360 SER A CA 1
ATOM 2744 C C . SER A 1 360 ? 24.031 16.719 12.148 1 98.12 360 SER A C 1
ATOM 2746 O O . SER A 1 360 ? 23.484 17.797 12.422 1 98.12 360 SER A O 1
ATOM 2748 N N . ILE A 1 361 ? 23.75 15.594 12.711 1 98 361 ILE A N 1
ATOM 2749 C CA . ILE A 1 361 ? 22.672 15.508 13.695 1 98 361 ILE A CA 1
ATOM 2750 C C . ILE A 1 361 ? 22.984 16.406 14.891 1 98 361 ILE A C 1
ATOM 2752 O O . ILE A 1 361 ? 22.156 17.203 15.312 1 98 361 ILE A O 1
ATOM 2756 N N . PRO A 1 362 ? 24.203 16.359 15.438 1 98.12 362 PRO A N 1
ATOM 2757 C CA . PRO A 1 362 ? 24.516 17.266 16.547 1 98.12 362 PRO A CA 1
ATOM 2758 C C . PRO A 1 362 ? 24.406 18.734 16.141 1 98.12 362 PRO A C 1
ATOM 2760 O O . PRO A 1 362 ? 23.922 19.562 16.938 1 98.12 362 PRO A O 1
ATOM 2763 N N . GLN A 1 363 ? 24.766 19.094 14.945 1 98.62 363 GLN A N 1
ATOM 2764 C CA . GLN A 1 363 ? 24.672 20.469 14.461 1 98.62 363 GLN A CA 1
ATOM 2765 C C . GLN A 1 363 ? 23.203 20.891 14.336 1 98.62 363 GLN A C 1
ATOM 2767 O O . GLN A 1 363 ? 22.859 22.031 14.641 1 98.62 363 GLN A O 1
ATOM 2772 N N . ILE A 1 364 ? 22.391 19.969 13.875 1 98.69 364 ILE A N 1
ATOM 2773 C CA . ILE A 1 364 ? 20.969 20.234 13.734 1 98.69 364 ILE A CA 1
ATOM 2774 C C . ILE A 1 364 ? 20.344 20.469 15.109 1 98.69 364 ILE A C 1
ATOM 2776 O O . ILE A 1 364 ? 19.578 21.422 15.297 1 98.69 364 ILE A O 1
ATOM 2780 N N . MET A 1 365 ? 20.703 19.609 16.078 1 98.25 365 MET A N 1
ATOM 2781 C CA . MET A 1 365 ? 20.141 19.734 17.422 1 98.25 365 MET A CA 1
ATOM 2782 C C . MET A 1 365 ? 20.594 21.016 18.094 1 98.25 365 MET A C 1
ATOM 2784 O O . MET A 1 365 ? 19.844 21.625 18.859 1 98.25 365 MET A O 1
ATOM 2788 N N . ASP A 1 366 ? 21.781 21.469 17.797 1 98.31 366 ASP A N 1
ATOM 2789 C CA . ASP A 1 366 ? 22.266 22.75 18.297 1 98.31 366 ASP A CA 1
ATOM 2790 C C . ASP A 1 366 ? 21.531 23.922 17.625 1 98.31 366 ASP A C 1
ATOM 2792 O O . ASP A 1 366 ? 21.219 24.922 18.281 1 98.31 366 ASP A O 1
ATOM 2796 N N . PHE A 1 367 ? 21.297 23.75 16.375 1 98.19 367 PHE A N 1
ATOM 2797 C CA . PHE A 1 367 ? 20.656 24.781 15.57 1 98.19 367 PHE A CA 1
ATOM 2798 C C . PHE A 1 367 ? 19.25 25.062 16.078 1 98.19 367 PHE A C 1
ATOM 2800 O O . PHE A 1 367 ? 18.812 26.219 16.109 1 98.19 367 PHE A O 1
ATOM 2807 N N . VAL A 1 368 ? 18.547 24.016 16.531 1 98.44 368 VAL A N 1
ATOM 2808 C CA . VAL A 1 368 ? 17.141 24.203 16.875 1 98.44 368 VAL A CA 1
ATOM 2809 C C . VAL A 1 368 ? 17 24.469 18.375 1 98.44 368 VAL A C 1
ATOM 2811 O O . VAL A 1 368 ? 15.898 24.688 18.875 1 98.44 368 VAL A O 1
ATOM 2814 N N . ALA A 1 369 ? 18.078 24.531 19.188 1 97.38 369 ALA A N 1
ATOM 2815 C CA . ALA A 1 369 ? 18.078 24.641 20.656 1 97.38 369 ALA A CA 1
ATOM 2816 C C . ALA A 1 369 ? 17.797 26.078 21.094 1 97.38 369 ALA A C 1
ATOM 2818 O O . ALA A 1 369 ? 18.125 27.031 20.391 1 97.38 369 ALA A O 1
ATOM 2819 N N . MET B 1 1 ? -4.5 -44.656 -30.109 1 75.25 1 MET B N 1
ATOM 2820 C CA . MET B 1 1 ? -4.793 -44.812 -28.688 1 75.25 1 MET B CA 1
ATOM 2821 C C . MET B 1 1 ? -4.973 -43.438 -28.031 1 75.25 1 MET B C 1
ATOM 2823 O O . MET B 1 1 ? -4.355 -42.469 -28.438 1 75.25 1 MET B O 1
ATOM 2827 N N . ALA B 1 2 ? -5.895 -43.375 -27.094 1 90.12 2 ALA B N 1
ATOM 2828 C CA . ALA B 1 2 ? -6.141 -42.094 -26.422 1 90.12 2 ALA B CA 1
ATOM 2829 C C . ALA B 1 2 ? -4.922 -41.656 -25.625 1 90.12 2 ALA B C 1
ATOM 2831 O O . ALA B 1 2 ? -4.246 -42.469 -25 1 90.12 2 ALA B O 1
ATOM 2832 N N . PRO B 1 3 ? -4.605 -40.375 -25.766 1 95.06 3 PRO B N 1
ATOM 2833 C CA . PRO B 1 3 ? -3.508 -39.906 -24.922 1 95.06 3 PRO B CA 1
ATOM 2834 C C . PRO B 1 3 ? -3.791 -40.062 -23.438 1 95.06 3 PRO B C 1
ATOM 2836 O O . PRO B 1 3 ? -4.941 -39.938 -23 1 95.06 3 PRO B O 1
ATOM 2839 N N . LYS B 1 4 ? -2.775 -40.406 -22.656 1 98 4 LYS B N 1
ATOM 2840 C CA . LYS B 1 4 ? -2.895 -40.562 -21.203 1 98 4 LYS B CA 1
ATOM 2841 C C . LYS B 1 4 ? -2.219 -39.406 -20.469 1 98 4 LYS B C 1
ATOM 2843 O O . LYS B 1 4 ? -1.172 -38.938 -20.891 1 98 4 LYS B O 1
ATOM 2848 N N . VAL B 1 5 ? -2.812 -39 -19.391 1 98.62 5 VAL B N 1
ATOM 2849 C CA . VAL B 1 5 ? -2.252 -37.906 -18.625 1 98.62 5 VAL B CA 1
ATOM 2850 C C . VAL B 1 5 ? -2.604 -38.094 -17.141 1 98.62 5 VAL B C 1
ATOM 2852 O O . VAL B 1 5 ? -3.699 -38.562 -16.812 1 98.62 5 VAL B O 1
ATOM 2855 N N . SER B 1 6 ? -1.659 -37.812 -16.266 1 98.81 6 SER B N 1
ATOM 2856 C CA . SER B 1 6 ? -1.896 -37.781 -14.828 1 98.81 6 SER B CA 1
ATOM 2857 C C . SER B 1 6 ? -1.973 -36.375 -14.305 1 98.81 6 SER B C 1
ATOM 2859 O O . SER B 1 6 ? -1.126 -35.531 -14.633 1 98.81 6 SER B O 1
ATOM 2861 N N . ILE B 1 7 ? -2.996 -36.125 -13.547 1 98.69 7 ILE B N 1
ATOM 2862 C CA . ILE B 1 7 ? -3.168 -34.844 -12.875 1 98.69 7 ILE B CA 1
ATOM 2863 C C . ILE B 1 7 ? -2.871 -34.969 -11.391 1 98.69 7 ILE B C 1
ATOM 2865 O O . ILE B 1 7 ? -3.541 -35.75 -10.688 1 98.69 7 ILE B O 1
ATOM 2869 N N . ILE B 1 8 ? -1.859 -34.219 -10.953 1 98.19 8 ILE B N 1
ATOM 2870 C CA . ILE B 1 8 ? -1.439 -34.281 -9.555 1 98.19 8 ILE B CA 1
ATOM 2871 C C . ILE B 1 8 ? -1.995 -33.094 -8.789 1 98.19 8 ILE B C 1
ATOM 2873 O O . ILE B 1 8 ? -1.376 -32.031 -8.75 1 98.19 8 ILE B O 1
ATOM 2877 N N . GLY B 1 9 ? -3.018 -33.25 -8.016 1 96.12 9 GLY B N 1
ATOM 2878 C CA . GLY B 1 9 ? -3.744 -32.219 -7.309 1 96.12 9 GLY B CA 1
ATOM 2879 C C . GLY B 1 9 ? -5.219 -32.188 -7.66 1 96.12 9 GLY B C 1
ATOM 2880 O O . GLY B 1 9 ? -5.594 -32.344 -8.82 1 96.12 9 GLY B O 1
ATOM 2881 N N . SER B 1 10 ? -6.059 -31.969 -6.656 1 96.12 10 SER B N 1
ATOM 2882 C CA . SER B 1 10 ? -7.496 -32.094 -6.859 1 96.12 10 SER B CA 1
ATOM 2883 C C . SER B 1 10 ? -8.227 -30.812 -6.418 1 96.12 10 SER B C 1
ATOM 2885 O O . SER B 1 10 ? -9.312 -30.891 -5.844 1 96.12 10 SER B O 1
ATOM 2887 N N . GLY B 1 11 ? -7.555 -29.672 -6.625 1 94.06 11 GLY B N 1
ATOM 2888 C CA . GLY B 1 11 ? -8.211 -28.391 -6.402 1 94.06 11 GLY B CA 1
ATOM 2889 C C . GLY B 1 11 ? -8.984 -27.906 -7.613 1 94.06 11 GLY B C 1
ATOM 2890 O O . GLY B 1 11 ? -9.312 -28.688 -8.5 1 94.06 11 GLY B O 1
ATOM 2891 N N . ASN B 1 12 ? -9.312 -26.625 -7.688 1 93.75 12 ASN B N 1
ATOM 2892 C CA . ASN B 1 12 ? -10.094 -26.016 -8.758 1 93.75 12 ASN B CA 1
ATOM 2893 C C . ASN B 1 12 ? -9.5 -26.344 -10.133 1 93.75 12 ASN B C 1
ATOM 2895 O O . ASN B 1 12 ? -10.195 -26.859 -11 1 93.75 12 ASN B O 1
ATOM 2899 N N . ALA B 1 13 ? -8.234 -26.047 -10.25 1 96.44 13 ALA B N 1
ATOM 2900 C CA . ALA B 1 13 ? -7.574 -26.281 -11.531 1 96.44 13 ALA B CA 1
ATOM 2901 C C . ALA B 1 13 ? -7.434 -27.781 -11.82 1 96.44 13 ALA B C 1
ATOM 2903 O O . ALA B 1 13 ? -7.527 -28.203 -12.969 1 96.44 13 ALA B O 1
ATOM 2904 N N . GLY B 1 14 ? -7.211 -28.547 -10.773 1 97.31 14 GLY B N 1
ATOM 2905 C CA . GLY B 1 14 ? -7.062 -29.984 -10.938 1 97.31 14 GLY B CA 1
ATOM 2906 C C . GLY B 1 14 ? -8.328 -30.672 -11.438 1 97.31 14 GLY B C 1
ATOM 2907 O O . GLY B 1 14 ? -8.281 -31.438 -12.406 1 97.31 14 GLY B O 1
ATOM 2908 N N . LEU B 1 15 ? -9.438 -30.344 -10.828 1 97.75 15 LEU B N 1
ATOM 2909 C CA . LEU B 1 15 ? -10.703 -30.938 -11.25 1 97.75 15 LEU B CA 1
ATOM 2910 C C . LEU B 1 15 ? -11.078 -30.469 -12.656 1 97.75 15 LEU B C 1
ATOM 2912 O O . LEU B 1 15 ? -11.594 -31.25 -13.453 1 97.75 15 LEU B O 1
ATOM 2916 N N . THR B 1 16 ? -10.805 -29.219 -12.883 1 98 16 THR B N 1
ATOM 2917 C CA . THR B 1 16 ? -11.117 -28.688 -14.203 1 98 16 THR B CA 1
ATOM 2918 C C . THR B 1 16 ? -10.266 -29.359 -15.273 1 98 16 THR B C 1
ATOM 2920 O O . THR B 1 16 ? -10.766 -29.703 -16.344 1 98 16 THR B O 1
ATOM 2923 N N . ALA B 1 17 ? -9.023 -29.578 -15.008 1 98.5 17 ALA B N 1
ATOM 2924 C CA . ALA B 1 17 ? -8.148 -30.281 -15.938 1 98.5 17 ALA B CA 1
ATOM 2925 C C . ALA B 1 17 ? -8.641 -31.703 -16.172 1 98.5 17 ALA B C 1
ATOM 2927 O O . ALA B 1 17 ? -8.695 -32.156 -17.312 1 98.5 17 ALA B O 1
ATOM 2928 N N . ALA B 1 18 ? -8.977 -32.406 -15.102 1 98.5 18 ALA B N 1
ATOM 2929 C CA . ALA B 1 18 ? -9.469 -33.781 -15.219 1 98.5 18 ALA B CA 1
ATOM 2930 C C . ALA B 1 18 ? -10.695 -33.844 -16.125 1 98.5 18 ALA B C 1
ATOM 2932 O O . ALA B 1 18 ? -10.773 -34.688 -17 1 98.5 18 ALA B O 1
ATOM 2933 N N . TYR B 1 19 ? -11.617 -32.969 -15.906 1 98.31 19 TYR B N 1
ATOM 2934 C CA . TYR B 1 19 ? -12.844 -32.906 -16.688 1 98.31 19 TYR B CA 1
ATOM 2935 C C . TYR B 1 19 ? -12.547 -32.562 -18.141 1 98.31 19 TYR B C 1
ATOM 2937 O O . TYR B 1 19 ? -12.953 -33.281 -19.062 1 98.31 19 TYR B O 1
ATOM 2945 N N . HIS B 1 20 ? -11.836 -31.484 -18.344 1 98.12 20 HIS B N 1
ATOM 2946 C CA . HIS B 1 20 ? -11.672 -30.922 -19.672 1 98.12 20 HIS B CA 1
ATOM 2947 C C . HIS B 1 20 ? -10.781 -31.812 -20.547 1 98.12 20 HIS B C 1
ATOM 2949 O O . HIS B 1 20 ? -11.023 -31.953 -21.75 1 98.12 20 HIS B O 1
ATOM 2955 N N . PHE B 1 21 ? -9.727 -32.406 -19.953 1 98.25 21 PHE B N 1
ATOM 2956 C CA . PHE B 1 21 ? -8.883 -33.312 -20.719 1 98.25 21 PHE B CA 1
ATOM 2957 C C . PHE B 1 21 ? -9.664 -34.562 -21.109 1 98.25 21 PHE B C 1
ATOM 2959 O O . PHE B 1 21 ? -9.508 -35.094 -22.234 1 98.25 21 PHE B O 1
ATOM 2966 N N . SER B 1 22 ? -10.477 -35.062 -20.234 1 97.94 22 SER B N 1
ATOM 2967 C CA . SER B 1 22 ? -11.344 -36.188 -20.562 1 97.94 22 SER B CA 1
ATOM 2968 C C . SER B 1 22 ? -12.312 -35.812 -21.688 1 97.94 22 SER B C 1
ATOM 2970 O O . SER B 1 22 ? -12.555 -36.656 -22.578 1 97.94 22 SER B O 1
ATOM 2972 N N . LEU B 1 23 ? -12.852 -34.656 -21.562 1 96.62 23 LEU B N 1
ATOM 2973 C CA . LEU B 1 23 ? -13.766 -34.156 -22.594 1 96.62 23 LEU B CA 1
ATOM 2974 C C . LEU B 1 23 ? -13.086 -34.156 -23.953 1 96.62 23 LEU B C 1
ATOM 2976 O O . LEU B 1 23 ? -13.727 -34.406 -24.984 1 96.62 23 LEU B O 1
ATOM 2980 N N . GLN B 1 24 ? -11.773 -33.938 -23.953 1 94.75 24 GLN B N 1
ATOM 2981 C CA . GLN B 1 24 ? -10.992 -33.906 -25.188 1 94.75 24 GLN B CA 1
ATOM 2982 C C . GLN B 1 24 ? -10.578 -35.281 -25.625 1 94.75 24 GLN B C 1
ATOM 2984 O O . GLN B 1 24 ? -9.898 -35.438 -26.656 1 94.75 24 GLN B O 1
ATOM 2989 N N . GLY B 1 25 ? -10.891 -36.281 -24.828 1 96.12 25 GLY B N 1
ATOM 2990 C CA . GLY B 1 25 ? -10.68 -37.656 -25.281 1 96.12 25 GLY B CA 1
ATOM 2991 C C . GLY B 1 25 ? -9.484 -38.312 -24.609 1 96.12 25 GLY B C 1
ATOM 2992 O O . GLY B 1 25 ? -9.141 -39.469 -24.953 1 96.12 25 GLY B O 1
ATOM 2993 N N . ALA B 1 26 ? -8.898 -37.688 -23.656 1 97.88 26 ALA B N 1
ATOM 2994 C CA . ALA B 1 26 ? -7.75 -38.281 -22.969 1 97.88 26 ALA B CA 1
ATOM 2995 C C . ALA B 1 26 ? -8.203 -39.219 -21.844 1 97.88 26 ALA B C 1
ATOM 2997 O O . ALA B 1 26 ? -9.273 -39.031 -21.266 1 97.88 26 ALA B O 1
ATOM 2998 N N . ASP B 1 27 ? -7.398 -40.219 -21.641 1 98.44 27 ASP B N 1
ATOM 2999 C CA . ASP B 1 27 ? -7.52 -40.969 -20.391 1 98.44 27 ASP B CA 1
ATOM 3000 C C . ASP B 1 27 ? -6.812 -40.25 -19.25 1 98.44 27 ASP B C 1
ATOM 3002 O O . ASP B 1 27 ? -5.625 -39.938 -19.344 1 98.44 27 ASP B O 1
ATOM 3006 N N . VAL B 1 28 ? -7.574 -40.062 -18.156 1 98.69 28 VAL B N 1
ATOM 3007 C CA . VAL B 1 28 ? -7.043 -39.219 -17.109 1 98.69 28 VAL B CA 1
ATOM 3008 C C . VAL B 1 28 ? -6.922 -40 -15.805 1 98.69 28 VAL B C 1
ATOM 3010 O O . VAL B 1 28 ? -7.836 -40.75 -15.438 1 98.69 28 VAL B O 1
ATOM 3013 N N . CYS B 1 29 ? -5.789 -39.875 -15.188 1 98.81 29 CYS B N 1
ATOM 3014 C CA . CYS B 1 29 ? -5.613 -40.281 -13.797 1 98.81 29 CYS B CA 1
ATOM 3015 C C . CYS B 1 29 ? -5.539 -39.062 -12.883 1 98.81 29 CYS B C 1
ATOM 3017 O O . CYS B 1 29 ? -4.652 -38.219 -13.039 1 98.81 29 CYS B O 1
ATOM 3019 N N . LEU B 1 30 ? -6.492 -38.969 -11.961 1 98.62 30 LEU B N 1
ATOM 3020 C CA . LEU B 1 30 ? -6.543 -37.844 -11.023 1 98.62 30 LEU B CA 1
ATOM 3021 C C . LEU B 1 30 ? -6.062 -38.281 -9.641 1 98.62 30 LEU B C 1
ATOM 3023 O O . LEU B 1 30 ? -6.621 -39.188 -9.039 1 98.62 30 LEU B O 1
ATOM 3027 N N . PHE B 1 31 ? -5.062 -37.5 -9.18 1 98.25 31 PHE B N 1
ATOM 3028 C CA . PHE B 1 31 ? -4.523 -37.75 -7.844 1 98.25 31 PHE B CA 1
ATOM 3029 C C . PHE B 1 31 ? -4.961 -36.688 -6.871 1 98.25 31 PHE B C 1
ATOM 3031 O O . PHE B 1 31 ? -4.969 -35.5 -7.215 1 98.25 31 PHE B O 1
ATOM 3038 N N . GLY B 1 32 ? -5.363 -37.125 -5.676 1 95.94 32 GLY B N 1
ATOM 3039 C CA . GLY B 1 32 ? -5.586 -36.25 -4.531 1 95.94 32 GLY B CA 1
ATOM 3040 C C . GLY B 1 32 ? -4.898 -36.75 -3.27 1 95.94 32 GLY B C 1
ATOM 3041 O O . GLY B 1 32 ? -4.957 -37.938 -2.941 1 95.94 32 GLY B O 1
ATOM 3042 N N . ALA B 1 33 ? -4.164 -35.781 -2.684 1 90.31 33 ALA B N 1
ATOM 3043 C CA . ALA B 1 33 ? -3.41 -36.156 -1.486 1 90.31 33 ALA B CA 1
ATOM 3044 C C . ALA B 1 33 ? -4.348 -36.5 -0.336 1 90.31 33 ALA B C 1
ATOM 3046 O O . ALA B 1 33 ? -5.43 -35.938 -0.207 1 90.31 33 ALA B O 1
ATOM 3047 N N . LYS B 1 34 ? -3.809 -37.406 0.553 1 84.81 34 LYS B N 1
ATOM 3048 C CA . LYS B 1 34 ? -4.574 -37.781 1.736 1 84.81 34 LYS B CA 1
ATOM 3049 C C . LYS B 1 34 ? -4.848 -36.594 2.629 1 84.81 34 LYS B C 1
ATOM 3051 O O . LYS B 1 34 ? -3.951 -35.781 2.883 1 84.81 34 LYS B O 1
ATOM 3056 N N . GLY B 1 35 ? -6.02 -36.469 3.082 1 83.12 35 GLY B N 1
ATOM 3057 C CA . GLY B 1 35 ? -6.426 -35.312 3.875 1 83.12 35 GLY B CA 1
ATOM 3058 C C . GLY B 1 35 ? -7.047 -34.219 3.045 1 83.12 35 GLY B C 1
ATOM 3059 O O . GLY B 1 35 ? -7.738 -33.344 3.578 1 83.12 35 GLY B O 1
ATOM 3060 N N . PHE B 1 36 ? -6.805 -34.281 1.788 1 80.62 36 PHE B N 1
ATOM 3061 C CA . PHE B 1 36 ? -7.371 -33.312 0.84 1 80.62 36 PHE B CA 1
ATOM 3062 C C . PHE B 1 36 ? -8.125 -34.031 -0.268 1 80.62 36 PHE B C 1
ATOM 3064 O O . PHE B 1 36 ? -8.078 -33.625 -1.429 1 80.62 36 PHE B O 1
ATOM 3071 N N . ASP B 1 37 ? -8.758 -35.188 0.059 1 84.31 37 ASP B N 1
ATOM 3072 C CA . ASP B 1 37 ? -9.273 -36.031 -0.998 1 84.31 37 ASP B CA 1
ATOM 3073 C C . ASP B 1 37 ? -10.797 -36.031 -1.018 1 84.31 37 ASP B C 1
ATOM 3075 O O . ASP B 1 37 ? -11.414 -36.938 -1.58 1 84.31 37 ASP B O 1
ATOM 3079 N N . GLN B 1 38 ? -11.391 -35.094 -0.404 1 91.19 38 GLN B N 1
ATOM 3080 C CA . GLN B 1 38 ? -12.844 -35 -0.437 1 91.19 38 GLN B CA 1
ATOM 3081 C C . GLN B 1 38 ? -13.359 -34.938 -1.871 1 91.19 38 GLN B C 1
ATOM 3083 O O . GLN B 1 38 ? -14.375 -35.562 -2.207 1 91.19 38 GLN B O 1
ATOM 3088 N N . SER B 1 39 ? -12.68 -34.156 -2.648 1 94.81 39 SER B N 1
ATOM 3089 C CA . SER B 1 39 ? -13.07 -34.031 -4.047 1 94.81 39 SER B CA 1
ATOM 3090 C C . SER B 1 39 ? -13.078 -35.375 -4.742 1 94.81 39 SER B C 1
ATOM 3092 O O . SER B 1 39 ? -13.914 -35.625 -5.613 1 94.81 39 SER B O 1
ATOM 3094 N N . LEU B 1 40 ? -12.164 -36.25 -4.402 1 96.38 40 LEU B N 1
ATOM 3095 C CA . LEU B 1 40 ? -12.094 -37.594 -5 1 96.38 40 LEU B CA 1
ATOM 3096 C C . LEU B 1 40 ? -13.289 -38.438 -4.582 1 96.38 40 LEU B C 1
ATOM 3098 O O . LEU B 1 40 ? -13.875 -39.125 -5.41 1 96.38 40 LEU B O 1
ATOM 3102 N N . LEU B 1 41 ? -13.633 -38.312 -3.311 1 96 41 LEU B N 1
ATOM 3103 C CA . LEU B 1 41 ? -14.805 -39.031 -2.822 1 96 41 LEU B CA 1
ATOM 3104 C C . LEU B 1 41 ? -16.062 -38.594 -3.562 1 96 41 LEU B C 1
ATOM 3106 O O . LEU B 1 41 ? -16.891 -39.406 -3.938 1 96 41 LEU B O 1
ATOM 3110 N N . ASP B 1 42 ? -16.188 -37.344 -3.723 1 97.69 42 ASP B N 1
ATOM 3111 C CA . ASP B 1 42 ? -17.344 -36.781 -4.438 1 97.69 42 ASP B CA 1
ATOM 3112 C C . ASP B 1 42 ? -17.406 -37.312 -5.867 1 97.69 42 ASP B C 1
ATOM 3114 O O . ASP B 1 42 ? -18.484 -37.656 -6.367 1 97.69 42 ASP B O 1
ATOM 3118 N N . ILE B 1 43 ? -16.281 -37.375 -6.516 1 97.94 43 ILE B N 1
ATOM 3119 C CA . ILE B 1 43 ? -16.188 -37.844 -7.895 1 97.94 43 ILE B CA 1
ATOM 3120 C C . ILE B 1 43 ? -16.562 -39.312 -7.965 1 97.94 43 ILE B C 1
ATOM 3122 O O . ILE B 1 43 ? -17.281 -39.719 -8.867 1 97.94 43 ILE B O 1
ATOM 3126 N N . GLU B 1 44 ? -16.078 -40.125 -7.043 1 97.25 44 GLU B N 1
ATOM 3127 C CA . GLU B 1 44 ? -16.375 -41.531 -6.98 1 97.25 44 GLU B CA 1
ATOM 3128 C C . GLU B 1 44 ? -17.875 -41.781 -6.758 1 97.25 44 GLU B C 1
ATOM 3130 O O . GLU B 1 44 ? -18.453 -42.656 -7.387 1 97.25 44 GLU B O 1
ATOM 3135 N N . GLN B 1 45 ? -18.422 -41.031 -5.926 1 97.31 45 GLN B N 1
ATOM 3136 C CA . GLN B 1 45 ? -19.844 -41.156 -5.613 1 97.31 45 GLN B CA 1
ATOM 3137 C C . GLN B 1 45 ? -20.703 -40.719 -6.789 1 97.31 45 GLN B C 1
ATOM 3139 O O . GLN B 1 45 ? -21.75 -41.344 -7.066 1 97.31 45 GLN B O 1
ATOM 3144 N N . ASN B 1 46 ? -20.297 -39.719 -7.457 1 97.38 46 ASN B N 1
ATOM 3145 C CA . ASN B 1 46 ? -21.062 -39.156 -8.555 1 97.38 46 ASN B CA 1
ATOM 3146 C C . ASN B 1 46 ? -20.812 -39.906 -9.859 1 97.38 46 ASN B C 1
ATOM 3148 O O . ASN B 1 46 ? -21.578 -39.75 -10.82 1 97.38 46 ASN B O 1
ATOM 3152 N N . GLY B 1 47 ? -19.672 -40.625 -9.914 1 97.75 47 GLY B N 1
ATOM 3153 C CA . GLY B 1 47 ? -19.297 -41.344 -11.109 1 97.75 47 GLY B CA 1
ATOM 3154 C C . GLY B 1 47 ? -18.531 -40.5 -12.109 1 97.75 47 GLY B C 1
ATOM 3155 O O . GLY B 1 47 ? -18.281 -40.938 -13.234 1 97.75 47 GLY B O 1
ATOM 3156 N N . GLY B 1 48 ? -18.234 -39.25 -11.688 1 98.5 48 GLY B N 1
ATOM 3157 C CA . GLY B 1 48 ? -17.516 -38.344 -12.578 1 98.5 48 GLY B CA 1
ATOM 3158 C C . GLY B 1 48 ? -17.609 -36.906 -12.141 1 98.5 48 GLY B C 1
ATOM 3159 O O . GLY B 1 48 ? -17.906 -36.594 -10.984 1 98.5 48 GLY B O 1
ATOM 3160 N N . ILE B 1 49 ? -17.188 -36 -13.039 1 98.69 49 ILE B N 1
ATOM 3161 C CA . ILE B 1 49 ? -17.219 -34.562 -12.805 1 98.69 49 ILE B CA 1
ATOM 3162 C C . ILE B 1 49 ? -18.219 -33.906 -13.734 1 98.69 49 ILE B C 1
ATOM 3164 O O . ILE B 1 49 ? -18.266 -34.188 -14.93 1 98.69 49 ILE B O 1
ATOM 3168 N N . GLU B 1 50 ? -19 -33.062 -13.164 1 98.5 50 GLU B N 1
ATOM 3169 C CA . GLU B 1 50 ? -19.984 -32.281 -13.93 1 98.5 50 GLU B CA 1
ATOM 3170 C C . GLU B 1 50 ? -19.578 -30.828 -14.062 1 98.5 50 GLU B C 1
ATOM 3172 O O . GLU B 1 50 ? -19.25 -30.172 -13.07 1 98.5 50 GLU B O 1
ATOM 3177 N N . ALA B 1 51 ? -19.516 -30.328 -15.266 1 97.88 51 ALA B N 1
ATOM 3178 C CA . ALA B 1 51 ? -19.391 -28.906 -15.531 1 97.88 51 ALA B CA 1
ATOM 3179 C C . ALA B 1 51 ? -20.734 -28.281 -15.844 1 97.88 51 ALA B C 1
ATOM 3181 O O . ALA B 1 51 ? -21.469 -28.766 -16.703 1 97.88 51 ALA B O 1
ATOM 3182 N N . LEU B 1 52 ? -21 -27.203 -15.211 1 96.31 52 LEU B N 1
ATOM 3183 C CA . LEU B 1 52 ? -22.328 -26.594 -15.289 1 96.31 52 LEU B CA 1
ATOM 3184 C C . LEU B 1 52 ? -22.516 -25.875 -16.609 1 96.31 52 LEU B C 1
ATOM 3186 O O . LEU B 1 52 ? -21.547 -25.375 -17.203 1 96.31 52 LEU B O 1
ATOM 3190 N N . ALA B 1 53 ? -23.828 -25.797 -17.016 1 95.19 53 ALA B N 1
ATOM 3191 C CA . ALA B 1 53 ? -24.203 -25.109 -18.25 1 95.19 53 ALA B CA 1
ATOM 3192 C C . ALA B 1 53 ? -24.453 -23.625 -18 1 95.19 53 ALA B C 1
ATOM 3194 O O . ALA B 1 53 ? -24.453 -22.828 -18.938 1 95.19 53 ALA B O 1
ATOM 3195 N N . GLU B 1 54 ? -24.734 -23.344 -16.75 1 91.56 54 GLU B N 1
ATOM 3196 C CA . GLU B 1 54 ? -25.031 -21.969 -16.359 1 91.56 54 GLU B CA 1
ATOM 3197 C C . GLU B 1 54 ? -24.562 -21.688 -14.938 1 91.56 54 GLU B C 1
ATOM 3199 O O . GLU B 1 54 ? -24.562 -22.578 -14.086 1 91.56 54 GLU B O 1
ATOM 3204 N N . PHE B 1 55 ? -24.094 -20.516 -14.758 1 86.81 55 PHE B N 1
ATOM 3205 C CA . PHE B 1 55 ? -23.703 -20.031 -13.438 1 86.81 55 PHE B CA 1
ATOM 3206 C C . PHE B 1 55 ? -24.016 -18.547 -13.273 1 86.81 55 PHE B C 1
ATOM 3208 O O . PHE B 1 55 ? -23.625 -17.734 -14.109 1 86.81 55 PHE B O 1
ATOM 3215 N N . ASN B 1 56 ? -24.719 -18.125 -12.211 1 80.25 56 ASN B N 1
ATOM 3216 C CA . ASN B 1 56 ? -25.156 -16.766 -11.961 1 80.25 56 ASN B CA 1
ATOM 3217 C C . ASN B 1 56 ? -25.875 -16.188 -13.172 1 80.25 56 ASN B C 1
ATOM 3219 O O . ASN B 1 56 ? -25.594 -15.055 -13.594 1 80.25 56 ASN B O 1
ATOM 3223 N N . SER B 1 57 ? -26.594 -16.969 -13.805 1 82.69 57 SER B N 1
ATOM 3224 C CA . SER B 1 57 ? -27.484 -16.625 -14.906 1 82.69 57 SER B CA 1
ATOM 3225 C C . SER B 1 57 ? -26.703 -16.312 -16.172 1 82.69 57 SER B C 1
ATOM 3227 O O . SER B 1 57 ? -27.156 -15.531 -17.016 1 82.69 57 SER B O 1
ATOM 3229 N N . VAL B 1 58 ? -25.5 -16.875 -16.219 1 83 58 VAL B N 1
ATOM 3230 C CA . VAL B 1 58 ? -24.703 -16.719 -17.422 1 83 58 VAL B CA 1
ATOM 3231 C C . VAL B 1 58 ? -24.406 -18.078 -18.031 1 83 58 VAL B C 1
ATOM 3233 O O . VAL B 1 58 ? -24 -19.016 -17.328 1 83 58 VAL B O 1
ATOM 3236 N N . PRO B 1 59 ? -24.75 -18.203 -19.297 1 89.25 59 PRO B N 1
ATOM 3237 C CA . PRO B 1 59 ? -24.438 -19.469 -19.953 1 89.25 59 PRO B CA 1
ATOM 3238 C C . PRO B 1 59 ? -22.953 -19.766 -20 1 89.25 59 PRO B C 1
ATOM 3240 O O . PRO B 1 59 ? -22.141 -18.859 -20.219 1 89.25 59 PRO B O 1
ATOM 3243 N N . LEU B 1 60 ? -22.594 -21.109 -19.906 1 91.12 60 LEU B N 1
ATOM 3244 C CA . LEU B 1 60 ? -21.188 -21.531 -19.906 1 91.12 60 LEU B CA 1
ATOM 3245 C C . LEU B 1 60 ? -20.906 -22.469 -21.062 1 91.12 60 LEU B C 1
ATOM 3247 O O . LEU B 1 60 ? -21.797 -23.188 -21.516 1 91.12 60 LEU B O 1
ATOM 3251 N N . THR B 1 61 ? -19.766 -22.547 -21.641 1 88 61 THR B N 1
ATOM 3252 C CA . THR B 1 61 ? -19.438 -23.156 -22.938 1 88 61 THR B CA 1
ATOM 3253 C C . THR B 1 61 ? -19.031 -24.625 -22.75 1 88 61 THR B C 1
ATOM 3255 O O . THR B 1 61 ? -19.219 -25.438 -23.656 1 88 61 THR B O 1
ATOM 3258 N N . TYR B 1 62 ? -18.531 -25.156 -21.656 1 94.19 62 TYR B N 1
ATOM 3259 C CA . TYR B 1 62 ? -17.922 -26.484 -21.547 1 94.19 62 TYR B CA 1
ATOM 3260 C C . TYR B 1 62 ? -18.734 -27.375 -20.609 1 94.19 62 TYR B C 1
ATOM 3262 O O . TYR B 1 62 ? -18.172 -28.188 -19.875 1 94.19 62 TYR B O 1
ATOM 3270 N N . ALA B 1 63 ? -20.016 -27.203 -20.812 1 96.12 63 ALA B N 1
ATOM 3271 C CA . ALA B 1 63 ? -20.891 -27.953 -19.938 1 96.12 63 ALA B CA 1
ATOM 3272 C C . ALA B 1 63 ? -20.922 -29.422 -20.328 1 96.12 63 ALA B C 1
ATOM 3274 O O . ALA B 1 63 ? -20.766 -29.766 -21.5 1 96.12 63 ALA B O 1
ATOM 3275 N N . GLY B 1 64 ? -21.141 -30.297 -19.281 1 97.62 64 GLY B N 1
ATOM 3276 C CA . GLY B 1 64 ? -21.234 -31.734 -19.531 1 97.62 64 GLY B CA 1
ATOM 3277 C C . GLY B 1 64 ? -20.875 -32.562 -18.312 1 97.62 64 GLY B C 1
ATOM 3278 O O . GLY B 1 64 ? -20.953 -32.094 -17.188 1 97.62 64 GLY B O 1
ATOM 3279 N N . PHE B 1 65 ? -20.672 -33.844 -18.594 1 98.44 65 PHE B N 1
ATOM 3280 C CA . PHE B 1 65 ? -20.297 -34.844 -17.578 1 98.44 65 PHE B CA 1
ATOM 3281 C C . PHE B 1 65 ? -19.234 -35.781 -18.109 1 98.44 65 PHE B C 1
ATOM 3283 O O . PHE B 1 65 ? -19.359 -36.312 -19.219 1 98.44 65 PHE B O 1
ATOM 3290 N N . GLN B 1 66 ? -18.188 -35.938 -17.391 1 98.5 66 GLN B N 1
ATOM 3291 C CA . GLN B 1 66 ? -17.109 -36.812 -17.797 1 98.5 66 GLN B CA 1
ATOM 3292 C C . GLN B 1 66 ? -16.734 -37.781 -16.656 1 98.5 66 GLN B C 1
ATOM 3294 O O . GLN B 1 66 ? -16.516 -37.344 -15.531 1 98.5 66 GLN B O 1
ATOM 3299 N N . ALA B 1 67 ? -16.703 -39.031 -17.016 1 98.19 67 ALA B N 1
ATOM 3300 C CA . ALA B 1 67 ? -16.062 -40 -16.109 1 98.19 67 ALA B CA 1
ATOM 3301 C C . ALA B 1 67 ? -14.547 -39.844 -16.141 1 98.19 67 ALA B C 1
ATOM 3303 O O . ALA B 1 67 ? -13.977 -39.438 -17.156 1 98.19 67 ALA B O 1
ATOM 3304 N N . ILE B 1 68 ? -13.961 -40.125 -15.031 1 98.38 68 ILE B N 1
ATOM 3305 C CA . ILE B 1 68 ? -12.508 -40.094 -14.93 1 98.38 68 ILE B CA 1
ATOM 3306 C C . ILE B 1 68 ? -11.953 -41.5 -14.906 1 98.38 68 ILE B C 1
ATOM 3308 O O . ILE B 1 68 ? -12.398 -42.344 -14.109 1 98.38 68 ILE B O 1
ATOM 3312 N N . ASP B 1 69 ? -11.031 -41.781 -15.75 1 98.31 69 ASP B N 1
ATOM 3313 C CA . ASP B 1 69 ? -10.531 -43.156 -15.953 1 98.31 69 ASP B CA 1
ATOM 3314 C C . ASP B 1 69 ? -10.023 -43.75 -14.641 1 98.31 69 ASP B C 1
ATOM 3316 O O . ASP B 1 69 ? -10.266 -44.906 -14.352 1 98.31 69 ASP B O 1
ATOM 3320 N N . THR B 1 70 ? -9.227 -42.969 -13.891 1 98.19 70 THR B N 1
ATOM 3321 C CA . THR B 1 70 ? -8.664 -43.438 -12.625 1 98.19 70 THR B CA 1
ATOM 3322 C C . THR B 1 70 ? -8.641 -42.312 -11.602 1 98.19 70 THR B C 1
ATOM 3324 O O . THR B 1 70 ? -8.219 -41.188 -11.906 1 98.19 70 THR B O 1
ATOM 3327 N N . VAL B 1 71 ? -9.156 -42.562 -10.453 1 97.94 71 VAL B N 1
ATOM 3328 C CA . VAL B 1 71 ? -9.047 -41.688 -9.289 1 97.94 71 VAL B CA 1
ATOM 3329 C C . VAL B 1 71 ? -8.227 -42.406 -8.203 1 97.94 71 VAL B C 1
ATOM 3331 O O . VAL B 1 71 ? -8.508 -43.562 -7.852 1 97.94 71 VAL B O 1
ATOM 3334 N N . THR B 1 72 ? -7.176 -41.688 -7.691 1 97.88 72 THR B N 1
ATOM 3335 C CA . THR B 1 72 ? -6.316 -42.406 -6.77 1 97.88 72 THR B CA 1
ATOM 3336 C C . THR B 1 72 ? -5.758 -41.5 -5.691 1 97.88 72 THR B C 1
ATOM 3338 O O . THR B 1 72 ? -5.676 -40.281 -5.895 1 97.88 72 THR B O 1
ATOM 3341 N N . ARG B 1 73 ? -5.434 -42.031 -4.523 1 97 73 ARG B N 1
ATOM 3342 C CA . ARG B 1 73 ? -4.727 -41.344 -3.438 1 97 73 ARG B CA 1
ATOM 3343 C C . ARG B 1 73 ? -3.285 -41.844 -3.34 1 97 73 ARG B C 1
ATOM 3345 O O . ARG B 1 73 ? -2.553 -41.469 -2.428 1 97 73 ARG B O 1
ATOM 3352 N N . ASP B 1 74 ? -2.898 -42.688 -4.297 1 96.94 74 ASP B N 1
ATOM 3353 C CA . ASP B 1 74 ? -1.556 -43.25 -4.348 1 96.94 74 ASP B CA 1
ATOM 3354 C C . ASP B 1 74 ? -0.715 -42.594 -5.434 1 96.94 74 ASP B C 1
ATOM 3356 O O . ASP B 1 74 ? -0.989 -42.75 -6.625 1 96.94 74 ASP B O 1
ATOM 3360 N N . LEU B 1 75 ? 0.348 -41.969 -5.016 1 97 75 LEU B N 1
ATOM 3361 C CA . LEU B 1 75 ? 1.176 -41.188 -5.934 1 97 75 LEU B CA 1
ATOM 3362 C C . LEU B 1 75 ? 1.892 -42.094 -6.926 1 97 75 LEU B C 1
ATOM 3364 O O . LEU B 1 75 ? 2.105 -41.719 -8.078 1 97 75 LEU B O 1
ATOM 3368 N N . GLN B 1 76 ? 2.314 -43.25 -6.461 1 98.12 76 GLN B N 1
ATOM 3369 C CA . GLN B 1 76 ? 2.971 -44.188 -7.355 1 98.12 76 GLN B CA 1
ATOM 3370 C C . GLN B 1 76 ? 2.068 -44.562 -8.531 1 98.12 76 GLN B C 1
ATOM 3372 O O . GLN B 1 76 ? 2.51 -44.531 -9.68 1 98.12 76 GLN B O 1
ATOM 3377 N N . THR B 1 77 ? 0.855 -44.844 -8.234 1 98.31 77 THR B N 1
ATOM 3378 C CA . THR B 1 77 ? -0.122 -45.156 -9.273 1 98.31 77 THR B CA 1
ATOM 3379 C C . THR B 1 77 ? -0.254 -44 -10.266 1 98.31 77 THR B C 1
ATOM 3381 O O . THR B 1 77 ? -0.255 -44.219 -11.477 1 98.31 77 THR B O 1
ATOM 3384 N N . ALA B 1 78 ? -0.365 -42.812 -9.789 1 98.5 78 ALA B N 1
ATOM 3385 C CA . ALA B 1 78 ? -0.544 -41.625 -10.641 1 98.5 78 ALA B CA 1
ATOM 3386 C C . ALA B 1 78 ? 0.687 -41.406 -11.508 1 98.5 78 ALA B C 1
ATOM 3388 O O . ALA B 1 78 ? 0.565 -41.125 -12.703 1 98.5 78 ALA B O 1
ATOM 3389 N N . VAL B 1 79 ? 1.876 -41.5 -10.922 1 98.69 79 VAL B N 1
ATOM 3390 C CA . VAL B 1 79 ? 3.123 -41.219 -11.625 1 98.69 79 VAL B CA 1
ATOM 3391 C C . VAL B 1 79 ? 3.373 -42.281 -12.695 1 98.69 79 VAL B C 1
ATOM 3393 O O . VAL B 1 79 ? 3.855 -41.969 -13.781 1 98.69 79 VAL B O 1
ATOM 3396 N N . GLU B 1 80 ? 3.002 -43.5 -12.43 1 98.19 80 GLU B N 1
ATOM 3397 C CA . GLU B 1 80 ? 3.264 -44.594 -13.352 1 98.19 80 GLU B CA 1
ATOM 3398 C C . GLU B 1 80 ? 2.205 -44.688 -14.445 1 98.19 80 GLU B C 1
ATOM 3400 O O . GLU B 1 80 ? 2.404 -45.344 -15.469 1 98.19 80 GLU B O 1
ATOM 3405 N N . TYR B 1 81 ? 1.15 -44 -14.258 1 98.44 81 TYR B N 1
ATOM 3406 C CA . TYR B 1 81 ? 0.011 -44.062 -15.164 1 98.44 81 TYR B CA 1
ATOM 3407 C C . TYR B 1 81 ? 0.355 -43.438 -16.516 1 98.44 81 TYR B C 1
ATOM 3409 O O . TYR B 1 81 ? -0.13 -43.875 -17.547 1 98.44 81 TYR B O 1
ATOM 3417 N N . SER B 1 82 ? 1.201 -42.406 -16.516 1 98.25 82 SER B N 1
ATOM 3418 C CA . SER B 1 82 ? 1.451 -41.656 -17.75 1 98.25 82 SER B CA 1
ATOM 3419 C C . SER B 1 82 ? 2.846 -41.031 -17.75 1 98.25 82 SER B C 1
ATOM 3421 O O . SER B 1 82 ? 3.445 -40.844 -16.688 1 98.25 82 SER B O 1
ATOM 3423 N N . ASP B 1 83 ? 3.256 -40.719 -18.938 1 98.06 83 ASP B N 1
ATOM 3424 C CA . ASP B 1 83 ? 4.504 -40 -19.109 1 98.06 83 ASP B CA 1
ATOM 3425 C C . ASP B 1 83 ? 4.266 -38.469 -19.031 1 98.06 83 ASP B C 1
ATOM 3427 O O . ASP B 1 83 ? 5.215 -37.688 -18.938 1 98.06 83 ASP B O 1
ATOM 3431 N N . LEU B 1 84 ? 3.037 -38.062 -19.109 1 98.62 84 LEU B N 1
ATOM 3432 C CA . LEU B 1 84 ? 2.65 -36.656 -18.969 1 98.62 84 LEU B CA 1
ATOM 3433 C C . LEU B 1 84 ? 2.043 -36.406 -17.594 1 98.62 84 LEU B C 1
ATOM 3435 O O . LEU B 1 84 ? 0.958 -36.906 -17.281 1 98.62 84 LEU B O 1
ATOM 3439 N N . LEU B 1 85 ? 2.744 -35.688 -16.781 1 98.81 85 LEU B N 1
ATOM 3440 C CA . LEU B 1 85 ? 2.316 -35.344 -15.43 1 98.81 85 LEU B CA 1
ATOM 3441 C C . LEU B 1 85 ? 2.025 -33.844 -15.32 1 98.81 85 LEU B C 1
ATOM 3443 O O . LEU B 1 85 ? 2.922 -33 -15.5 1 98.81 85 LEU B O 1
ATOM 3447 N N . ILE B 1 86 ? 0.774 -33.469 -14.984 1 98.69 86 ILE B N 1
ATOM 3448 C CA . ILE B 1 86 ? 0.351 -32.062 -14.836 1 98.69 86 ILE B CA 1
ATOM 3449 C C . ILE B 1 86 ? 0.149 -31.75 -13.359 1 98.69 86 ILE B C 1
ATOM 3451 O O . ILE B 1 86 ? -0.532 -32.5 -12.641 1 98.69 86 ILE B O 1
ATOM 3455 N N . LEU B 1 87 ? 0.786 -30.703 -12.906 1 98.38 87 LEU B N 1
ATOM 3456 C CA . LEU B 1 87 ? 0.637 -30.219 -11.539 1 98.38 87 LEU B CA 1
ATOM 3457 C C . LEU B 1 87 ? -0.049 -28.859 -11.508 1 98.38 87 LEU B C 1
ATOM 3459 O O . LEU B 1 87 ? 0.613 -27.828 -11.375 1 98.38 87 LEU B O 1
ATOM 3463 N N . PRO B 1 88 ? -1.356 -28.844 -11.562 1 97.44 88 PRO B N 1
ATOM 3464 C CA . PRO B 1 88 ? -2.104 -27.594 -11.445 1 97.44 88 PRO B CA 1
ATOM 3465 C C . PRO B 1 88 ? -2.357 -27.188 -9.992 1 97.44 88 PRO B C 1
ATOM 3467 O O . PRO B 1 88 ? -3.51 -27.047 -9.578 1 97.44 88 PRO B O 1
ATOM 3470 N N . VAL B 1 89 ? -1.295 -26.938 -9.234 1 95.81 89 VAL B N 1
ATOM 3471 C CA . VAL B 1 89 ? -1.342 -26.656 -7.809 1 95.81 89 VAL B CA 1
ATOM 3472 C C . VAL B 1 89 ? -0.662 -25.312 -7.527 1 95.81 89 VAL B C 1
ATOM 3474 O O . VAL B 1 89 ? 0.121 -24.828 -8.344 1 95.81 89 VAL B O 1
ATOM 3477 N N . PRO B 1 90 ? -0.997 -24.734 -6.457 1 94.81 90 PRO B N 1
ATOM 3478 C CA . PRO B 1 90 ? -0.275 -23.516 -6.09 1 94.81 90 PRO B CA 1
ATOM 3479 C C . PRO B 1 90 ? 1.229 -23.75 -5.949 1 94.81 90 PRO B C 1
ATOM 3481 O O . PRO B 1 90 ? 1.667 -24.859 -5.664 1 94.81 90 PRO B O 1
ATOM 3484 N N . SER B 1 91 ? 1.943 -22.719 -6.082 1 97.19 91 SER B N 1
ATOM 3485 C CA . SER B 1 91 ? 3.4 -22.812 -6.098 1 97.19 91 SER B CA 1
ATOM 3486 C C . SER B 1 91 ? 3.93 -23.422 -4.805 1 97.19 91 SER B C 1
ATOM 3488 O O . SER B 1 91 ? 4.91 -24.172 -4.824 1 97.19 91 SER B O 1
ATOM 3490 N N . PHE B 1 92 ? 3.293 -23.172 -3.693 1 94.88 92 PHE B N 1
ATOM 3491 C CA . PHE B 1 92 ? 3.791 -23.656 -2.41 1 94.88 92 PHE B CA 1
ATOM 3492 C C . PHE B 1 92 ? 3.604 -25.172 -2.291 1 94.88 92 PHE B C 1
ATOM 3494 O O . PHE B 1 92 ? 4.238 -25.812 -1.452 1 94.88 92 PHE B O 1
ATOM 3501 N N . ALA B 1 93 ? 2.768 -25.75 -3.082 1 94.75 93 ALA B N 1
ATOM 3502 C CA . ALA B 1 93 ? 2.5 -27.188 -3.008 1 94.75 93 ALA B CA 1
ATOM 3503 C C . ALA B 1 93 ? 3.4 -27.969 -3.965 1 94.75 93 ALA B C 1
ATOM 3505 O O . ALA B 1 93 ? 3.516 -29.188 -3.863 1 94.75 93 ALA B O 1
ATOM 3506 N N . GLN B 1 94 ? 4.07 -27.328 -4.871 1 97.56 94 GLN B N 1
ATOM 3507 C CA . GLN B 1 94 ? 4.867 -27.969 -5.906 1 97.56 94 GLN B CA 1
ATOM 3508 C C . GLN B 1 94 ? 6.016 -28.766 -5.293 1 97.56 94 GLN B C 1
ATOM 3510 O O . GLN B 1 94 ? 6.219 -29.938 -5.641 1 97.56 94 GLN B O 1
ATOM 3515 N N . GLU B 1 95 ? 6.688 -28.188 -4.328 1 97.5 95 GLU B N 1
ATOM 3516 C CA . GLU B 1 95 ? 7.91 -28.781 -3.783 1 97.5 95 GLU B CA 1
ATOM 3517 C C . GLU B 1 95 ? 7.598 -30.031 -2.965 1 97.5 95 GLU B C 1
ATOM 3519 O O . GLU B 1 95 ? 8.148 -31.109 -3.23 1 97.5 95 GLU B O 1
ATOM 3524 N N . PRO B 1 96 ? 6.68 -29.938 -1.981 1 96.25 96 PRO B N 1
ATOM 3525 C CA . PRO B 1 96 ? 6.418 -31.156 -1.219 1 96.25 96 PRO B CA 1
ATOM 3526 C C . PRO B 1 96 ? 5.836 -32.281 -2.08 1 96.25 96 PRO B C 1
ATOM 3528 O O . PRO B 1 96 ? 6.18 -33.438 -1.892 1 96.25 96 PRO B O 1
ATOM 3531 N N . LEU B 1 97 ? 5.043 -31.953 -3.049 1 96.69 97 LEU B N 1
ATOM 3532 C CA . LEU B 1 97 ? 4.488 -32.969 -3.941 1 96.69 97 LEU B CA 1
ATOM 3533 C C . LEU B 1 97 ? 5.586 -33.625 -4.773 1 96.69 97 LEU B C 1
ATOM 3535 O O . LEU B 1 97 ? 5.598 -34.844 -4.945 1 96.69 97 LEU B O 1
ATOM 3539 N N . PHE B 1 98 ? 6.488 -32.844 -5.25 1 98.25 98 PHE B N 1
ATOM 3540 C CA . PHE B 1 98 ? 7.562 -33.375 -6.098 1 98.25 98 PHE B CA 1
ATOM 3541 C C . PHE B 1 98 ? 8.469 -34.312 -5.312 1 98.25 98 PHE B C 1
ATOM 3543 O O . PHE B 1 98 ? 8.875 -35.344 -5.824 1 98.25 98 PHE B O 1
ATOM 3550 N N . ILE B 1 99 ? 8.758 -33.906 -4.129 1 98.19 99 ILE B N 1
ATOM 3551 C CA . ILE B 1 99 ? 9.594 -34.75 -3.277 1 98.19 99 ILE B CA 1
ATOM 3552 C C . ILE B 1 99 ? 8.953 -36.125 -3.107 1 98.19 99 ILE B C 1
ATOM 3554 O O . ILE B 1 99 ? 9.625 -37.156 -3.207 1 98.19 99 ILE B O 1
ATOM 3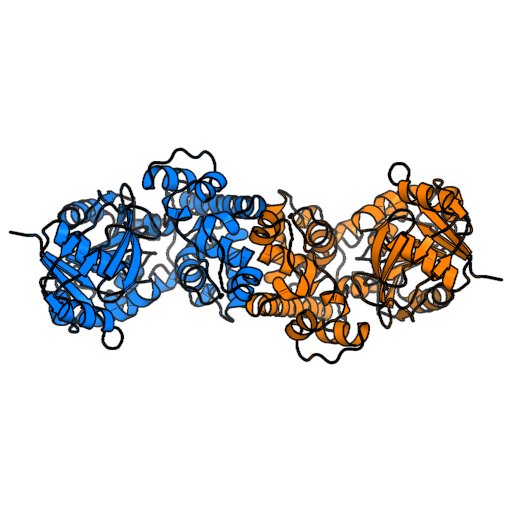558 N N . ASP B 1 100 ? 7.684 -36.156 -2.955 1 97.19 100 ASP B N 1
ATOM 3559 C CA . ASP B 1 100 ? 6.957 -37.406 -2.785 1 97.19 100 ASP B CA 1
ATOM 3560 C C . ASP B 1 100 ? 6.91 -38.188 -4.09 1 97.19 100 ASP B C 1
ATOM 3562 O O . ASP B 1 100 ? 6.82 -39.406 -4.074 1 97.19 100 ASP B O 1
ATOM 3566 N N . MET B 1 101 ? 7.016 -37.562 -5.23 1 98.19 101 MET B N 1
ATOM 3567 C CA . MET B 1 101 ? 6.941 -38.188 -6.547 1 98.19 101 MET B CA 1
ATOM 3568 C C . MET B 1 101 ? 8.273 -38.812 -6.926 1 98.19 101 MET B C 1
ATOM 3570 O O . MET B 1 101 ? 8.312 -39.781 -7.691 1 98.19 101 MET B O 1
ATOM 3574 N N . LEU B 1 102 ? 9.344 -38.344 -6.422 1 98.12 102 LEU B N 1
ATOM 3575 C CA . LEU B 1 102 ? 10.711 -38.594 -6.871 1 98.12 102 LEU B CA 1
ATOM 3576 C C . LEU B 1 102 ? 10.984 -40.094 -6.949 1 98.12 102 LEU B C 1
ATOM 3578 O O . LEU B 1 102 ? 11.469 -40.594 -7.969 1 98.12 102 LEU B O 1
ATOM 3582 N N . PRO B 1 103 ? 10.578 -40.875 -5.926 1 97.88 103 PRO B N 1
ATOM 3583 C CA . PRO B 1 103 ? 10.922 -42.312 -5.953 1 97.88 103 PRO B CA 1
ATOM 3584 C C . PRO B 1 103 ? 10.203 -43.062 -7.07 1 97.88 103 PRO B C 1
ATOM 3586 O O . PRO B 1 103 ? 10.609 -44.188 -7.422 1 97.88 103 PRO B O 1
ATOM 3589 N N . HIS B 1 104 ? 9.219 -42.469 -7.672 1 98.44 104 HIS B N 1
ATOM 3590 C CA . HIS B 1 104 ? 8.375 -43.188 -8.633 1 98.44 104 HIS B CA 1
ATOM 3591 C C . HIS B 1 104 ? 8.602 -42.656 -10.047 1 98.44 104 HIS B C 1
ATOM 3593 O O . HIS B 1 104 ? 8.117 -43.25 -11.016 1 98.44 104 HIS B O 1
ATOM 3599 N N . LEU B 1 105 ? 9.328 -41.562 -10.234 1 98.5 105 LEU B N 1
ATOM 3600 C CA . LEU B 1 105 ? 9.523 -40.906 -11.531 1 98.5 105 LEU B CA 1
ATOM 3601 C C . LEU B 1 105 ? 10.422 -41.781 -12.422 1 98.5 105 LEU B C 1
ATOM 3603 O O . LEU B 1 105 ? 11.266 -42.531 -11.922 1 98.5 105 LEU B O 1
ATOM 3607 N N . LYS B 1 106 ? 10.195 -41.688 -13.719 1 97.44 106 LYS B N 1
ATOM 3608 C CA . LYS B 1 106 ? 10.961 -42.438 -14.711 1 97.44 106 LYS B CA 1
ATOM 3609 C C . LYS B 1 106 ? 11.508 -41.5 -15.797 1 97.44 106 LYS B C 1
ATOM 3611 O O . LYS B 1 106 ? 10.961 -40.438 -16.031 1 97.44 106 LYS B O 1
ATOM 3616 N N . ASN B 1 107 ? 12.531 -41.969 -16.438 1 98.06 107 ASN B N 1
ATOM 3617 C CA . ASN B 1 107 ? 13.125 -41.219 -17.547 1 98.06 107 ASN B CA 1
ATOM 3618 C C . ASN B 1 107 ? 12.117 -40.969 -18.656 1 98.06 107 ASN B C 1
ATOM 3620 O O . ASN B 1 107 ? 11.312 -41.844 -18.984 1 98.06 107 ASN B O 1
ATOM 3624 N N . GLY B 1 108 ? 12.148 -39.75 -19.141 1 97.62 108 GLY B N 1
ATOM 3625 C CA . GLY B 1 108 ? 11.344 -39.406 -20.312 1 97.62 108 GLY B CA 1
ATOM 3626 C C . GLY B 1 108 ? 10.039 -38.719 -19.969 1 97.62 108 GLY B C 1
ATOM 3627 O O . GLY B 1 108 ? 9.344 -38.219 -20.844 1 97.62 108 GLY B O 1
ATOM 3628 N N . GLN B 1 109 ? 9.75 -38.656 -18.688 1 98.38 109 GLN B N 1
ATOM 3629 C CA . GLN B 1 109 ? 8.484 -38.031 -18.297 1 98.38 109 GLN B CA 1
ATOM 3630 C C . GLN B 1 109 ? 8.57 -36.5 -18.391 1 98.38 109 GLN B C 1
ATOM 3632 O O . GLN B 1 109 ? 9.648 -35.938 -18.266 1 98.38 109 GLN B O 1
ATOM 3637 N N . ILE B 1 110 ? 7.457 -35.906 -18.719 1 98.69 110 ILE B N 1
ATOM 3638 C CA . ILE B 1 110 ? 7.273 -34.438 -18.734 1 98.69 110 ILE B CA 1
ATOM 3639 C C . ILE B 1 110 ? 6.41 -34.031 -17.562 1 98.69 110 ILE B C 1
ATOM 3641 O O . ILE B 1 110 ? 5.34 -34.594 -17.328 1 98.69 110 ILE B O 1
ATOM 3645 N N . ILE B 1 111 ? 6.926 -33.094 -16.781 1 98.81 111 ILE B N 1
ATOM 3646 C CA . ILE B 1 111 ? 6.176 -32.5 -15.672 1 98.81 111 ILE B CA 1
ATOM 3647 C C . ILE B 1 111 ? 5.828 -31.062 -16 1 98.81 111 ILE B C 1
ATOM 3649 O O . ILE B 1 111 ? 6.719 -30.219 -16.141 1 98.81 111 ILE B O 1
ATOM 3653 N N . MET B 1 112 ? 4.562 -30.766 -16.125 1 98.88 112 MET B N 1
ATOM 3654 C CA . MET B 1 112 ? 4.105 -29.406 -16.406 1 98.88 112 MET B CA 1
ATOM 3655 C C . MET B 1 112 ? 3.52 -28.766 -15.156 1 98.88 112 MET B C 1
ATOM 3657 O O . MET B 1 112 ? 2.621 -29.328 -14.523 1 98.88 112 MET B O 1
ATOM 3661 N N . LEU B 1 113 ? 4.047 -27.641 -14.836 1 98.81 113 LEU B N 1
ATOM 3662 C CA . LEU B 1 113 ? 3.57 -26.828 -13.719 1 98.81 113 LEU B CA 1
ATOM 3663 C C . LEU B 1 113 ? 2.664 -25.703 -14.203 1 98.81 113 LEU B C 1
ATOM 3665 O O . LEU B 1 113 ? 3.061 -24.906 -15.062 1 98.81 113 LEU B O 1
ATOM 3669 N N . MET B 1 114 ? 1.424 -25.609 -13.664 1 97.44 114 MET B N 1
ATOM 3670 C CA . MET B 1 114 ? 0.486 -24.562 -14.031 1 97.44 114 MET B CA 1
ATOM 3671 C C . MET B 1 114 ? -0.137 -23.922 -12.789 1 97.44 114 MET B C 1
ATOM 3673 O O . MET B 1 114 ? -1.084 -24.469 -12.227 1 97.44 114 MET B O 1
ATOM 3677 N N . PRO B 1 115 ? 0.271 -22.703 -12.367 1 97.38 115 PRO B N 1
ATOM 3678 C CA . PRO B 1 115 ? 1.358 -21.953 -13.016 1 97.38 115 PRO B CA 1
ATOM 3679 C C . PRO B 1 115 ? 2.738 -22.5 -12.641 1 97.38 115 PRO B C 1
ATOM 3681 O O . PRO B 1 115 ? 2.869 -23.266 -11.688 1 97.38 115 PRO B O 1
ATOM 3684 N N . GLY B 1 116 ? 3.666 -22.172 -13.414 1 98.5 116 GLY B N 1
ATOM 3685 C CA . GLY B 1 116 ? 5.035 -22.594 -13.156 1 98.5 116 GLY B CA 1
ATOM 3686 C C . GLY B 1 116 ? 5.695 -21.797 -12.039 1 98.5 116 GLY B C 1
ATOM 3687 O O . GLY B 1 116 ? 6.102 -22.375 -11.023 1 98.5 116 GLY B O 1
ATOM 3688 N N . ASN B 1 117 ? 5.812 -20.484 -12.227 1 98.5 117 ASN B N 1
ATOM 3689 C CA . ASN B 1 117 ? 6.422 -19.562 -11.266 1 98.5 117 ASN B CA 1
ATOM 3690 C C . ASN B 1 117 ? 7.816 -20.031 -10.859 1 98.5 117 ASN B C 1
ATOM 3692 O O . ASN B 1 117 ? 8.109 -20.156 -9.664 1 98.5 117 ASN B O 1
ATOM 3696 N N . TYR B 1 118 ? 8.602 -20.406 -11.836 1 98.81 118 TYR B N 1
ATOM 3697 C CA . TYR B 1 118 ? 9.992 -20.812 -11.688 1 98.81 118 TYR B CA 1
ATOM 3698 C C . TYR B 1 118 ? 10.094 -22.172 -11.023 1 98.81 118 TYR B C 1
ATOM 3700 O O . TYR B 1 118 ? 11.164 -22.562 -10.531 1 98.81 118 TYR B O 1
ATOM 3708 N N . GLY B 1 119 ? 9.016 -22.891 -10.93 1 98.81 119 GLY B N 1
ATOM 3709 C CA . GLY B 1 119 ? 8.992 -24.188 -10.266 1 98.81 119 GLY B CA 1
ATOM 3710 C C . GLY B 1 119 ? 9.945 -25.188 -10.898 1 98.81 119 GLY B C 1
ATOM 3711 O O . GLY B 1 119 ? 10.492 -26.047 -10.203 1 98.81 119 GLY B O 1
ATOM 3712 N N . SER B 1 120 ? 10.164 -25.141 -12.203 1 98.75 120 SER B N 1
ATOM 3713 C CA . SER B 1 120 ? 11.078 -26.031 -12.906 1 98.75 120 SER B CA 1
ATOM 3714 C C . SER B 1 120 ? 12.484 -25.969 -12.312 1 98.75 120 SER B C 1
ATOM 3716 O O . SER B 1 120 ? 13.125 -27 -12.117 1 98.75 120 SER B O 1
ATOM 3718 N N . LEU B 1 121 ? 12.883 -24.75 -12.016 1 98.81 121 LEU B N 1
ATOM 3719 C CA . LEU B 1 121 ? 14.219 -24.562 -11.469 1 98.81 121 LEU B CA 1
ATOM 3720 C C . LEU B 1 121 ? 14.32 -25.141 -10.062 1 98.81 121 LEU B C 1
ATOM 3722 O O . LEU B 1 121 ? 15.305 -25.797 -9.719 1 98.81 121 LEU B O 1
ATOM 3726 N N . VAL B 1 122 ? 13.32 -24.906 -9.297 1 98.75 122 VAL B N 1
ATOM 3727 C CA . VAL B 1 122 ? 13.289 -25.391 -7.918 1 98.75 122 VAL B CA 1
ATOM 3728 C C . VAL B 1 122 ? 13.258 -26.922 -7.902 1 98.75 122 VAL B C 1
ATOM 3730 O O . VAL B 1 122 ? 13.992 -27.547 -7.145 1 98.75 122 VAL B O 1
ATOM 3733 N N . LEU B 1 123 ? 12.43 -27.5 -8.719 1 98.69 123 LEU B N 1
ATOM 3734 C CA . LEU B 1 123 ? 12.289 -28.953 -8.773 1 98.69 123 LEU B CA 1
ATOM 3735 C C . LEU B 1 123 ? 13.57 -29.609 -9.273 1 98.69 123 LEU B C 1
ATOM 3737 O O . LEU B 1 123 ? 13.945 -30.688 -8.805 1 98.69 123 LEU B O 1
ATOM 3741 N N . ASN B 1 124 ? 14.18 -28.953 -10.25 1 98.5 124 ASN B N 1
ATOM 3742 C CA . ASN B 1 124 ? 15.461 -29.469 -10.727 1 98.5 124 ASN B CA 1
ATOM 3743 C C . ASN B 1 124 ? 16.5 -29.5 -9.609 1 98.5 124 ASN B C 1
ATOM 3745 O O . ASN B 1 124 ? 17.266 -30.453 -9.484 1 98.5 124 ASN B O 1
ATOM 3749 N N . LYS B 1 125 ? 16.547 -28.438 -8.859 1 98.38 125 LYS B N 1
ATOM 3750 C CA . LYS B 1 125 ? 17.453 -28.391 -7.719 1 98.38 125 LYS B CA 1
ATOM 3751 C C . LYS B 1 125 ? 17.141 -29.5 -6.719 1 98.38 125 LYS B C 1
ATOM 3753 O O . LYS B 1 125 ? 18.062 -30.172 -6.238 1 98.38 125 LYS B O 1
ATOM 3758 N N . ILE B 1 126 ? 15.891 -29.672 -6.414 1 98.38 126 ILE B N 1
ATOM 3759 C CA . ILE B 1 126 ? 15.445 -30.688 -5.469 1 98.38 126 ILE B CA 1
ATOM 3760 C C . ILE B 1 126 ? 15.82 -32.062 -5.988 1 98.38 126 ILE B C 1
ATOM 3762 O O . ILE B 1 126 ? 16.328 -32.906 -5.238 1 98.38 126 ILE B O 1
ATOM 3766 N N . LYS B 1 127 ? 15.586 -32.312 -7.273 1 98.44 127 LYS B N 1
ATOM 3767 C CA . LYS B 1 127 ? 15.938 -33.562 -7.918 1 98.44 127 LYS B CA 1
ATOM 3768 C C . LYS B 1 127 ? 17.422 -33.906 -7.707 1 98.44 127 LYS B C 1
ATOM 3770 O O . LYS B 1 127 ? 17.75 -35 -7.312 1 98.44 127 LYS B O 1
ATOM 3775 N N . ASN B 1 128 ? 18.25 -32.906 -7.902 1 97.62 128 ASN B N 1
ATOM 3776 C CA . ASN B 1 128 ? 19.688 -33.094 -7.766 1 97.62 128 ASN B CA 1
ATOM 3777 C C . ASN B 1 128 ? 20.094 -33.312 -6.305 1 97.62 128 ASN B C 1
ATOM 3779 O O . ASN B 1 128 ? 20.922 -34.156 -5.996 1 97.62 128 ASN B O 1
ATOM 3783 N N . GLU B 1 129 ? 19.469 -32.594 -5.434 1 97.88 129 GLU B N 1
ATOM 3784 C CA . GLU B 1 129 ? 19.812 -32.625 -4.02 1 97.88 129 GLU B CA 1
ATOM 3785 C C . GLU B 1 129 ? 19.359 -33.938 -3.365 1 97.88 129 GLU B C 1
ATOM 3787 O O . GLU B 1 129 ? 19.922 -34.375 -2.359 1 97.88 129 GLU B O 1
ATOM 3792 N N . HIS B 1 130 ? 18.391 -34.562 -3.943 1 97.94 130 HIS B N 1
ATOM 3793 C CA . HIS B 1 130 ? 17.828 -35.781 -3.352 1 97.94 130 HIS B CA 1
ATOM 3794 C C . HIS B 1 130 ? 18.406 -37.031 -4.008 1 97.94 130 HIS B C 1
ATOM 3796 O O . HIS B 1 130 ? 17.875 -38.125 -3.828 1 97.94 130 HIS B O 1
ATOM 3802 N N . GLY B 1 131 ? 19.406 -36.844 -4.871 1 97.31 131 GLY B N 1
ATOM 3803 C CA . GLY B 1 131 ? 20.141 -37.969 -5.402 1 97.31 131 GLY B CA 1
ATOM 3804 C C . GLY B 1 131 ? 19.578 -38.5 -6.703 1 97.31 131 GLY B C 1
ATOM 3805 O O . GLY B 1 131 ? 19.859 -39.625 -7.105 1 97.31 131 GLY B O 1
ATOM 3806 N N . TYR B 1 132 ? 18.75 -37.719 -7.414 1 97.94 132 TYR B N 1
ATOM 3807 C CA . TYR B 1 132 ? 18.125 -38.156 -8.656 1 97.94 132 TYR B CA 1
ATOM 3808 C C . TYR B 1 132 ? 18.672 -37.344 -9.844 1 97.94 132 TYR B C 1
ATOM 3810 O O . TYR B 1 132 ? 17.922 -37.031 -10.773 1 97.94 132 TYR B O 1
ATOM 3818 N N . SER B 1 133 ? 19.891 -36.969 -9.805 1 96.38 133 SER B N 1
ATOM 3819 C CA . SER B 1 133 ? 20.5 -36.094 -10.82 1 96.38 133 SER B CA 1
ATOM 3820 C C . SER B 1 133 ? 20.484 -36.781 -12.188 1 96.38 133 SER B C 1
ATOM 3822 O O . SER B 1 133 ? 20.438 -36.094 -13.219 1 96.38 133 SER B O 1
ATOM 3824 N N . ASP B 1 134 ? 20.391 -38.094 -12.25 1 96.62 134 ASP B N 1
ATOM 3825 C CA . ASP B 1 134 ? 20.469 -38.844 -13.508 1 96.62 134 ASP B CA 1
ATOM 3826 C C . ASP B 1 134 ? 19.078 -39 -14.133 1 96.62 134 ASP B C 1
ATOM 3828 O O . ASP B 1 134 ? 18.969 -39.406 -15.289 1 96.62 134 ASP B O 1
ATOM 3832 N N . LEU B 1 135 ? 18.109 -38.719 -13.375 1 96.94 135 LEU B N 1
ATOM 3833 C CA . LEU B 1 135 ? 16.75 -38.844 -13.891 1 96.94 135 LEU B CA 1
ATOM 3834 C C . LEU B 1 135 ? 16.5 -37.812 -14.992 1 96.94 135 LEU B C 1
ATOM 3836 O O . LEU B 1 135 ? 16.703 -36.625 -14.797 1 96.94 135 LEU B O 1
ATOM 3840 N N . ASP B 1 136 ? 16.109 -38.312 -16.141 1 97.12 136 ASP B N 1
ATOM 3841 C CA . ASP B 1 136 ? 15.828 -37.469 -17.297 1 97.12 136 ASP B CA 1
ATOM 3842 C C . ASP B 1 136 ? 14.367 -37.031 -17.312 1 97.12 136 ASP B C 1
ATOM 3844 O O . ASP B 1 136 ? 13.5 -37.75 -17.828 1 97.12 136 ASP B O 1
ATOM 3848 N N . ILE B 1 137 ? 14.133 -35.875 -16.781 1 97.38 137 ILE B N 1
ATOM 3849 C CA . ILE B 1 137 ? 12.805 -35.281 -16.703 1 97.38 137 ILE B CA 1
ATOM 3850 C C . ILE B 1 137 ? 12.789 -33.938 -17.422 1 97.38 137 ILE B C 1
ATOM 3852 O O . ILE B 1 137 ? 13.719 -33.125 -17.281 1 97.38 137 ILE B O 1
ATOM 3856 N N . THR B 1 138 ? 11.773 -33.688 -18.234 1 98.38 138 THR B N 1
ATOM 3857 C CA . THR B 1 138 ? 11.539 -32.375 -18.797 1 98.38 138 THR B CA 1
ATOM 3858 C C . THR B 1 138 ? 10.508 -31.594 -17.984 1 98.38 138 THR B C 1
ATOM 3860 O O . THR B 1 138 ? 9.367 -32.031 -17.828 1 98.38 138 THR B O 1
ATOM 3863 N N . PHE B 1 139 ? 10.953 -30.484 -17.406 1 98.81 139 PHE B N 1
ATOM 3864 C CA . PHE B 1 139 ? 10.031 -29.625 -16.688 1 98.81 139 PHE B CA 1
ATOM 3865 C C . PHE B 1 139 ? 9.469 -28.547 -17.609 1 98.81 139 PHE B C 1
ATOM 3867 O O . PHE B 1 139 ? 10.18 -28.031 -18.469 1 98.81 139 PHE B O 1
ATOM 3874 N N . VAL B 1 140 ? 8.211 -28.203 -17.453 1 98.94 140 VAL B N 1
ATOM 3875 C CA . VAL B 1 140 ? 7.547 -27.172 -18.25 1 98.94 140 VAL B CA 1
ATOM 3876 C C . VAL B 1 140 ? 6.82 -26.203 -17.328 1 98.94 140 VAL B C 1
ATOM 3878 O O . VAL B 1 140 ? 6.023 -26.609 -16.469 1 98.94 140 VAL B O 1
ATOM 3881 N N . ASP B 1 141 ? 7.125 -24.922 -17.422 1 98.88 141 ASP B N 1
ATOM 3882 C CA . ASP B 1 141 ? 6.438 -23.859 -16.688 1 98.88 141 ASP B CA 1
ATOM 3883 C C . ASP B 1 141 ? 5.418 -23.156 -17.578 1 98.88 141 ASP B C 1
ATOM 3885 O O . ASP B 1 141 ? 5.77 -22.625 -18.641 1 98.88 141 ASP B O 1
ATOM 3889 N N . ALA B 1 142 ? 4.191 -23.156 -17.141 1 98.81 142 ALA B N 1
ATOM 3890 C CA . ALA B 1 142 ? 3.168 -22.328 -17.781 1 98.81 142 ALA B CA 1
ATOM 3891 C C . ALA B 1 142 ? 3.014 -21 -17.062 1 98.81 142 ALA B C 1
ATOM 3893 O O . ALA B 1 142 ? 3.227 -20.906 -15.844 1 98.81 142 ALA B O 1
ATOM 3894 N N . ILE B 1 143 ? 2.584 -19.938 -17.75 1 98.19 143 ILE B N 1
ATOM 3895 C CA . ILE B 1 143 ? 2.494 -18.609 -17.141 1 98.19 143 ILE B CA 1
ATOM 3896 C C . ILE B 1 143 ? 1.269 -18.531 -16.234 1 98.19 143 ILE B C 1
ATOM 3898 O O . ILE B 1 143 ? 1.148 -17.625 -15.422 1 98.19 143 ILE B O 1
ATOM 3902 N N . SER B 1 144 ? 0.363 -19.422 -16.406 1 96.19 144 SER B N 1
ATOM 3903 C CA . SER B 1 144 ? -0.915 -19.484 -15.703 1 96.19 144 SER B CA 1
ATOM 3904 C C . SER B 1 144 ? -1.623 -20.812 -15.969 1 96.19 144 SER B C 1
ATOM 3906 O O . SER B 1 144 ? -1.005 -21.766 -16.438 1 96.19 144 SER B O 1
ATOM 3908 N N . ILE B 1 145 ? -2.91 -20.938 -15.539 1 96.81 145 ILE B N 1
ATOM 3909 C CA . ILE B 1 145 ? -3.77 -22.047 -15.93 1 96.81 145 ILE B CA 1
ATOM 3910 C C . ILE B 1 145 ? -4.652 -21.625 -17.109 1 96.81 145 ILE B C 1
ATOM 3912 O O . ILE B 1 145 ? -4.879 -20.438 -17.328 1 96.81 145 ILE B O 1
ATOM 3916 N N . PRO B 1 146 ? -5.141 -22.5 -17.859 1 96.69 146 PRO B N 1
ATOM 3917 C CA . PRO B 1 146 ? -5.949 -22.188 -19.047 1 96.69 146 PRO B CA 1
ATOM 3918 C C . PRO B 1 146 ? -7.285 -21.547 -18.688 1 96.69 146 PRO B C 1
ATOM 3920 O O . PRO B 1 146 ? -7.832 -20.766 -19.484 1 96.69 146 PRO B O 1
ATOM 3923 N N . TRP B 1 147 ? -7.789 -21.812 -17.469 1 94.75 147 TRP B N 1
ATOM 3924 C CA . TRP B 1 147 ? -9.203 -21.578 -17.203 1 94.75 147 TRP B CA 1
ATOM 3925 C C . TRP B 1 147 ? -9.391 -20.531 -16.109 1 94.75 147 TRP B C 1
ATOM 3927 O O . TRP B 1 147 ? -8.555 -20.406 -15.211 1 94.75 147 TRP B O 1
ATOM 3937 N N . ALA B 1 148 ? -10.422 -19.75 -16.219 1 90.44 148 ALA B N 1
ATOM 3938 C CA . ALA B 1 148 ? -11.109 -19.25 -15.031 1 90.44 148 ALA B CA 1
ATOM 3939 C C . ALA B 1 148 ? -12.164 -20.234 -14.547 1 90.44 148 ALA B C 1
ATOM 3941 O O . ALA B 1 148 ? -13.094 -20.578 -15.281 1 90.44 148 ALA B O 1
ATOM 3942 N N . THR B 1 149 ? -11.977 -20.75 -13.289 1 92.88 149 THR B N 1
ATOM 3943 C CA . THR B 1 149 ? -12.82 -21.875 -12.891 1 92.88 149 THR B CA 1
ATOM 3944 C C . THR B 1 149 ? -13.062 -21.859 -11.383 1 92.88 149 THR B C 1
ATOM 3946 O O . THR B 1 149 ? -12.328 -21.203 -10.633 1 92.88 149 THR B O 1
ATOM 3949 N N . ARG B 1 150 ? -14.156 -22.531 -11.047 1 91.25 150 ARG B N 1
ATOM 3950 C CA . ARG B 1 150 ? -14.516 -22.656 -9.633 1 91.25 150 ARG B CA 1
ATOM 3951 C C . ARG B 1 150 ? -15.258 -23.969 -9.375 1 91.25 150 ARG B C 1
ATOM 3953 O O . ARG B 1 150 ? -16.141 -24.344 -10.148 1 91.25 150 ARG B O 1
ATOM 3960 N N . ILE B 1 151 ? -14.82 -24.641 -8.266 1 93.62 151 ILE B N 1
ATOM 3961 C CA . ILE B 1 151 ? -15.641 -25.734 -7.746 1 93.62 151 ILE B CA 1
ATOM 3962 C C . ILE B 1 151 ? -16.875 -25.156 -7.055 1 93.62 151 ILE B C 1
ATOM 3964 O O . ILE B 1 151 ? -16.766 -24.312 -6.168 1 93.62 151 ILE B O 1
ATOM 3968 N N . ILE B 1 152 ? -18 -25.562 -7.418 1 92.62 152 ILE B N 1
ATOM 3969 C CA . ILE B 1 152 ? -19.203 -24.922 -6.914 1 92.62 152 ILE B CA 1
ATOM 3970 C C . ILE B 1 152 ? -20 -25.922 -6.074 1 92.62 152 ILE B C 1
ATOM 3972 O O . ILE B 1 152 ? -20.984 -25.562 -5.43 1 92.62 152 ILE B O 1
ATOM 3976 N N . GLY B 1 153 ? -19.703 -27.219 -6.062 1 94.25 153 GLY B N 1
ATOM 3977 C CA . GLY B 1 153 ? -20.344 -28.297 -5.316 1 94.25 153 GLY B CA 1
ATOM 3978 C C . GLY B 1 153 ? -19.609 -29.609 -5.434 1 94.25 153 GLY B C 1
ATOM 3979 O O . GLY B 1 153 ? -18.531 -29.688 -6.039 1 94.25 153 GLY B O 1
ATOM 3980 N N . PRO B 1 154 ? -20.172 -30.672 -4.809 1 96.38 154 PRO B N 1
ATOM 3981 C CA . PRO B 1 154 ? -19.531 -31.969 -4.895 1 96.38 154 PRO B CA 1
ATOM 3982 C C . PRO B 1 154 ? -19.391 -32.469 -6.332 1 96.38 154 PRO B C 1
ATOM 3984 O O . PRO B 1 154 ? -20.391 -32.781 -6.984 1 96.38 154 PRO B O 1
ATOM 3987 N N . ALA B 1 155 ? -18.141 -32.531 -6.844 1 97.19 155 ALA B N 1
ATOM 3988 C CA . ALA B 1 155 ? -17.797 -33.031 -8.18 1 97.19 155 ALA B CA 1
ATOM 3989 C C . ALA B 1 155 ? -18.438 -32.156 -9.258 1 97.19 155 ALA B C 1
ATOM 3991 O O . ALA B 1 155 ? -18.797 -32.656 -10.328 1 97.19 155 ALA B O 1
ATOM 3992 N N . GLN B 1 156 ? -18.641 -30.875 -8.883 1 97.25 156 GLN B N 1
ATOM 3993 C CA . GLN B 1 156 ? -19.25 -29.922 -9.797 1 97.25 156 GLN B CA 1
ATOM 3994 C C . GLN B 1 156 ? -18.406 -28.656 -9.922 1 97.25 156 GLN B C 1
ATOM 3996 O O . GLN B 1 156 ? -17.938 -28.125 -8.922 1 97.25 156 GLN B O 1
ATOM 4001 N N . LEU B 1 157 ? -18.219 -28.281 -11.164 1 96.5 157 LEU B N 1
ATOM 4002 C CA . LEU B 1 157 ? -17.422 -27.078 -11.367 1 96.5 157 LEU B CA 1
ATOM 4003 C C . LEU B 1 157 ? -18.047 -26.172 -12.422 1 96.5 157 LEU B C 1
ATOM 4005 O O . LEU B 1 157 ? -18.953 -26.594 -13.141 1 96.5 157 LEU B O 1
ATOM 4009 N N . ALA B 1 158 ? -17.672 -24.922 -12.406 1 93.75 158 ALA B N 1
ATOM 4010 C CA . ALA B 1 158 ? -18 -23.938 -13.43 1 93.75 158 ALA B CA 1
ATOM 4011 C C . ALA B 1 158 ? -16.75 -23.453 -14.141 1 93.75 158 ALA B C 1
ATOM 4013 O O . ALA B 1 158 ? -15.773 -23.047 -13.5 1 93.75 158 ALA B O 1
ATOM 4014 N N . ILE B 1 159 ? -16.719 -23.609 -15.398 1 94.19 159 ILE B N 1
ATOM 4015 C CA . ILE B 1 159 ? -15.672 -23.016 -16.219 1 94.19 159 ILE B CA 1
ATOM 4016 C C . ILE B 1 159 ? -16.141 -21.672 -16.766 1 94.19 159 ILE B C 1
ATOM 4018 O O . ILE B 1 159 ? -16.875 -21.625 -17.75 1 94.19 159 ILE B O 1
ATOM 4022 N N . LEU B 1 160 ? -15.672 -20.625 -16.203 1 88.69 160 LEU B N 1
ATOM 4023 C CA . LEU B 1 160 ? -16.172 -19.281 -16.438 1 88.69 160 LEU B CA 1
ATOM 4024 C C . LEU B 1 160 ? -15.562 -18.688 -17.703 1 88.69 160 LEU B C 1
ATOM 4026 O O . LEU B 1 160 ? -16.125 -17.766 -18.297 1 88.69 160 LEU B O 1
ATOM 4030 N N . GLY B 1 161 ? -14.438 -19.172 -18.078 1 89.25 161 GLY B N 1
ATOM 4031 C CA . GLY B 1 161 ? -13.742 -18.734 -19.281 1 89.25 161 GLY B CA 1
ATOM 4032 C C . GLY B 1 161 ? -12.453 -19.484 -19.531 1 89.25 161 GLY B C 1
ATOM 4033 O O . GLY B 1 161 ? -11.992 -20.25 -18.672 1 89.25 161 GLY B O 1
ATOM 4034 N N . MET B 1 162 ? -11.961 -19.344 -20.719 1 93.06 162 MET B N 1
ATOM 4035 C CA . MET B 1 162 ? -10.695 -19.969 -21.094 1 93.06 162 MET B CA 1
ATOM 4036 C C . MET B 1 162 ? -9.852 -19.016 -21.938 1 93.06 162 MET B C 1
ATOM 4038 O O . MET B 1 162 ? -10.375 -18.25 -22.734 1 93.06 162 MET B O 1
ATOM 4042 N N . LYS B 1 163 ? -8.562 -19.047 -21.781 1 95.62 163 LYS B N 1
ATOM 4043 C CA . LYS B 1 163 ? -7.609 -18.25 -22.547 1 95.62 163 LYS B CA 1
ATOM 4044 C C . LYS B 1 163 ? -7.539 -18.734 -24 1 95.62 163 LYS B C 1
ATOM 4046 O O . LYS B 1 163 ? -7.887 -19.891 -24.297 1 95.62 163 LYS B O 1
ATOM 4051 N N . GLU B 1 164 ? -7.074 -17.844 -24.875 1 96.12 164 GLU B N 1
ATOM 4052 C CA . GLU B 1 164 ? -6.938 -18.172 -26.281 1 96.12 164 GLU B CA 1
ATOM 4053 C C . GLU B 1 164 ? -5.766 -19.125 -26.516 1 96.12 164 GLU B C 1
ATOM 4055 O O . GLU B 1 164 ? -5.789 -19.938 -27.453 1 96.12 164 GLU B O 1
ATOM 4060 N N . PHE B 1 165 ? -4.812 -19.016 -25.75 1 98 165 PHE B N 1
ATOM 4061 C CA . PHE B 1 165 ? -3.613 -19.844 -25.781 1 98 165 PHE B CA 1
ATOM 4062 C C . PHE B 1 165 ? -2.883 -19.797 -24.438 1 98 165 PHE B C 1
ATOM 4064 O O . PHE B 1 165 ? -3.266 -19.031 -23.547 1 98 165 PHE B O 1
ATOM 4071 N N . LEU B 1 166 ? -1.933 -20.656 -24.234 1 98.38 166 LEU B N 1
ATOM 4072 C CA . LEU B 1 166 ? -1.167 -20.703 -22.984 1 98.38 166 LEU B CA 1
ATOM 4073 C C . LEU B 1 166 ? 0.331 -20.703 -23.281 1 98.38 166 LEU B C 1
ATOM 4075 O O . LEU B 1 166 ? 0.866 -21.703 -23.781 1 98.38 166 LEU B O 1
ATOM 4079 N N . PRO B 1 167 ? 1.045 -19.641 -22.969 1 98.69 167 PRO B N 1
ATOM 4080 C CA . PRO B 1 167 ? 2.5 -19.609 -23.125 1 98.69 167 PRO B CA 1
ATOM 4081 C C . PRO B 1 167 ? 3.217 -20.5 -22.125 1 98.69 167 PRO B C 1
ATOM 4083 O O . PRO B 1 167 ? 2.852 -20.531 -20.938 1 98.69 167 PRO B O 1
ATOM 4086 N N . VAL B 1 168 ? 4.258 -21.281 -22.625 1 98.81 168 VAL B N 1
ATOM 4087 C CA . VAL B 1 168 ? 5.008 -22.188 -21.781 1 98.81 168 VAL B CA 1
ATOM 4088 C C . VAL B 1 168 ? 6.484 -22.172 -22.172 1 98.81 168 VAL B C 1
ATOM 4090 O O . VAL B 1 168 ? 6.836 -21.719 -23.266 1 98.81 168 VAL B O 1
ATOM 4093 N N . ALA B 1 169 ? 7.289 -22.641 -21.297 1 98.88 169 ALA B N 1
ATOM 4094 C CA . ALA B 1 169 ? 8.695 -22.922 -21.562 1 98.88 169 ALA B CA 1
ATOM 4095 C C . ALA B 1 169 ? 9.164 -24.156 -20.797 1 98.88 169 ALA B C 1
ATOM 4097 O O . ALA B 1 169 ? 8.727 -24.406 -19.672 1 98.88 169 ALA B O 1
ATOM 4098 N N . ALA B 1 170 ? 10.047 -24.875 -21.422 1 98.88 170 ALA B N 1
ATOM 4099 C CA . ALA B 1 170 ? 10.617 -26.047 -20.766 1 98.88 170 ALA B CA 1
ATOM 4100 C C . ALA B 1 170 ? 11.977 -25.734 -20.156 1 98.88 170 ALA B C 1
ATOM 4102 O O . ALA B 1 170 ? 12.586 -24.703 -20.469 1 98.88 170 ALA B O 1
ATOM 4103 N N . PHE B 1 171 ? 12.359 -26.516 -19.219 1 98.62 171 PHE B N 1
ATOM 4104 C CA . PHE B 1 171 ? 13.719 -26.562 -18.703 1 98.62 171 PHE B CA 1
ATOM 4105 C C . PHE B 1 171 ? 14.367 -27.906 -18.969 1 98.62 171 PHE B C 1
ATOM 4107 O O . PHE B 1 171 ? 13.914 -28.938 -18.438 1 98.62 171 PHE B O 1
ATOM 4114 N N . PRO B 1 172 ? 15.406 -27.953 -19.828 1 97.44 172 PRO B N 1
ATOM 4115 C CA . PRO B 1 172 ? 16.047 -26.828 -20.516 1 97.44 172 PRO B CA 1
ATOM 4116 C C . PRO B 1 172 ? 15.211 -26.297 -21.672 1 97.44 172 PRO B C 1
ATOM 4118 O O . PRO B 1 172 ? 14.344 -27 -22.188 1 97.44 172 PRO B O 1
ATOM 4121 N N . ALA B 1 173 ? 15.492 -25.047 -22.094 1 98.56 173 ALA B N 1
ATOM 4122 C CA . ALA B 1 173 ? 14.703 -24.328 -23.094 1 98.56 173 ALA B CA 1
ATOM 4123 C C . ALA B 1 173 ? 14.719 -25.062 -24.438 1 98.56 173 ALA B C 1
ATOM 4125 O O . ALA B 1 173 ? 13.75 -25 -25.203 1 98.56 173 ALA B O 1
ATOM 4126 N N . SER B 1 174 ? 15.734 -25.781 -24.719 1 98.25 174 SER B N 1
ATOM 4127 C CA . SER B 1 174 ? 15.883 -26.5 -25.984 1 98.25 174 SER B CA 1
ATOM 4128 C C . SER B 1 174 ? 14.797 -27.562 -26.141 1 98.25 174 SER B C 1
ATOM 4130 O O . SER B 1 174 ? 14.539 -28.031 -27.25 1 98.25 174 SER B O 1
ATOM 4132 N N . GLN B 1 175 ? 14.117 -27.953 -25.078 1 98.38 175 GLN B N 1
ATOM 4133 C CA . GLN B 1 175 ? 13.109 -29 -25.109 1 98.38 175 GLN B CA 1
ATOM 4134 C C . GLN B 1 175 ? 11.703 -28.422 -25.234 1 98.38 175 GLN B C 1
ATOM 4136 O O . GLN B 1 175 ? 10.711 -29.156 -25.219 1 98.38 175 GLN B O 1
ATOM 4141 N N . THR B 1 176 ? 11.594 -27.094 -25.375 1 98.81 176 THR B N 1
ATOM 4142 C CA . THR B 1 176 ? 10.289 -26.438 -25.344 1 98.81 176 THR B CA 1
ATOM 4143 C C . THR B 1 176 ? 9.406 -26.938 -26.469 1 98.81 176 THR B C 1
ATOM 4145 O O . THR B 1 176 ? 8.25 -27.312 -26.25 1 98.81 176 THR B O 1
ATOM 4148 N N . GLN B 1 177 ? 9.922 -27.016 -27.688 1 98.56 177 GLN B N 1
ATOM 4149 C CA . GLN B 1 177 ? 9.117 -27.453 -28.812 1 98.56 177 GLN B CA 1
ATOM 4150 C C . GLN B 1 177 ? 8.695 -28.906 -28.672 1 98.56 177 GLN B C 1
ATOM 4152 O O . GLN B 1 177 ? 7.555 -29.266 -28.953 1 98.56 177 GLN B O 1
ATOM 4157 N N . TYR B 1 178 ? 9.594 -29.703 -28.266 1 98.38 178 TYR B N 1
ATOM 4158 C CA . TYR B 1 178 ? 9.289 -31.109 -28.016 1 98.38 178 TYR B CA 1
ATOM 4159 C C . TYR B 1 178 ? 8.18 -31.25 -26.969 1 98.38 178 TYR B C 1
ATOM 4161 O O . TYR B 1 178 ? 7.223 -32 -27.172 1 98.38 178 TYR B O 1
ATOM 4169 N N . ALA B 1 179 ? 8.312 -30.609 -25.875 1 98.62 179 ALA B N 1
ATOM 4170 C CA . ALA B 1 179 ? 7.32 -30.656 -24.797 1 98.62 179 ALA B CA 1
ATOM 4171 C C . ALA B 1 179 ? 5.949 -30.203 -25.297 1 98.62 179 ALA B C 1
ATOM 4173 O O . ALA B 1 179 ? 4.934 -30.828 -24.969 1 98.62 179 ALA B O 1
ATOM 4174 N N . ILE B 1 180 ? 5.934 -29.094 -26.047 1 98.75 180 ILE B N 1
ATOM 4175 C CA . ILE B 1 180 ? 4.676 -28.594 -26.578 1 98.75 180 ILE B CA 1
ATOM 4176 C C . ILE B 1 180 ? 4.02 -29.641 -27.469 1 98.75 180 ILE B C 1
ATOM 4178 O O . ILE B 1 180 ? 2.812 -29.891 -27.359 1 98.75 180 ILE B O 1
ATOM 4182 N N . GLU B 1 181 ? 4.766 -30.328 -28.297 1 98 181 GLU B N 1
ATOM 4183 C CA . GLU B 1 181 ? 4.242 -31.359 -29.172 1 98 181 GLU B CA 1
ATOM 4184 C C . GLU B 1 181 ? 3.611 -32.5 -28.375 1 98 181 GLU B C 1
ATOM 4186 O O . GLU B 1 181 ? 2.557 -33 -28.75 1 98 181 GLU B O 1
ATOM 4191 N N . GLN B 1 182 ? 4.246 -32.875 -27.328 1 97.5 182 GLN B N 1
ATOM 4192 C CA . GLN B 1 182 ? 3.732 -33.938 -26.5 1 97.5 182 GLN B CA 1
ATOM 4193 C C . GLN B 1 182 ? 2.488 -33.5 -25.734 1 97.5 182 GLN B C 1
ATOM 4195 O O . GLN B 1 182 ? 1.503 -34.25 -25.656 1 97.5 182 GLN B O 1
ATOM 4200 N N . LEU B 1 183 ? 2.508 -32.344 -25.203 1 98.12 183 LEU B N 1
ATOM 4201 C CA . LEU B 1 183 ? 1.467 -31.859 -24.297 1 98.12 183 LEU B CA 1
ATOM 4202 C C . LEU B 1 183 ? 0.229 -31.422 -25.078 1 98.12 183 LEU B C 1
ATOM 4204 O O . LEU B 1 183 ? -0.883 -31.453 -24.547 1 98.12 183 LEU B O 1
ATOM 4208 N N . GLN B 1 184 ? 0.439 -30.984 -26.312 1 97.44 184 GLN B N 1
ATOM 4209 C CA . GLN B 1 184 ? -0.661 -30.438 -27.094 1 97.44 184 GLN B CA 1
ATOM 4210 C C . GLN B 1 184 ? -1.759 -31.484 -27.297 1 97.44 184 GLN B C 1
ATOM 4212 O O . GLN B 1 184 ? -2.932 -31.141 -27.453 1 97.44 184 GLN B O 1
ATOM 4217 N N . ALA B 1 185 ? -1.402 -32.75 -27.203 1 94.12 185 ALA B N 1
ATOM 4218 C CA . ALA B 1 185 ? -2.34 -33.844 -27.406 1 94.12 185 ALA B CA 1
ATOM 4219 C C . ALA B 1 185 ? -3.428 -33.875 -26.344 1 94.12 185 ALA B C 1
ATOM 4221 O O . ALA B 1 185 ? -4.527 -34.375 -26.578 1 94.12 185 ALA B O 1
ATOM 4222 N N . VAL B 1 186 ? -3.17 -33.25 -25.25 1 95.81 186 VAL B N 1
ATOM 4223 C CA . VAL B 1 186 ? -4.133 -33.344 -24.156 1 95.81 186 VAL B CA 1
ATOM 4224 C C . VAL B 1 186 ? -4.664 -31.938 -23.844 1 95.81 186 VAL B C 1
ATOM 4226 O O . VAL B 1 186 ? -5.746 -31.797 -23.266 1 95.81 186 VAL B O 1
ATOM 4229 N N . MET B 1 187 ? -3.982 -30.891 -24.266 1 96.12 187 MET B N 1
ATOM 4230 C CA . MET B 1 187 ? -4.332 -29.531 -23.891 1 96.12 187 MET B CA 1
ATOM 4231 C C . MET B 1 187 ? -5.5 -29.016 -24.719 1 96.12 187 MET B C 1
ATOM 4233 O O . MET B 1 187 ? -5.527 -29.203 -25.938 1 96.12 187 MET B O 1
ATOM 4237 N N . PRO B 1 188 ? -6.414 -28.359 -24.078 1 95.5 188 PRO B N 1
ATOM 4238 C CA . PRO B 1 188 ? -7.625 -27.906 -24.781 1 95.5 188 PRO B CA 1
ATOM 4239 C C . PRO B 1 188 ? -7.426 -26.594 -25.531 1 95.5 188 PRO B C 1
ATOM 4241 O O . PRO B 1 188 ? -8.375 -26.062 -26.109 1 95.5 188 PRO B O 1
ATOM 4244 N N . LEU B 1 189 ? -6.324 -25.984 -25.453 1 97 189 LEU B N 1
ATOM 4245 C CA . LEU B 1 189 ? -5.965 -24.734 -26.109 1 97 189 LEU B CA 1
ATOM 4246 C C . LEU B 1 189 ? -4.535 -24.797 -26.656 1 97 189 LEU B C 1
ATOM 4248 O O . LEU B 1 189 ? -3.738 -25.625 -26.203 1 97 189 LEU B O 1
ATOM 4252 N N . PRO B 1 190 ? -4.207 -23.953 -27.641 1 98.25 190 PRO B N 1
ATOM 4253 C CA . PRO B 1 190 ? -2.838 -23.969 -28.156 1 98.25 190 PRO B CA 1
ATOM 4254 C C . PRO B 1 190 ? -1.807 -23.562 -27.109 1 98.25 190 PRO B C 1
ATOM 4256 O O . PRO B 1 190 ? -2.012 -22.578 -26.391 1 98.25 190 PRO B O 1
ATOM 4259 N N . LEU B 1 191 ? -0.777 -24.344 -27.016 1 98.62 191 LEU B N 1
ATOM 4260 C CA . LEU B 1 191 ? 0.403 -23.938 -26.25 1 98.62 191 LEU B CA 1
ATOM 4261 C C . LEU B 1 191 ? 1.36 -23.141 -27.141 1 98.62 191 LEU B C 1
ATOM 4263 O O . LEU B 1 191 ? 1.552 -23.469 -28.312 1 98.62 191 LEU B O 1
ATOM 4267 N N . THR B 1 192 ? 1.872 -22.031 -26.641 1 98.62 192 THR B N 1
ATOM 4268 C CA . THR B 1 192 ? 2.812 -21.203 -27.391 1 98.62 192 THR B CA 1
ATOM 4269 C C . THR B 1 192 ? 4.148 -21.109 -26.672 1 98.62 192 THR B C 1
ATOM 4271 O O . THR B 1 192 ? 4.188 -21.047 -25.438 1 98.62 192 THR B O 1
ATOM 4274 N N . PRO B 1 193 ? 5.27 -21.141 -27.391 1 98.69 193 PRO B N 1
ATOM 4275 C CA . PRO B 1 193 ? 6.594 -21.203 -26.766 1 98.69 193 PRO B CA 1
ATOM 4276 C C . PRO B 1 193 ? 7.066 -19.859 -26.25 1 98.69 193 PRO B C 1
ATOM 4278 O O . PRO B 1 193 ? 6.812 -18.828 -26.875 1 98.69 193 PRO B O 1
ATOM 4281 N N . LEU B 1 194 ? 7.711 -19.844 -25.094 1 98.69 194 LEU B N 1
ATOM 4282 C CA . LEU B 1 194 ? 8.508 -18.75 -24.578 1 98.69 194 LEU B CA 1
ATOM 4283 C C . LEU B 1 194 ? 9.992 -19.078 -24.625 1 98.69 194 LEU B C 1
ATOM 4285 O O . LEU B 1 194 ? 10.375 -20.219 -24.859 1 98.69 194 LEU B O 1
ATOM 4289 N N . LYS 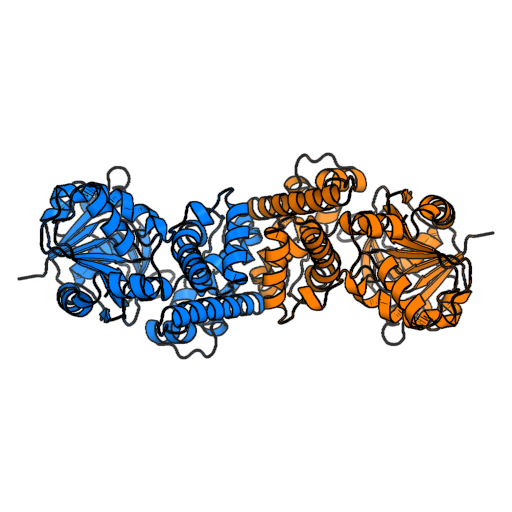B 1 195 ? 10.805 -18.078 -24.422 1 98.5 195 LYS B N 1
ATOM 4290 C CA . LYS B 1 195 ? 12.25 -18.219 -24.578 1 98.5 195 LYS B CA 1
ATOM 4291 C C . LYS B 1 195 ? 12.82 -19.203 -23.562 1 98.5 195 LYS B C 1
ATOM 4293 O O . LYS B 1 195 ? 13.703 -20 -23.891 1 98.5 195 LYS B O 1
ATOM 4298 N N . ASN B 1 196 ? 12.445 -19.125 -22.359 1 98.75 196 ASN B N 1
ATOM 4299 C CA . ASN B 1 196 ? 12.875 -20.016 -21.281 1 98.75 196 ASN B CA 1
ATOM 4300 C C . ASN B 1 196 ? 11.969 -19.891 -20.062 1 98.75 196 ASN B C 1
ATOM 4302 O O . ASN B 1 196 ? 10.992 -19.141 -20.094 1 98.75 196 ASN B O 1
ATOM 4306 N N . VAL B 1 197 ? 12.297 -20.594 -18.984 1 98.88 197 VAL B N 1
ATOM 4307 C CA . VAL B 1 197 ? 11.391 -20.703 -17.844 1 98.88 197 VAL B CA 1
ATOM 4308 C C . VAL B 1 197 ? 11.422 -19.422 -17.016 1 98.88 197 VAL B C 1
ATOM 4310 O O . VAL B 1 197 ? 10.484 -19.141 -16.266 1 98.88 197 VAL B O 1
ATOM 4313 N N . ILE B 1 198 ? 12.492 -18.641 -17.078 1 98.88 198 ILE B N 1
ATOM 4314 C CA . ILE B 1 198 ? 12.531 -17.344 -16.406 1 98.88 198 ILE B CA 1
ATOM 4315 C C . ILE B 1 198 ? 11.539 -16.391 -17.062 1 98.88 198 ILE B C 1
ATOM 4317 O O . ILE B 1 198 ? 10.812 -15.672 -16.375 1 98.88 198 ILE B O 1
ATOM 4321 N N . CYS B 1 199 ? 11.5 -16.453 -18.391 1 98.75 199 CYS B N 1
ATOM 4322 C CA . CYS B 1 199 ? 10.508 -15.672 -19.141 1 98.75 199 CYS B CA 1
ATOM 4323 C C . CYS B 1 199 ? 9.094 -16.062 -18.734 1 98.75 199 CYS B C 1
ATOM 4325 O O . CYS B 1 199 ? 8.234 -15.203 -18.531 1 98.75 199 CYS B O 1
ATOM 4327 N N . ALA B 1 200 ? 8.859 -17.344 -18.562 1 98.69 200 ALA B N 1
ATOM 4328 C CA . ALA B 1 200 ? 7.539 -17.828 -18.172 1 98.69 200 ALA B CA 1
ATOM 4329 C C . ALA B 1 200 ? 7.125 -17.281 -16.812 1 98.69 200 ALA B C 1
ATOM 4331 O O . ALA B 1 200 ? 5.961 -16.938 -16.609 1 98.69 200 ALA B O 1
ATOM 4332 N N . GLY B 1 201 ? 8.062 -17.266 -15.867 1 98.56 201 GLY B N 1
ATOM 4333 C CA . GLY B 1 201 ? 7.77 -16.703 -14.555 1 98.56 201 GLY B CA 1
ATOM 4334 C C . GLY B 1 201 ? 7.461 -15.219 -14.594 1 98.56 201 GLY B C 1
ATOM 4335 O O . GLY B 1 201 ? 6.508 -14.766 -13.969 1 98.56 201 GLY B O 1
ATOM 4336 N N . LEU B 1 202 ? 8.234 -14.469 -15.375 1 98.56 202 LEU B N 1
ATOM 4337 C CA . LEU B 1 202 ? 8.102 -13.016 -15.445 1 98.56 202 LEU B CA 1
ATOM 4338 C C . LEU B 1 202 ? 6.855 -12.617 -16.219 1 98.56 202 LEU B C 1
ATOM 4340 O O . LEU B 1 202 ? 6.367 -11.492 -16.094 1 98.56 202 LEU B O 1
ATOM 4344 N N . GLU B 1 203 ? 6.285 -13.562 -17.016 1 97.88 203 GLU B N 1
ATOM 4345 C CA . GLU B 1 203 ? 5.117 -13.227 -17.828 1 97.88 203 GLU B CA 1
ATOM 4346 C C . GLU B 1 203 ? 3.834 -13.758 -17.188 1 97.88 203 GLU B C 1
ATOM 4348 O O . GLU B 1 203 ? 2.768 -13.719 -17.812 1 97.88 203 GLU B O 1
ATOM 4353 N N . ASN B 1 204 ? 3.994 -14.312 -16 1 97.62 204 ASN B N 1
ATOM 4354 C CA . ASN B 1 204 ? 2.773 -14.711 -15.305 1 97.62 204 ASN B CA 1
ATOM 4355 C C . ASN B 1 204 ? 1.753 -13.578 -15.266 1 97.62 204 ASN B C 1
ATOM 4357 O O . ASN B 1 204 ? 2.08 -12.453 -14.875 1 97.62 204 ASN B O 1
ATOM 4361 N N . ILE B 1 205 ? 0.559 -13.836 -15.5 1 92.94 205 ILE B N 1
ATOM 4362 C CA . ILE B 1 205 ? -0.446 -12.797 -15.711 1 92.94 205 ILE B CA 1
ATOM 4363 C C . ILE B 1 205 ? -0.899 -12.242 -14.367 1 92.94 205 ILE B C 1
ATOM 4365 O O . ILE B 1 205 ? -1.515 -11.172 -14.305 1 92.94 205 ILE B O 1
ATOM 4369 N N . ASN B 1 206 ? -0.65 -12.977 -13.312 1 93.06 206 ASN B N 1
ATOM 4370 C CA . ASN B 1 206 ? -1.036 -12.508 -11.992 1 93.06 206 ASN B CA 1
ATOM 4371 C C . ASN B 1 206 ? -0.074 -11.438 -11.469 1 93.06 206 ASN B C 1
ATOM 4373 O O . ASN B 1 206 ? -0.383 -10.734 -10.508 1 93.06 206 ASN B O 1
ATOM 4377 N N . PHE B 1 207 ? 1.089 -11.273 -12.031 1 92.31 207 PHE B N 1
ATOM 4378 C CA . PHE B 1 207 ? 2.184 -10.422 -11.57 1 92.31 207 PHE B CA 1
ATOM 4379 C C . PHE B 1 207 ? 1.711 -8.992 -11.375 1 92.31 207 PHE B C 1
ATOM 4381 O O . PHE B 1 207 ? 2.029 -8.359 -10.367 1 92.31 207 PHE B O 1
ATOM 4388 N N . GLY B 1 208 ? 1.067 -8.461 -12.273 1 77.69 208 GLY B N 1
ATOM 4389 C CA . GLY B 1 208 ? 0.722 -7.051 -12.305 1 77.69 208 GLY B CA 1
ATOM 4390 C C . GLY B 1 208 ? -0.345 -6.676 -11.289 1 77.69 208 GLY B C 1
ATOM 4391 O O . GLY B 1 208 ? -0.182 -5.715 -10.539 1 77.69 208 GLY B O 1
ATOM 4392 N N . GLY B 1 209 ? -1.367 -7.527 -11.156 1 86.81 209 GLY B N 1
ATOM 4393 C CA . GLY B 1 209 ? -2.559 -7.047 -10.477 1 86.81 209 GLY B CA 1
ATOM 4394 C C . GLY B 1 209 ? -2.775 -7.688 -9.117 1 86.81 209 GLY B C 1
ATOM 4395 O O . GLY B 1 209 ? -3.127 -7.008 -8.156 1 86.81 209 GLY B O 1
ATOM 4396 N N . HIS B 1 210 ? -2.465 -8.992 -8.945 1 94.19 210 HIS B N 1
ATOM 4397 C CA . HIS B 1 210 ? -2.891 -9.727 -7.758 1 94.19 210 HIS B CA 1
ATOM 4398 C C . HIS B 1 210 ? -2.186 -9.211 -6.508 1 94.19 210 HIS B C 1
ATOM 4400 O O . HIS B 1 210 ? -2.836 -8.734 -5.574 1 94.19 210 HIS B O 1
ATOM 4406 N N . PRO B 1 211 ? -0.928 -9.234 -6.516 1 96.88 211 PRO B N 1
ATOM 4407 C CA . PRO B 1 211 ? -0.301 -8.859 -5.246 1 96.88 211 PRO B CA 1
ATOM 4408 C C . PRO B 1 211 ? -0.428 -7.371 -4.941 1 96.88 211 PRO B C 1
ATOM 4410 O O . PRO B 1 211 ? -0.743 -6.992 -3.811 1 96.88 211 PRO B O 1
ATOM 4413 N N . LEU B 1 212 ? -0.304 -6.504 -5.941 1 97.69 212 LEU B N 1
ATOM 4414 C CA . LEU B 1 212 ? -0.269 -5.066 -5.691 1 97.69 212 LEU B CA 1
ATOM 4415 C C . LEU B 1 212 ? -1.66 -4.539 -5.355 1 97.69 212 LEU B C 1
ATOM 4417 O O . LEU B 1 212 ? -1.836 -3.82 -4.371 1 97.69 212 LEU B O 1
ATOM 4421 N N . LEU B 1 213 ? -2.676 -4.895 -6.191 1 97.19 213 LEU B N 1
ATOM 4422 C CA . LEU B 1 213 ? -4.023 -4.387 -5.945 1 97.19 213 LEU B CA 1
ATOM 4423 C C . LEU B 1 213 ? -4.555 -4.887 -4.605 1 97.19 213 LEU B C 1
ATOM 4425 O O . LEU B 1 213 ? -5.273 -4.164 -3.91 1 97.19 213 LEU B O 1
ATOM 4429 N N . THR B 1 214 ? -4.227 -6.133 -4.266 1 98.38 214 THR B N 1
ATOM 4430 C CA . THR B 1 214 ? -4.625 -6.652 -2.961 1 98.38 214 THR B CA 1
ATOM 4431 C C . THR B 1 214 ? -3.969 -5.855 -1.837 1 98.38 214 THR B C 1
ATOM 4433 O O . THR B 1 214 ? -4.641 -5.441 -0.89 1 98.38 214 THR B O 1
ATOM 4436 N N . THR B 1 215 ? -2.713 -5.605 -1.984 1 98.62 215 THR B N 1
ATOM 4437 C CA . THR B 1 215 ? -1.934 -4.887 -0.982 1 98.62 215 THR B CA 1
ATOM 4438 C C . THR B 1 215 ? -2.475 -3.475 -0.788 1 98.62 215 THR B C 1
ATOM 4440 O O . THR B 1 215 ? -2.58 -2.994 0.342 1 98.62 215 THR B O 1
ATOM 4443 N N . LEU B 1 216 ? -2.898 -2.814 -1.836 1 98.62 216 LEU B N 1
ATOM 4444 C CA . LEU B 1 216 ? -3.248 -1.398 -1.83 1 98.62 216 LEU B CA 1
ATOM 4445 C C . LEU B 1 216 ? -4.723 -1.205 -1.492 1 98.62 216 LEU B C 1
ATOM 4447 O O . LEU B 1 216 ? -5.238 -0.087 -1.562 1 98.62 216 LEU B O 1
ATOM 4451 N N . ASN B 1 217 ? -5.461 -2.33 -1.133 1 98.69 217 ASN B N 1
ATOM 4452 C CA . ASN B 1 217 ? -6.871 -2.25 -0.761 1 98.69 217 ASN B CA 1
ATOM 4453 C C . ASN B 1 217 ? -7.164 -3.068 0.493 1 98.69 217 ASN B C 1
ATOM 4455 O O . ASN B 1 217 ? -8.328 -3.295 0.832 1 98.69 217 ASN B O 1
ATOM 4459 N N . MET B 1 218 ? -6.207 -3.494 1.223 1 98.44 218 MET B N 1
ATOM 4460 C CA . MET B 1 218 ? -6.297 -4.574 2.201 1 98.44 218 MET B CA 1
ATOM 4461 C C . MET B 1 218 ? -7.191 -4.176 3.371 1 98.44 218 MET B C 1
ATOM 4463 O O . MET B 1 218 ? -7.934 -5.004 3.902 1 98.44 218 MET B O 1
ATOM 4467 N N . GLY B 1 219 ? -7.113 -2.904 3.82 1 98 219 GLY B N 1
ATOM 4468 C CA . GLY B 1 219 ? -7.938 -2.498 4.949 1 98 219 GLY B CA 1
ATOM 4469 C C . GLY B 1 219 ? -9.422 -2.727 4.719 1 98 219 GLY B C 1
ATOM 4470 O O . GLY B 1 219 ? -10.086 -3.385 5.52 1 98 219 GLY B O 1
ATOM 4471 N N . LEU B 1 220 ? -9.898 -2.236 3.613 1 98.25 220 LEU B N 1
ATOM 4472 C CA . LEU B 1 220 ? -11.312 -2.363 3.283 1 98.25 220 LEU B CA 1
ATOM 4473 C C . LEU B 1 220 ? -11.656 -3.795 2.887 1 98.25 220 LEU B C 1
ATOM 4475 O O . LEU B 1 220 ? -12.727 -4.297 3.217 1 98.25 220 LEU B O 1
ATOM 4479 N N . LEU B 1 221 ? -10.773 -4.508 2.184 1 98.44 221 LEU B N 1
ATOM 4480 C CA . LEU B 1 221 ? -11 -5.906 1.828 1 98.44 221 LEU B CA 1
ATOM 4481 C C . LEU B 1 221 ? -11.219 -6.754 3.076 1 98.44 221 LEU B C 1
ATOM 4483 O O . LEU B 1 221 ? -12.156 -7.551 3.133 1 98.44 221 LEU B O 1
ATOM 4487 N N . GLU B 1 222 ? -10.375 -6.57 4.039 1 97.5 222 GLU B N 1
ATOM 4488 C CA . GLU B 1 222 ? -10.438 -7.352 5.27 1 97.5 222 GLU B CA 1
ATOM 4489 C C . GLU B 1 222 ? -11.664 -6.992 6.09 1 97.5 222 GLU B C 1
ATOM 4491 O O . GLU B 1 222 ? -12.375 -7.879 6.578 1 97.5 222 GLU B O 1
ATOM 4496 N N . ASN B 1 223 ? -12 -5.754 6.227 1 96.81 223 ASN B N 1
ATOM 4497 C CA . ASN B 1 223 ? -13.078 -5.309 7.098 1 96.81 223 ASN B CA 1
ATOM 4498 C C . ASN B 1 223 ? -14.445 -5.555 6.469 1 96.81 223 ASN B C 1
ATOM 4500 O O . ASN B 1 223 ? -15.461 -5.582 7.172 1 96.81 223 ASN B O 1
ATOM 4504 N N . PHE B 1 224 ? -14.469 -5.711 5.195 1 97.31 224 PHE B N 1
ATOM 4505 C CA . PHE B 1 224 ? -15.742 -5.973 4.523 1 97.31 224 PHE B CA 1
ATOM 4506 C C . PHE B 1 224 ? -15.766 -7.387 3.955 1 97.31 224 PHE B C 1
ATOM 4508 O O . PHE B 1 224 ? -16.531 -7.672 3.027 1 97.31 224 PHE B O 1
ATOM 4515 N N . ASP B 1 225 ? -14.914 -8.188 4.371 1 97.19 225 ASP B N 1
ATOM 4516 C CA . ASP B 1 225 ? -14.883 -9.625 4.133 1 97.19 225 ASP B CA 1
ATOM 4517 C C . ASP B 1 225 ? -14.773 -9.93 2.639 1 97.19 225 ASP B C 1
ATOM 4519 O O . ASP B 1 225 ? -15.43 -10.852 2.139 1 97.19 225 ASP B O 1
ATOM 4523 N N . GLY B 1 226 ? -14.125 -9.062 1.942 1 96.81 226 GLY B N 1
ATOM 4524 C CA . GLY B 1 226 ? -13.859 -9.289 0.53 1 96.81 226 GLY B CA 1
ATOM 4525 C C . GLY B 1 226 ? -15.102 -9.18 -0.333 1 96.81 226 GLY B C 1
ATOM 4526 O O . GLY B 1 226 ? -15.148 -9.727 -1.438 1 96.81 226 GLY B O 1
ATOM 4527 N N . GLN B 1 227 ? -16.109 -8.531 0.129 1 95.44 227 GLN B N 1
ATOM 4528 C CA . GLN B 1 227 ? -17.359 -8.406 -0.612 1 95.44 227 GLN B CA 1
ATOM 4529 C C . GLN B 1 227 ? -17.281 -7.273 -1.631 1 95.44 227 GLN B C 1
ATOM 4531 O O . GLN B 1 227 ? -18.078 -6.336 -1.579 1 95.44 227 GLN B O 1
ATOM 4536 N N . PHE B 1 228 ? -16.344 -7.352 -2.541 1 94.94 228 PHE B N 1
ATOM 4537 C CA . PHE B 1 228 ? -16.109 -6.434 -3.648 1 94.94 228 PHE B CA 1
ATOM 4538 C C . PHE B 1 228 ? -15.797 -7.199 -4.93 1 94.94 228 PHE B C 1
ATOM 4540 O O . PHE B 1 228 ? -15.453 -8.383 -4.883 1 94.94 228 PHE B O 1
ATOM 4547 N N . ASN B 1 229 ? -16.078 -6.613 -6.07 1 91.56 229 ASN B N 1
ATOM 4548 C CA . ASN B 1 229 ? -15.492 -7.105 -7.312 1 91.56 229 ASN B CA 1
ATOM 4549 C C . ASN B 1 229 ? -14.008 -6.785 -7.395 1 91.56 229 ASN B C 1
ATOM 4551 O O . ASN B 1 229 ? -13.625 -5.625 -7.531 1 91.56 229 ASN B O 1
ATOM 4555 N N . TYR B 1 230 ? -13.195 -7.738 -7.375 1 92.81 230 TYR B N 1
ATOM 4556 C CA . TYR B 1 230 ? -11.758 -7.547 -7.211 1 92.81 230 TYR B CA 1
ATOM 4557 C C . TYR B 1 230 ? -11.203 -6.637 -8.305 1 92.81 230 TYR B C 1
ATOM 4559 O O . TYR B 1 230 ? -10.484 -5.68 -8.016 1 92.81 230 TYR B O 1
ATOM 4567 N N . TYR B 1 231 ? -11.453 -6.895 -9.508 1 88.5 231 TYR B N 1
ATOM 4568 C CA . TYR B 1 231 ? -10.844 -6.18 -10.625 1 88.5 231 TYR B CA 1
ATOM 4569 C C . TYR B 1 231 ? -11.484 -4.809 -10.812 1 88.5 231 TYR B C 1
ATOM 4571 O O . TYR B 1 231 ? -10.789 -3.801 -10.922 1 88.5 231 TYR B O 1
ATOM 4579 N N . LYS B 1 232 ? -12.789 -4.738 -10.719 1 90.19 232 LYS B N 1
ATOM 4580 C CA . LYS B 1 232 ? -13.5 -3.486 -10.953 1 90.19 232 LYS B CA 1
ATOM 4581 C C . LYS B 1 232 ? -13.336 -2.531 -9.773 1 90.19 232 LYS B C 1
ATOM 4583 O O . LYS B 1 232 ? -13.141 -1.328 -9.969 1 90.19 232 LYS B O 1
ATOM 4588 N N . ASP B 1 233 ? -13.414 -3.059 -8.609 1 95 233 ASP B N 1
ATOM 4589 C CA . ASP B 1 233 ? -13.484 -2.197 -7.434 1 95 233 ASP B CA 1
ATOM 4590 C C . ASP B 1 233 ? -12.094 -1.87 -6.902 1 95 233 ASP B C 1
ATOM 4592 O O . ASP B 1 233 ? -11.852 -0.765 -6.414 1 95 233 ASP B O 1
ATOM 4596 N N . CYS B 1 234 ? -11.164 -2.766 -7.02 1 96.06 234 CYS B N 1
ATOM 4597 C CA . CYS B 1 234 ? -9.852 -2.564 -6.414 1 96.06 234 CYS B CA 1
ATOM 4598 C C . CYS B 1 234 ? -8.922 -1.809 -7.359 1 96.06 234 CYS B C 1
ATOM 4600 O O . CYS B 1 234 ? -7.902 -1.269 -6.934 1 96.06 234 CYS B O 1
ATOM 4602 N N . CYS B 1 235 ? -9.266 -1.82 -8.617 1 95.38 235 CYS B N 1
ATOM 4603 C CA . CYS B 1 235 ? -8.492 -1.056 -9.594 1 95.38 235 CYS B CA 1
ATOM 4604 C C . CYS B 1 235 ? -9.102 0.324 -9.812 1 95.38 235 CYS B C 1
ATOM 4606 O O . CYS B 1 235 ? -10.195 0.444 -10.375 1 95.38 235 CYS B O 1
ATOM 4608 N N . SER B 1 236 ? -8.523 1.312 -9.359 1 95.75 236 SER B N 1
ATOM 4609 C CA . SER B 1 236 ? -8.898 2.709 -9.555 1 95.75 236 SER B CA 1
ATOM 4610 C C . SER B 1 236 ? -7.863 3.441 -10.406 1 95.75 236 SER B C 1
ATOM 4612 O O . SER B 1 236 ? -6.875 2.848 -10.844 1 95.75 236 SER B O 1
ATOM 4614 N N . ILE B 1 237 ? -8.086 4.68 -10.648 1 94.81 237 ILE B N 1
ATOM 4615 C CA . ILE B 1 237 ? -7.145 5.477 -11.422 1 94.81 237 ILE B CA 1
ATOM 4616 C C . ILE B 1 237 ? -5.781 5.48 -10.727 1 94.81 237 ILE B C 1
ATOM 4618 O O . ILE B 1 237 ? -4.754 5.262 -11.375 1 94.81 237 ILE B O 1
ATOM 4622 N N . SER B 1 238 ? -5.738 5.672 -9.469 1 97.25 238 SER B N 1
ATOM 4623 C CA . SER B 1 238 ? -4.492 5.746 -8.719 1 97.25 238 SER B CA 1
ATOM 4624 C C . SER B 1 238 ? -3.789 4.395 -8.672 1 97.25 238 SER B C 1
ATOM 4626 O O . SER B 1 238 ? -2.582 4.309 -8.906 1 97.25 238 SER B O 1
ATOM 4628 N N . THR B 1 239 ? -4.547 3.346 -8.344 1 97.19 239 THR B N 1
ATOM 4629 C CA . THR B 1 239 ? -3.898 2.043 -8.234 1 97.19 239 THR B CA 1
ATOM 4630 C C . THR B 1 239 ? -3.455 1.542 -9.602 1 97.19 239 THR B C 1
ATOM 4632 O O . THR B 1 239 ? -2.461 0.822 -9.719 1 97.19 239 THR B O 1
ATOM 4635 N N . ALA B 1 240 ? -4.16 1.947 -10.672 1 95 240 ALA B N 1
ATOM 4636 C CA . ALA B 1 240 ? -3.723 1.639 -12.031 1 95 240 ALA B CA 1
ATOM 4637 C C . ALA B 1 240 ? -2.385 2.305 -12.336 1 95 240 ALA B C 1
ATOM 4639 O O . ALA B 1 240 ? -1.541 1.728 -13.023 1 95 240 ALA B O 1
ATOM 4640 N N . LYS B 1 241 ? -2.211 3.494 -11.859 1 96.12 241 LYS B N 1
ATOM 4641 C CA . LYS B 1 241 ? -0.94 4.188 -12.055 1 96.12 241 LYS B CA 1
ATOM 4642 C C . LYS B 1 241 ? 0.198 3.447 -11.352 1 96.12 241 LYS B C 1
ATOM 4644 O O . LYS B 1 241 ? 1.284 3.299 -11.914 1 96.12 241 LYS B O 1
ATOM 4649 N N . ALA B 1 242 ? -0.039 3.049 -10.133 1 97.44 242 ALA B N 1
ATOM 4650 C CA . ALA B 1 242 ? 0.965 2.273 -9.414 1 97.44 242 ALA B CA 1
ATOM 4651 C C . ALA B 1 242 ? 1.291 0.976 -10.141 1 97.44 242 ALA B C 1
ATOM 4653 O O . ALA B 1 242 ? 2.457 0.584 -10.234 1 97.44 242 ALA B O 1
ATOM 4654 N N . ALA B 1 243 ? 0.252 0.324 -10.633 1 96.19 243 ALA B N 1
ATOM 4655 C CA . ALA B 1 243 ? 0.439 -0.911 -11.391 1 96.19 243 ALA B CA 1
ATOM 4656 C C . ALA B 1 243 ? 1.26 -0.662 -12.648 1 96.19 243 ALA B C 1
ATOM 4658 O O . ALA B 1 243 ? 2.055 -1.511 -13.062 1 96.19 243 ALA B O 1
ATOM 4659 N N . ALA B 1 244 ? 1.036 0.457 -13.266 1 95.25 244 ALA B N 1
ATOM 4660 C CA . ALA B 1 244 ? 1.782 0.81 -14.469 1 95.25 244 ALA B CA 1
ATOM 4661 C C . ALA B 1 244 ? 3.266 0.989 -14.164 1 95.25 244 ALA B C 1
ATOM 4663 O O . ALA B 1 244 ? 4.121 0.589 -14.953 1 95.25 244 ALA B O 1
ATOM 4664 N N . VAL B 1 245 ? 3.559 1.63 -13.062 1 97.19 245 VAL B N 1
ATOM 4665 C CA . VAL B 1 245 ? 4.953 1.789 -12.664 1 97.19 245 VAL B CA 1
ATOM 4666 C C . VAL B 1 245 ? 5.578 0.419 -12.414 1 97.19 245 VAL B C 1
ATOM 4668 O O . VAL B 1 245 ? 6.703 0.153 -12.836 1 97.19 245 VAL B O 1
ATOM 4671 N N . MET B 1 246 ? 4.879 -0.449 -11.727 1 97.69 246 MET B N 1
ATOM 4672 C CA . MET B 1 246 ? 5.375 -1.797 -11.453 1 97.69 246 MET B CA 1
ATOM 4673 C C . MET B 1 246 ? 5.633 -2.549 -12.758 1 97.69 246 MET B C 1
ATOM 4675 O O . MET B 1 246 ? 6.617 -3.281 -12.875 1 97.69 246 MET B O 1
ATOM 4679 N N . GLU B 1 247 ? 4.723 -2.383 -13.711 1 97 247 GLU B N 1
ATOM 4680 C CA . GLU B 1 247 ? 4.879 -3 -15.031 1 97 247 GLU B CA 1
ATOM 4681 C C . GLU B 1 247 ? 6.172 -2.547 -15.703 1 97 247 GLU B C 1
ATOM 4683 O O . GLU B 1 247 ? 6.871 -3.354 -16.312 1 97 247 GLU B O 1
ATOM 4688 N N . GLN B 1 248 ? 6.484 -1.306 -15.594 1 97.5 248 GLN B N 1
ATOM 4689 C CA . GLN B 1 248 ? 7.734 -0.798 -16.141 1 97.5 248 GLN B CA 1
ATOM 4690 C C . GLN B 1 248 ? 8.945 -1.438 -15.461 1 97.5 248 GLN B C 1
ATOM 4692 O O . GLN B 1 248 ? 9.945 -1.727 -16.109 1 97.5 248 GLN B O 1
ATOM 4697 N N . GLU B 1 249 ? 8.836 -1.63 -14.156 1 98.44 249 GLU B N 1
ATOM 4698 C CA . GLU B 1 249 ? 9.891 -2.314 -13.422 1 98.44 249 GLU B CA 1
ATOM 4699 C C . GLU B 1 249 ? 10.109 -3.729 -13.953 1 98.44 249 GLU B C 1
ATOM 4701 O O . GLU B 1 249 ? 11.242 -4.137 -14.211 1 98.44 249 GLU B O 1
ATOM 4706 N N . ARG B 1 250 ? 9 -4.469 -14.125 1 98.38 250 ARG B N 1
ATOM 4707 C CA . ARG B 1 250 ? 9.062 -5.824 -14.656 1 98.38 250 ARG B CA 1
ATOM 4708 C C . ARG B 1 250 ? 9.711 -5.844 -16.031 1 98.38 250 ARG B C 1
ATOM 4710 O O . ARG B 1 250 ? 10.562 -6.695 -16.312 1 98.38 250 ARG B O 1
ATOM 4717 N N . GLN B 1 251 ? 9.344 -4.91 -16.891 1 98.31 251 GLN B N 1
ATOM 4718 C CA . GLN B 1 251 ? 9.883 -4.82 -18.25 1 98.31 251 GLN B CA 1
ATOM 4719 C C . GLN B 1 251 ? 11.383 -4.527 -18.234 1 98.31 251 GLN B C 1
ATOM 4721 O O . GLN B 1 251 ? 12.141 -5.098 -19.016 1 98.31 251 GLN B O 1
ATOM 4726 N N . GLN B 1 252 ? 11.805 -3.65 -17.344 1 98.69 252 GLN B N 1
ATOM 4727 C CA . GLN B 1 252 ? 13.219 -3.311 -17.234 1 98.69 252 GLN B CA 1
ATOM 4728 C C . GLN B 1 252 ? 14.039 -4.512 -16.766 1 98.69 252 GLN B C 1
ATOM 4730 O O . GLN B 1 252 ? 15.148 -4.738 -17.25 1 98.69 252 GLN B O 1
ATOM 4735 N N . VAL B 1 253 ? 13.477 -5.262 -15.836 1 98.69 253 VAL B N 1
ATOM 4736 C CA . VAL B 1 253 ? 14.156 -6.465 -15.367 1 98.69 253 VAL B CA 1
ATOM 4737 C C . VAL B 1 253 ? 14.266 -7.469 -16.516 1 98.69 253 VAL B C 1
ATOM 4739 O O . VAL B 1 253 ? 15.328 -8.07 -16.719 1 98.69 253 VAL B O 1
ATOM 4742 N N . GLY B 1 254 ? 13.164 -7.68 -17.234 1 98.62 254 GLY B N 1
ATOM 4743 C CA . GLY B 1 254 ? 13.211 -8.539 -18.406 1 98.62 254 GLY B CA 1
ATOM 4744 C C . GLY B 1 254 ? 14.281 -8.133 -19.406 1 98.62 254 GLY B C 1
ATOM 4745 O O . GLY B 1 254 ? 15.047 -8.977 -19.875 1 98.62 254 GLY B O 1
ATOM 4746 N N . GLN B 1 255 ? 14.367 -6.832 -19.703 1 98.44 255 GLN B N 1
ATOM 4747 C CA . GLN B 1 255 ? 15.352 -6.32 -20.641 1 98.44 255 GLN B CA 1
ATOM 4748 C C . GLN B 1 255 ? 16.781 -6.578 -20.156 1 98.44 255 GLN B C 1
ATOM 4750 O O . GLN B 1 255 ? 17.656 -6.945 -20.938 1 98.44 255 GLN B O 1
ATOM 4755 N N . ALA B 1 256 ? 16.953 -6.383 -18.891 1 98.25 256 ALA B N 1
ATOM 4756 C CA . ALA B 1 256 ? 18.266 -6.602 -18.312 1 98.25 256 ALA B CA 1
ATOM 4757 C C . ALA B 1 256 ? 18.688 -8.062 -18.422 1 98.25 256 ALA B C 1
ATOM 4759 O O . ALA B 1 256 ? 19.875 -8.375 -18.469 1 98.25 256 ALA B O 1
ATOM 4760 N N . LEU B 1 257 ? 17.734 -8.984 -18.5 1 98.31 257 LEU B N 1
ATOM 4761 C CA . LEU B 1 257 ? 18 -10.414 -18.594 1 98.31 257 LEU B CA 1
ATOM 4762 C C . LEU B 1 257 ? 18.062 -10.852 -20.062 1 98.31 257 LEU B C 1
ATOM 4764 O O . LEU B 1 257 ? 18.234 -12.039 -20.359 1 98.31 257 LEU B O 1
ATOM 4768 N N . GLY B 1 258 ? 17.844 -9.922 -20.984 1 97.69 258 GLY B N 1
ATOM 4769 C CA . GLY B 1 258 ? 17.828 -10.234 -22.406 1 97.69 258 GLY B CA 1
ATOM 4770 C C . GLY B 1 258 ? 16.516 -10.844 -22.875 1 97.69 258 GLY B C 1
ATOM 4771 O O . GLY B 1 258 ? 16.484 -11.562 -23.875 1 97.69 258 GLY B O 1
ATOM 4772 N N . LEU B 1 259 ? 15.477 -10.578 -22.141 1 98.25 259 LEU B N 1
ATOM 4773 C CA . LEU B 1 259 ? 14.156 -11.109 -22.453 1 98.25 259 LEU B CA 1
ATOM 4774 C C . LEU B 1 259 ? 13.242 -10.008 -22.984 1 98.25 259 LEU B C 1
ATOM 4776 O O . LEU B 1 259 ? 13.289 -8.875 -22.5 1 98.25 259 LEU B O 1
ATOM 4780 N N . ASP B 1 260 ? 12.5 -10.336 -24 1 96.75 260 ASP B N 1
ATOM 4781 C CA . ASP B 1 260 ? 11.469 -9.445 -24.531 1 96.75 260 ASP B CA 1
ATOM 4782 C C . ASP B 1 260 ? 10.086 -9.82 -24 1 96.75 260 ASP B C 1
ATOM 4784 O O . ASP B 1 260 ? 9.312 -10.5 -24.672 1 96.75 260 ASP B O 1
ATOM 4788 N N . LEU B 1 261 ? 9.766 -9.289 -22.875 1 98.06 261 LEU B N 1
ATOM 4789 C CA . LEU B 1 261 ? 8.516 -9.648 -22.219 1 98.06 261 LEU B CA 1
ATOM 4790 C C . LEU B 1 261 ? 7.328 -8.945 -22.875 1 98.06 261 LEU B C 1
ATOM 4792 O O . LEU B 1 261 ? 7.426 -7.773 -23.25 1 98.06 261 LEU B O 1
ATOM 4796 N N . ARG B 1 262 ? 6.324 -9.656 -22.953 1 96.31 262 ARG B N 1
ATOM 4797 C CA . ARG B 1 262 ? 5.074 -9.016 -23.375 1 96.31 262 ARG B CA 1
ATOM 4798 C C . ARG B 1 262 ? 4.547 -8.094 -22.281 1 96.31 262 ARG B C 1
ATOM 4800 O O . ARG B 1 262 ? 4.586 -8.438 -21.094 1 96.31 262 ARG B O 1
ATOM 4807 N N . SER B 1 263 ? 4.02 -6.965 -22.75 1 94.88 263 SER B N 1
ATOM 4808 C CA . SER B 1 263 ? 3.408 -6.078 -21.766 1 94.88 263 SER B CA 1
ATOM 4809 C C . SER B 1 263 ? 2.137 -6.688 -21.188 1 94.88 263 SER B C 1
ATOM 4811 O O . SER B 1 263 ? 1.498 -7.527 -21.828 1 94.88 263 SER B O 1
ATOM 4813 N N . GLU B 1 264 ? 1.831 -6.254 -20.031 1 92.06 264 GLU B N 1
ATOM 4814 C CA . GLU B 1 264 ? 0.604 -6.73 -19.391 1 92.06 264 GLU B CA 1
ATOM 4815 C C . GLU B 1 264 ? -0.611 -6.465 -20.281 1 92.06 264 GLU B C 1
ATOM 4817 O O . GLU B 1 264 ? -1.467 -7.336 -20.453 1 92.06 264 GLU B O 1
ATOM 4822 N N . LEU B 1 265 ? -0.729 -5.285 -20.828 1 91.19 265 LEU B N 1
ATOM 4823 C CA . LEU B 1 265 ? -1.85 -4.91 -21.688 1 91.19 265 LEU B CA 1
ATOM 4824 C C . LEU B 1 265 ? -1.919 -5.809 -22.922 1 91.19 265 LEU B C 1
ATOM 4826 O O . LEU B 1 265 ? -2.984 -6.328 -23.25 1 91.19 265 LEU B O 1
ATOM 4830 N N . ASP B 1 266 ? -0.776 -5.98 -23.531 1 94.62 266 ASP B N 1
ATOM 4831 C CA . ASP B 1 266 ? -0.725 -6.82 -24.734 1 94.62 266 ASP B CA 1
ATOM 4832 C C . ASP B 1 266 ? -1.071 -8.266 -24.406 1 94.62 266 ASP B C 1
ATOM 4834 O O . ASP B 1 266 ? -1.749 -8.945 -25.172 1 94.62 266 ASP B O 1
ATOM 4838 N N . ALA B 1 267 ? -0.583 -8.727 -23.297 1 93.56 267 ALA B N 1
ATOM 4839 C CA . ALA B 1 267 ? -0.861 -10.102 -22.859 1 93.56 267 ALA B CA 1
ATOM 4840 C C . ALA B 1 267 ? -2.352 -10.297 -22.609 1 93.56 267 ALA B C 1
ATOM 4842 O O . ALA B 1 267 ? -2.939 -11.281 -23.062 1 93.56 267 ALA B O 1
ATOM 4843 N N . MET B 1 268 ? -2.941 -9.359 -21.891 1 90.81 268 MET B N 1
ATOM 4844 C CA . MET B 1 268 ? -4.363 -9.477 -21.562 1 90.81 268 MET B CA 1
ATOM 4845 C C . MET B 1 268 ? -5.211 -9.414 -22.828 1 90.81 268 MET B C 1
ATOM 4847 O O . MET B 1 268 ? -6.152 -10.195 -23 1 90.81 268 MET B O 1
ATOM 4851 N N . ASN B 1 269 ? -4.844 -8.523 -23.703 1 92.44 269 ASN B N 1
ATOM 4852 C CA . ASN B 1 269 ? -5.555 -8.43 -24.969 1 92.44 269 ASN B CA 1
ATOM 4853 C C . ASN B 1 269 ? -5.449 -9.727 -25.766 1 92.44 269 ASN B C 1
ATOM 4855 O O . ASN B 1 269 ? -6.441 -10.203 -26.328 1 92.44 269 ASN B O 1
ATOM 4859 N N . ALA B 1 270 ? -4.289 -10.273 -25.812 1 93 270 ALA B N 1
ATOM 4860 C CA . ALA B 1 270 ? -4.043 -11.477 -26.609 1 93 270 ALA B CA 1
ATOM 4861 C C . ALA B 1 270 ? -4.707 -12.695 -25.984 1 93 270 ALA B C 1
ATOM 4863 O O . ALA B 1 270 ? -5.316 -13.508 -26.672 1 93 270 ALA B O 1
ATOM 4864 N N . LEU B 1 271 ? -4.652 -12.812 -24.688 1 91.38 271 LEU B N 1
ATOM 4865 C CA . LEU B 1 271 ? -5.121 -14 -23.984 1 91.38 271 LEU B CA 1
ATOM 4866 C C . LEU B 1 271 ? -6.641 -14.031 -23.922 1 91.38 271 LEU B C 1
ATOM 4868 O O . LEU B 1 271 ? -7.246 -15.102 -23.875 1 91.38 271 LEU B O 1
ATOM 4872 N N . TYR B 1 272 ? -7.242 -12.875 -23.922 1 86.81 272 TYR B N 1
ATOM 4873 C CA . TYR B 1 272 ? -8.688 -12.82 -23.719 1 86.81 272 TYR B CA 1
ATOM 4874 C C . TYR B 1 272 ? -9.391 -12.211 -24.922 1 86.81 272 TYR B C 1
ATOM 4876 O O . TYR B 1 272 ? -10.562 -11.836 -24.844 1 86.81 272 TYR B O 1
ATOM 4884 N N . ALA B 1 273 ? -8.656 -12.094 -26.016 1 88.5 273 ALA B N 1
ATOM 4885 C CA . ALA B 1 273 ? -9.203 -11.594 -27.281 1 88.5 273 ALA B CA 1
ATOM 4886 C C . ALA B 1 273 ? -9.883 -10.242 -27.078 1 88.5 273 ALA B C 1
ATOM 4888 O O . ALA B 1 273 ? -11.047 -10.07 -27.453 1 88.5 273 ALA B O 1
ATOM 4889 N N . MET B 1 274 ? -9.188 -9.398 -26.422 1 89.56 274 MET B N 1
ATOM 4890 C CA . MET B 1 274 ? -9.68 -8.039 -26.172 1 89.56 274 MET B CA 1
ATOM 4891 C C . MET B 1 274 ? -8.859 -7.02 -26.953 1 89.56 274 MET B C 1
ATOM 4893 O O . MET B 1 274 ? -7.859 -7.367 -27.578 1 89.56 274 MET B O 1
ATOM 4897 N N . GLU B 1 275 ? -9.305 -5.742 -26.969 1 90.38 275 GLU B N 1
ATOM 4898 C CA . GLU B 1 275 ? -8.625 -4.637 -27.641 1 90.38 275 GLU B CA 1
ATOM 4899 C C . GLU B 1 275 ? -8.656 -3.373 -26.781 1 90.38 275 GLU B C 1
ATOM 4901 O O . GLU B 1 275 ? -9.031 -2.301 -27.266 1 90.38 275 GLU B O 1
ATOM 4906 N N . CYS B 1 276 ? -8.352 -3.613 -25.562 1 89.12 276 CYS B N 1
ATOM 4907 C CA . CYS B 1 276 ? -8.359 -2.486 -24.641 1 89.12 276 CYS B CA 1
ATOM 4908 C C . CYS B 1 276 ? -7.129 -1.607 -24.844 1 89.12 276 CYS B C 1
ATOM 4910 O O . CYS B 1 276 ? -6.117 -2.061 -25.375 1 89.12 276 CYS B O 1
ATOM 4912 N N . GLU B 1 277 ? -7.207 -0.362 -24.406 1 89.62 277 GLU B N 1
ATOM 4913 C CA . GLU B 1 277 ? -6.121 0.591 -24.609 1 89.62 277 GLU B CA 1
ATOM 4914 C C . GLU B 1 277 ? -5.32 0.786 -23.312 1 89.62 277 GLU B C 1
ATOM 4916 O O . GLU B 1 277 ? -4.199 1.296 -23.344 1 89.62 277 GLU B O 1
ATOM 4921 N N . THR B 1 278 ? -6.004 0.449 -22.203 1 87.69 278 THR B N 1
ATOM 4922 C CA . THR B 1 278 ? -5.328 0.567 -20.906 1 87.69 278 THR B CA 1
ATOM 4923 C C . THR B 1 278 ? -5.633 -0.642 -20.031 1 87.69 278 THR B C 1
ATOM 4925 O O . THR B 1 278 ? -6.641 -1.324 -20.234 1 87.69 278 THR B O 1
ATOM 4928 N N . VAL B 1 279 ? -4.762 -0.842 -19.141 1 84.69 279 VAL B N 1
ATOM 4929 C CA . VAL B 1 279 ? -4.977 -1.915 -18.188 1 84.69 279 VAL B CA 1
ATOM 4930 C C . VAL B 1 279 ? -6.211 -1.61 -17.344 1 84.69 279 VAL B C 1
ATOM 4932 O O . VAL B 1 279 ? -6.953 -2.521 -16.953 1 84.69 279 VAL B O 1
ATOM 4935 N N . TYR B 1 280 ? -6.402 -0.369 -17.062 1 85.81 280 TYR B N 1
ATOM 4936 C CA . TYR B 1 280 ? -7.594 0.072 -16.344 1 85.81 280 TYR B CA 1
ATOM 4937 C C . TYR B 1 280 ? -8.859 -0.367 -17.078 1 85.81 280 TYR B C 1
ATOM 4939 O O . TYR B 1 280 ? -9.797 -0.882 -16.453 1 85.81 280 TYR B O 1
ATOM 4947 N N . GLU B 1 281 ? -8.883 -0.227 -18.344 1 86.25 281 GLU B N 1
ATOM 4948 C CA . GLU B 1 281 ? -10.016 -0.625 -19.172 1 86.25 281 GLU B CA 1
ATOM 4949 C C . GLU B 1 281 ? -10.203 -2.139 -19.172 1 86.25 281 GLU B C 1
ATOM 4951 O O . GLU B 1 281 ? -11.336 -2.631 -19.156 1 86.25 281 GLU B O 1
ATOM 4956 N N . VAL B 1 282 ? -9.125 -2.873 -19.188 1 84.31 282 VAL B N 1
ATOM 4957 C CA . VAL B 1 282 ? -9.18 -4.332 -19.141 1 84.31 282 VAL B CA 1
ATOM 4958 C C . VAL B 1 282 ? -9.914 -4.781 -17.875 1 84.31 282 VAL B C 1
ATOM 4960 O O . VAL B 1 282 ? -10.82 -5.613 -17.938 1 84.31 282 VAL B O 1
ATOM 4963 N N . ASN B 1 283 ? -9.547 -4.191 -16.781 1 84.5 283 ASN B N 1
ATOM 4964 C CA . ASN B 1 283 ? -10.109 -4.582 -15.492 1 84.5 283 ASN B CA 1
ATOM 4965 C C . ASN B 1 283 ? -11.586 -4.227 -15.391 1 84.5 283 ASN B C 1
ATOM 4967 O O . ASN B 1 283 ? -12.359 -4.938 -14.742 1 84.5 283 ASN B O 1
ATOM 4971 N N . ARG B 1 284 ? -12.008 -3.277 -16.078 1 82.12 284 ARG B N 1
ATOM 4972 C CA . ARG B 1 284 ? -13.375 -2.793 -15.945 1 82.12 284 ARG B CA 1
ATOM 4973 C C . ARG B 1 284 ? -14.297 -3.486 -16.953 1 82.12 284 ARG B C 1
ATOM 4975 O O . ARG B 1 284 ? -15.492 -3.637 -16.688 1 82.12 284 ARG B O 1
ATOM 4982 N N . THR B 1 285 ? -13.766 -3.955 -18.031 1 78.88 285 THR B N 1
ATOM 4983 C CA . THR B 1 285 ? -14.656 -4.367 -19.109 1 78.88 285 THR B CA 1
ATOM 4984 C C . THR B 1 285 ? -14.578 -5.875 -19.328 1 78.88 285 THR B C 1
ATOM 4986 O O . THR B 1 285 ? -15.438 -6.457 -20 1 78.88 285 THR B O 1
ATOM 4989 N N . SER B 1 286 ? -13.586 -6.48 -18.844 1 75.31 286 SER B N 1
ATOM 4990 C CA . SER B 1 286 ? -13.445 -7.91 -19.078 1 75.31 286 SER B CA 1
ATOM 4991 C C . SER B 1 286 ? -14.633 -8.688 -18.516 1 75.31 286 SER B C 1
ATOM 4993 O O . SER B 1 286 ? -14.945 -8.57 -17.328 1 75.31 286 SER B O 1
ATOM 4995 N N . GLU B 1 287 ? -15.281 -9.383 -19.297 1 68.31 287 GLU B N 1
ATOM 4996 C CA . GLU B 1 287 ? -16.422 -10.203 -18.891 1 68.31 287 GLU B CA 1
ATOM 4997 C C . GLU B 1 287 ? -16 -11.297 -17.922 1 68.31 287 GLU B C 1
ATOM 4999 O O . GLU B 1 287 ? -16.703 -11.578 -16.938 1 68.31 287 GLU B O 1
ATOM 5004 N N . THR B 1 288 ? -14.898 -11.875 -18.234 1 65.06 288 THR B N 1
ATOM 5005 C CA . THR B 1 288 ? -14.367 -12.93 -17.375 1 65.06 288 THR B CA 1
ATOM 5006 C C . THR B 1 288 ? -14.102 -12.406 -15.969 1 65.06 288 THR B C 1
ATOM 5008 O O . THR B 1 288 ? -14.547 -13 -14.984 1 65.06 288 THR B O 1
ATOM 5011 N N . HIS B 1 289 ? -13.586 -11.273 -15.836 1 69.56 289 HIS B N 1
ATOM 5012 C CA . HIS B 1 289 ? -13.203 -10.672 -14.562 1 69.56 289 HIS B CA 1
ATOM 5013 C C . HIS B 1 289 ? -14.398 -10.031 -13.875 1 69.56 289 HIS B C 1
ATOM 5015 O O . HIS B 1 289 ? -14.453 -9.969 -12.641 1 69.56 289 HIS B O 1
ATOM 5021 N N . GLY B 1 290 ? -15.328 -9.695 -14.688 1 69.69 290 GLY B N 1
ATOM 5022 C CA . GLY B 1 290 ? -16.531 -9.07 -14.164 1 69.69 290 GLY B CA 1
ATOM 5023 C C . GLY B 1 290 ? -17.453 -10.055 -13.453 1 69.69 290 GLY B C 1
ATOM 5024 O O . GLY B 1 290 ? -18.281 -9.648 -12.648 1 69.69 290 GLY B O 1
ATOM 5025 N N . LYS B 1 291 ? -17.203 -11.273 -13.711 1 66.19 291 LYS B N 1
ATOM 5026 C CA . LYS B 1 291 ? -18.078 -12.297 -13.156 1 66.19 291 LYS B CA 1
ATOM 5027 C C . LYS B 1 291 ? -17.641 -12.68 -11.742 1 66.19 291 LYS B C 1
ATOM 5029 O O . LYS B 1 291 ? -18.391 -13.367 -11.031 1 66.19 291 LYS B O 1
ATOM 5034 N N . LEU B 1 292 ? -16.547 -12.125 -11.391 1 67.62 292 LEU B N 1
ATOM 5035 C CA . LEU B 1 292 ? -16.047 -12.406 -10.047 1 67.62 292 LEU B CA 1
ATOM 5036 C C . LEU B 1 292 ? -16.656 -11.445 -9.031 1 67.62 292 LEU B C 1
ATOM 5038 O O . LEU B 1 292 ? -16.656 -10.234 -9.234 1 67.62 292 LEU B O 1
ATOM 5042 N N . ASN B 1 293 ? -17.297 -11.938 -8.039 1 74.69 293 ASN B N 1
ATOM 5043 C CA . ASN B 1 293 ? -17.938 -11.078 -7.043 1 74.69 293 ASN B CA 1
ATOM 5044 C C . ASN B 1 293 ? -17.297 -11.25 -5.668 1 74.69 293 ASN B C 1
ATOM 5046 O O . ASN B 1 293 ? -17.984 -11.164 -4.648 1 74.69 293 ASN B O 1
ATOM 5050 N N . SER B 1 294 ? -16.031 -11.562 -5.742 1 86.5 294 SER B N 1
ATOM 5051 C CA . SER B 1 294 ? -15.305 -11.703 -4.488 1 86.5 294 SER B CA 1
ATOM 5052 C C . SER B 1 294 ? -13.852 -11.25 -4.641 1 86.5 294 SER B C 1
ATOM 5054 O O . SER B 1 294 ? -13.32 -11.227 -5.75 1 86.5 294 SER B O 1
ATOM 5056 N N . ALA B 1 295 ? -13.352 -10.82 -3.551 1 93.56 295 ALA B N 1
ATOM 5057 C CA . ALA B 1 295 ? -11.953 -10.406 -3.432 1 93.56 295 ALA B CA 1
ATOM 5058 C C . ALA B 1 295 ? -11.312 -11 -2.176 1 93.56 295 ALA B C 1
ATOM 5060 O O . ALA B 1 295 ? -12.016 -11.508 -1.298 1 93.56 295 ALA B O 1
ATOM 5061 N N . PRO B 1 296 ? -10.008 -11.023 -2.135 1 96.19 296 PRO B N 1
ATOM 5062 C CA . PRO B 1 296 ? -9.359 -11.508 -0.913 1 96.19 296 PRO B CA 1
ATOM 5063 C C . PRO B 1 296 ? -9.867 -10.805 0.342 1 96.19 296 PRO B C 1
ATOM 5065 O O . PRO B 1 296 ? -10.086 -9.586 0.328 1 96.19 296 PRO B O 1
ATOM 5068 N N . ASN B 1 297 ? -10.07 -11.562 1.381 1 97.12 297 ASN B N 1
ATOM 5069 C CA . ASN B 1 297 ? -10.625 -10.977 2.594 1 97.12 297 ASN B CA 1
ATOM 5070 C C . ASN B 1 297 ? -9.594 -10.922 3.717 1 97.12 297 ASN B C 1
ATOM 5072 O O . ASN B 1 297 ? -9.93 -10.617 4.863 1 97.12 297 ASN B O 1
ATOM 5076 N N . CYS B 1 298 ? -8.383 -11.312 3.404 1 97.5 298 CYS B N 1
ATOM 5077 C CA . CYS B 1 298 ? -7.309 -11.25 4.387 1 97.5 298 CYS B CA 1
ATOM 5078 C C . CYS B 1 298 ? -5.945 -11.281 3.705 1 97.5 298 CYS B C 1
ATOM 5080 O O . CYS B 1 298 ? -5.844 -11.648 2.533 1 97.5 298 CYS B O 1
ATOM 5082 N N . ALA B 1 299 ? -4.922 -10.969 4.453 1 97.19 299 ALA B N 1
ATOM 5083 C CA . ALA B 1 299 ? -3.578 -10.852 3.893 1 97.19 299 ALA B CA 1
ATOM 5084 C C . ALA B 1 299 ? -2.945 -12.227 3.697 1 97.19 299 ALA B C 1
ATOM 5086 O O . ALA B 1 299 ? -1.942 -12.359 2.99 1 97.19 299 ALA B O 1
ATOM 5087 N N . SER B 1 300 ? -3.504 -13.25 4.285 1 96.56 300 SER B N 1
ATOM 5088 C CA . SER B 1 300 ? -2.973 -14.594 4.113 1 96.56 300 SER B CA 1
ATOM 5089 C C . SER B 1 300 ? -3.537 -15.258 2.861 1 96.56 300 SER B C 1
ATOM 5091 O O . SER B 1 300 ? -3.289 -16.438 2.613 1 96.56 300 SER B O 1
ATOM 5093 N N . ASN B 1 301 ? -4.285 -14.531 2.117 1 95.88 301 ASN B N 1
ATOM 5094 C CA . ASN B 1 301 ? -4.766 -15 0.823 1 95.88 301 ASN B CA 1
ATOM 5095 C C . ASN B 1 301 ? -3.613 -15.234 -0.15 1 95.88 301 ASN B C 1
ATOM 5097 O O . ASN B 1 301 ? -2.596 -14.547 -0.097 1 95.88 301 ASN B O 1
ATOM 5101 N N . ARG B 1 302 ? -3.803 -16.109 -1.089 1 94.12 302 ARG B N 1
ATOM 5102 C CA . ARG B 1 302 ? -2.738 -16.531 -1.995 1 94.12 302 ARG B CA 1
ATOM 5103 C C . ARG B 1 302 ? -2.346 -15.406 -2.943 1 94.12 302 ARG B C 1
ATOM 5105 O O . ARG B 1 302 ? -1.268 -15.438 -3.539 1 94.12 302 ARG B O 1
ATOM 5112 N N . TYR B 1 303 ? -3.215 -14.352 -3.129 1 95.94 303 TYR B N 1
ATOM 5113 C CA . TYR B 1 303 ? -2.85 -13.203 -3.949 1 95.94 303 TYR B CA 1
ATOM 5114 C C . TYR B 1 303 ? -1.634 -12.484 -3.375 1 95.94 303 TYR B C 1
ATOM 5116 O O . TYR B 1 303 ? -0.94 -11.758 -4.086 1 95.94 303 TYR B O 1
ATOM 5124 N N . ILE B 1 304 ? -1.426 -12.742 -2.104 1 96.69 304 ILE B N 1
ATOM 5125 C CA . ILE B 1 304 ? -0.21 -12.242 -1.477 1 96.69 304 ILE B CA 1
ATOM 5126 C C . ILE B 1 304 ? 0.744 -13.398 -1.19 1 96.69 304 ILE B C 1
ATOM 5128 O O . ILE B 1 304 ? 1.854 -13.438 -1.727 1 96.69 304 ILE B O 1
ATOM 5132 N N . THR B 1 305 ? 0.354 -14.453 -0.502 1 96.69 305 THR B N 1
ATOM 5133 C CA . THR B 1 305 ? 1.248 -15.492 0.003 1 96.69 305 THR B CA 1
ATOM 5134 C C . THR B 1 305 ? 1.9 -16.25 -1.148 1 96.69 305 THR B C 1
ATOM 5136 O O . THR B 1 305 ? 3.055 -16.672 -1.048 1 96.69 305 THR B O 1
ATOM 5139 N N . GLU B 1 306 ? 1.169 -16.406 -2.211 1 97.06 306 GLU B N 1
ATOM 5140 C CA . GLU B 1 306 ? 1.77 -17.047 -3.373 1 97.06 306 GLU B CA 1
ATOM 5141 C C . GLU B 1 306 ? 2.391 -16.031 -4.316 1 97.06 306 GLU B C 1
ATOM 5143 O O . GLU B 1 306 ? 3.57 -16.125 -4.66 1 97.06 306 GLU B O 1
ATOM 5148 N N . ASP B 1 307 ? 1.633 -15.016 -4.68 1 97.38 307 ASP B N 1
ATOM 5149 C CA . ASP B 1 307 ? 2.055 -14.156 -5.781 1 97.38 307 ASP B CA 1
ATOM 5150 C C . ASP B 1 307 ? 3.182 -13.219 -5.348 1 97.38 307 ASP B C 1
ATOM 5152 O O . ASP B 1 307 ? 4.07 -12.898 -6.141 1 97.38 307 ASP B O 1
ATOM 5156 N N . ALA B 1 308 ? 3.18 -12.797 -4.137 1 97 308 ALA B N 1
ATOM 5157 C CA . ALA B 1 308 ? 4.312 -12.016 -3.652 1 97 308 ALA B CA 1
ATOM 5158 C C . ALA B 1 308 ? 5.559 -12.891 -3.506 1 97 308 ALA B C 1
ATOM 5160 O O . ALA B 1 308 ? 6.645 -12.516 -3.957 1 97 308 ALA B O 1
ATOM 5161 N N . ALA B 1 309 ? 5.418 -14.047 -2.967 1 97.75 309 ALA B N 1
ATOM 5162 C CA . ALA B 1 309 ? 6.535 -14.922 -2.621 1 97.75 309 ALA B CA 1
ATOM 5163 C C . ALA B 1 309 ? 7.133 -15.57 -3.867 1 97.75 309 ALA B C 1
ATOM 5165 O O . ALA B 1 309 ? 8.344 -15.789 -3.941 1 97.75 309 ALA B O 1
ATOM 5166 N N . TYR B 1 310 ? 6.281 -15.805 -4.828 1 98.5 310 TYR B N 1
ATOM 5167 C CA . TYR B 1 310 ? 6.754 -16.672 -5.895 1 98.5 310 TYR B CA 1
ATOM 5168 C C . TYR B 1 310 ? 6.82 -15.922 -7.223 1 98.5 310 TYR B C 1
ATOM 5170 O O . TYR B 1 310 ? 7.371 -16.438 -8.203 1 98.5 310 TYR B O 1
ATOM 5178 N N . LEU B 1 311 ? 6.293 -14.695 -7.27 1 98.44 311 LEU B N 1
ATOM 5179 C CA . LEU B 1 311 ? 6.398 -13.883 -8.477 1 98.44 311 LEU B CA 1
ATOM 5180 C C . LEU B 1 311 ? 7.215 -12.625 -8.211 1 98.44 311 LEU B C 1
ATOM 5182 O O . LEU B 1 311 ? 8.242 -12.398 -8.859 1 98.44 311 LEU B O 1
ATOM 5186 N N . LEU B 1 312 ? 6.863 -11.883 -7.184 1 98.69 312 LEU B N 1
ATOM 5187 C CA . LEU B 1 312 ? 7.52 -10.602 -6.945 1 98.69 312 LEU B CA 1
ATOM 5188 C C . LEU B 1 312 ? 8.938 -10.812 -6.426 1 98.69 312 LEU B C 1
ATOM 5190 O O . LEU B 1 312 ? 9.859 -10.086 -6.812 1 98.69 312 LEU B O 1
ATOM 5194 N N . VAL B 1 313 ? 9.125 -11.805 -5.539 1 98.75 313 VAL B N 1
ATOM 5195 C CA . VAL B 1 313 ? 10.43 -12.023 -4.93 1 98.75 313 VAL B CA 1
ATOM 5196 C C . VAL B 1 313 ? 11.445 -12.406 -6.004 1 98.75 313 VAL B C 1
ATOM 5198 O O . VAL B 1 313 ? 12.531 -11.828 -6.07 1 98.75 313 VAL B O 1
ATOM 5201 N N . PRO B 1 314 ? 11.141 -13.344 -6.883 1 98.75 314 PRO B N 1
ATOM 5202 C CA . PRO B 1 314 ? 12.125 -13.641 -7.926 1 98.75 314 PRO B CA 1
ATOM 5203 C C . PRO B 1 314 ? 12.438 -12.43 -8.797 1 98.75 314 PRO B C 1
ATOM 5205 O O . PRO B 1 314 ? 13.594 -12.211 -9.164 1 98.75 314 PRO B O 1
ATOM 5208 N N . CYS B 1 315 ? 11.445 -11.648 -9.156 1 98.81 315 CYS B N 1
ATOM 5209 C CA . CYS B 1 315 ? 11.68 -10.453 -9.953 1 98.81 315 CYS B CA 1
ATOM 5210 C C . CYS B 1 315 ? 12.578 -9.469 -9.219 1 98.81 315 CYS B C 1
ATOM 5212 O O . CYS B 1 315 ? 13.477 -8.875 -9.812 1 98.81 315 CYS B O 1
ATOM 5214 N N . TYR B 1 316 ? 12.336 -9.312 -7.941 1 98.81 316 TYR B N 1
ATOM 5215 C CA . TYR B 1 316 ? 13.18 -8.477 -7.094 1 98.81 316 TYR B CA 1
ATOM 5216 C C . TYR B 1 316 ? 14.617 -8.969 -7.094 1 98.81 316 TYR B C 1
ATOM 5218 O O . TYR B 1 316 ? 15.555 -8.18 -7.211 1 98.81 316 TYR B O 1
ATOM 5226 N N . GLU B 1 317 ? 14.789 -10.289 -6.957 1 98.75 317 GLU B N 1
ATOM 5227 C CA . GLU B 1 317 ? 16.125 -10.883 -6.934 1 98.75 317 GLU B CA 1
ATOM 5228 C C . GLU B 1 317 ? 16.859 -10.656 -8.25 1 98.75 317 GLU B C 1
ATOM 5230 O O . GLU B 1 317 ? 18.047 -10.32 -8.266 1 98.75 317 GLU B O 1
ATOM 5235 N N . PHE B 1 318 ? 16.172 -10.836 -9.344 1 98.81 318 PHE B N 1
ATOM 5236 C CA . PHE B 1 318 ? 16.766 -10.578 -10.648 1 98.81 318 PHE B CA 1
ATOM 5237 C C . PHE B 1 318 ? 17.125 -9.109 -10.805 1 98.81 318 PHE B C 1
ATOM 5239 O O . PHE B 1 318 ? 18.125 -8.766 -11.43 1 98.81 318 PHE B O 1
ATOM 5246 N N . ALA B 1 319 ? 16.25 -8.211 -10.289 1 98.81 319 ALA B N 1
ATOM 5247 C CA . ALA B 1 319 ? 16.531 -6.773 -10.328 1 98.81 319 ALA B CA 1
ATOM 5248 C C . ALA B 1 319 ? 17.812 -6.438 -9.57 1 98.81 319 ALA B C 1
ATOM 5250 O O . ALA B 1 319 ? 18.641 -5.676 -10.055 1 98.81 319 ALA B O 1
ATOM 5251 N N . GLN B 1 320 ? 17.922 -7.023 -8.398 1 98.31 320 GLN B N 1
ATOM 5252 C CA . GLN B 1 320 ? 19.141 -6.812 -7.609 1 98.31 320 GLN B CA 1
ATOM 5253 C C . GLN B 1 320 ? 20.375 -7.273 -8.367 1 98.31 320 GLN B C 1
ATOM 5255 O O . GLN B 1 320 ? 21.391 -6.574 -8.391 1 98.31 320 GLN B O 1
ATOM 5260 N N . LEU B 1 321 ? 20.281 -8.398 -8.93 1 98.12 321 LEU B N 1
ATOM 5261 C CA . LEU B 1 321 ? 21.391 -8.969 -9.68 1 98.12 321 LEU B CA 1
ATOM 5262 C C . LEU B 1 321 ? 21.766 -8.078 -10.852 1 98.12 321 LEU B C 1
ATOM 5264 O O . LEU B 1 321 ? 22.953 -7.988 -11.219 1 98.12 321 LEU B O 1
ATOM 5268 N N . SER B 1 322 ? 20.828 -7.391 -11.43 1 97.94 322 SER B N 1
ATOM 5269 C CA . SER B 1 322 ? 21.031 -6.609 -12.641 1 97.94 322 SER B CA 1
ATOM 5270 C C . SER B 1 322 ? 21.266 -5.137 -12.32 1 97.94 322 SER B C 1
ATOM 5272 O O . SER B 1 322 ? 21.453 -4.32 -13.227 1 97.94 322 SER B O 1
ATOM 5274 N N . GLY B 1 323 ? 21.125 -4.762 -11.094 1 97.81 323 GLY B N 1
ATOM 5275 C CA . GLY B 1 323 ? 21.297 -3.375 -10.695 1 97.81 323 GLY B CA 1
ATOM 5276 C C . GLY B 1 323 ? 20.125 -2.492 -11.055 1 97.81 323 GLY B C 1
ATOM 5277 O O . GLY B 1 323 ? 20.281 -1.283 -11.25 1 97.81 323 GLY B O 1
ATOM 5278 N N . ILE B 1 324 ? 18.953 -3.086 -11.25 1 98.19 324 ILE B N 1
ATOM 5279 C CA . ILE B 1 324 ? 17.75 -2.355 -11.594 1 98.19 324 ILE B CA 1
ATOM 5280 C C . ILE B 1 324 ? 16.969 -2.012 -10.32 1 98.19 324 ILE B C 1
ATOM 5282 O O . ILE B 1 324 ? 16.766 -2.869 -9.461 1 98.19 324 ILE B O 1
ATOM 5286 N N . GLU B 1 325 ? 16.516 -0.764 -10.18 1 98 325 GLU B N 1
ATOM 5287 C CA . GLU B 1 325 ? 15.68 -0.363 -9.055 1 98 325 GLU B CA 1
ATOM 5288 C C . GLU B 1 325 ? 14.219 -0.736 -9.305 1 98 325 GLU B C 1
ATOM 5290 O O . GLU B 1 325 ? 13.695 -0.526 -10.398 1 98 325 GLU B O 1
ATOM 5295 N N . THR B 1 326 ? 13.625 -1.303 -8.328 1 98.56 326 THR B N 1
ATOM 5296 C CA . THR B 1 326 ? 12.227 -1.69 -8.422 1 98.56 326 THR B CA 1
ATOM 5297 C C . THR B 1 326 ? 11.438 -1.168 -7.223 1 98.56 326 THR B C 1
ATOM 5299 O O . THR B 1 326 ? 10.961 -1.95 -6.395 1 98.56 326 THR B O 1
ATOM 5302 N N . PRO B 1 327 ? 11.188 0.115 -7.145 1 98.62 327 PRO B N 1
ATOM 5303 C CA . PRO B 1 327 ? 10.586 0.725 -5.957 1 98.62 327 PRO B CA 1
ATOM 5304 C C . PRO B 1 327 ? 9.203 0.164 -5.645 1 98.62 327 PRO B C 1
ATOM 5306 O O . PRO B 1 327 ? 8.875 -0.075 -4.48 1 98.62 327 PRO B O 1
ATOM 5309 N N . ILE B 1 328 ? 8.359 -0.084 -6.617 1 98.81 328 ILE B N 1
ATOM 5310 C CA . ILE B 1 328 ? 6.992 -0.519 -6.344 1 98.81 328 ILE B CA 1
ATOM 5311 C C . ILE B 1 328 ? 6.988 -1.99 -5.934 1 98.81 328 ILE B C 1
ATOM 5313 O O . ILE B 1 328 ? 6.297 -2.377 -4.988 1 98.81 328 ILE B O 1
ATOM 5317 N N . ILE B 1 329 ? 7.766 -2.83 -6.625 1 98.81 329 ILE B N 1
ATOM 5318 C CA . ILE B 1 329 ? 7.875 -4.238 -6.262 1 98.81 329 ILE B CA 1
ATOM 5319 C C . ILE B 1 329 ? 8.398 -4.359 -4.832 1 98.81 329 ILE B C 1
ATOM 5321 O O . ILE B 1 329 ? 7.84 -5.094 -4.016 1 98.81 329 ILE B O 1
ATOM 5325 N N . THR B 1 330 ? 9.43 -3.617 -4.539 1 98.81 330 THR B N 1
ATOM 5326 C CA . THR B 1 330 ? 10.062 -3.639 -3.225 1 98.81 330 THR B CA 1
ATOM 5327 C C . THR B 1 330 ? 9.094 -3.143 -2.154 1 98.81 330 THR B C 1
ATOM 5329 O O . THR B 1 330 ? 9.016 -3.721 -1.068 1 98.81 330 THR B O 1
ATOM 5332 N N . SER B 1 331 ? 8.375 -2.064 -2.459 1 98.81 331 SER B N 1
ATOM 5333 C CA . SER B 1 331 ? 7.395 -1.513 -1.531 1 98.81 331 SER B CA 1
ATOM 5334 C C . SER B 1 331 ? 6.301 -2.529 -1.217 1 98.81 331 SER B C 1
ATOM 5336 O O . SER B 1 331 ? 5.922 -2.699 -0.056 1 98.81 331 SER B O 1
ATOM 5338 N N . CYS B 1 332 ? 5.809 -3.16 -2.244 1 98.75 332 CYS B N 1
ATOM 5339 C CA . CYS B 1 332 ? 4.77 -4.172 -2.064 1 98.75 332 CYS B CA 1
ATOM 5340 C C . CYS B 1 332 ? 5.234 -5.27 -1.119 1 98.75 332 CYS B C 1
ATOM 5342 O O . CYS B 1 332 ? 4.504 -5.668 -0.212 1 98.75 332 CYS B O 1
ATOM 5344 N N . LEU B 1 333 ? 6.457 -5.719 -1.281 1 98.81 333 LEU B N 1
ATOM 5345 C CA . LEU B 1 333 ? 7.008 -6.797 -0.466 1 98.81 333 LEU B CA 1
ATOM 5346 C C . LEU B 1 333 ? 7.172 -6.352 0.983 1 98.81 333 LEU B C 1
ATOM 5348 O O . LEU B 1 333 ? 6.898 -7.117 1.908 1 98.81 333 LEU B O 1
ATOM 5352 N N . HIS B 1 334 ? 7.637 -5.141 1.223 1 98.88 334 HIS B N 1
ATOM 5353 C CA . HIS B 1 334 ? 7.789 -4.637 2.584 1 98.88 334 HIS B CA 1
ATOM 5354 C C . HIS B 1 334 ? 6.438 -4.539 3.285 1 98.88 334 HIS B C 1
ATOM 5356 O O . HIS B 1 334 ? 6.32 -4.879 4.465 1 98.88 334 HIS B O 1
ATOM 5362 N N . ILE B 1 335 ? 5.449 -4.031 2.609 1 98.81 335 ILE B N 1
ATOM 5363 C CA . ILE B 1 335 ? 4.117 -3.902 3.189 1 98.81 335 ILE B CA 1
ATOM 5364 C C . ILE B 1 335 ? 3.541 -5.289 3.473 1 98.81 335 ILE B C 1
ATOM 5366 O O . ILE B 1 335 ? 2.965 -5.523 4.539 1 98.81 335 ILE B O 1
ATOM 5370 N N . ASP B 1 336 ? 3.725 -6.203 2.529 1 98.69 336 ASP B N 1
ATOM 5371 C CA . ASP B 1 336 ? 3.244 -7.57 2.717 1 98.69 336 ASP B CA 1
ATOM 5372 C C . ASP B 1 336 ? 3.955 -8.25 3.885 1 98.69 336 ASP B C 1
ATOM 5374 O O . ASP B 1 336 ? 3.357 -9.055 4.598 1 98.69 336 ASP B O 1
ATOM 5378 N N . ASN B 1 337 ? 5.297 -7.996 4.062 1 98.75 337 ASN B N 1
ATOM 5379 C CA . ASN B 1 337 ? 6.016 -8.461 5.246 1 98.75 337 ASN B CA 1
ATOM 5380 C C . ASN B 1 337 ? 5.309 -8.047 6.531 1 98.75 337 ASN B C 1
ATOM 5382 O O . ASN B 1 337 ? 5.133 -8.859 7.441 1 98.75 337 ASN B O 1
ATOM 5386 N N . ALA B 1 338 ? 4.93 -6.793 6.57 1 98.38 338 ALA B N 1
ATOM 5387 C CA . ALA B 1 338 ? 4.27 -6.262 7.762 1 98.38 338 ALA B CA 1
ATOM 5388 C C . ALA B 1 338 ? 2.904 -6.91 7.965 1 98.38 338 ALA B C 1
ATOM 5390 O O . ALA B 1 338 ? 2.549 -7.285 9.086 1 98.38 338 ALA B O 1
ATOM 5391 N N . TYR B 1 339 ? 2.104 -7.074 6.867 1 98.38 339 TYR B N 1
ATOM 5392 C CA . TYR B 1 339 ? 0.773 -7.668 6.934 1 98.38 339 TYR B CA 1
ATOM 5393 C C . TYR B 1 339 ? 0.826 -9.062 7.551 1 98.38 339 TYR B C 1
ATOM 5395 O O . TYR B 1 339 ? -0.022 -9.414 8.375 1 98.38 339 TYR B O 1
ATOM 5403 N N . ASN B 1 340 ? 1.796 -9.82 7.137 1 98.06 340 ASN B N 1
ATOM 5404 C CA . ASN B 1 340 ? 1.776 -11.242 7.457 1 98.06 340 ASN B CA 1
ATOM 5405 C C . ASN B 1 340 ? 2.84 -11.602 8.492 1 98.06 340 ASN B C 1
ATOM 5407 O O . ASN B 1 340 ? 3.07 -12.781 8.773 1 98.06 340 ASN B O 1
ATOM 5411 N N . ASP B 1 341 ? 3.48 -10.594 9.07 1 96.88 341 ASP B N 1
ATOM 5412 C CA . ASP B 1 341 ? 4.52 -10.812 10.07 1 96.88 341 ASP B CA 1
ATOM 5413 C C . ASP B 1 341 ? 5.527 -11.859 9.594 1 96.88 341 ASP B C 1
ATOM 5415 O O . ASP B 1 341 ? 5.758 -12.859 10.273 1 96.88 341 ASP B O 1
ATOM 5419 N N . THR B 1 342 ? 6.062 -11.625 8.406 1 97.31 342 THR B N 1
ATOM 5420 C CA . THR B 1 342 ? 7.02 -12.523 7.773 1 97.31 342 THR B CA 1
ATOM 5421 C C . THR B 1 342 ? 8.07 -11.742 6.992 1 97.31 342 THR B C 1
ATOM 5423 O O . THR B 1 342 ? 8.078 -10.508 7.016 1 97.31 342 THR B O 1
ATOM 5426 N N . ASN B 1 343 ? 9.023 -12.422 6.48 1 98.38 343 ASN B N 1
ATOM 5427 C CA . ASN B 1 343 ? 10.039 -11.852 5.594 1 98.38 343 ASN B CA 1
ATOM 5428 C C . ASN B 1 343 ? 10.062 -12.562 4.242 1 98.38 343 ASN B C 1
ATOM 5430 O O . ASN B 1 343 ? 10.844 -13.484 4.039 1 98.38 343 ASN B O 1
ATOM 5434 N N . TYR B 1 344 ? 9.344 -12.07 3.309 1 98.31 344 TYR B N 1
ATOM 5435 C CA . TYR B 1 344 ? 9.211 -12.703 2.002 1 98.31 344 TYR B CA 1
ATOM 5436 C C . TYR B 1 344 ? 10.523 -12.641 1.228 1 98.31 344 TYR B C 1
ATOM 5438 O O . TYR B 1 344 ? 10.805 -13.508 0.396 1 98.31 344 TYR B O 1
ATOM 5446 N N . PHE B 1 345 ? 11.352 -11.602 1.518 1 98.44 345 PHE B N 1
ATOM 5447 C CA . PHE B 1 345 ? 12.633 -11.5 0.831 1 98.44 345 PHE B CA 1
ATOM 5448 C C . PHE B 1 345 ? 13.484 -12.734 1.086 1 98.44 345 PHE B C 1
ATOM 5450 O O . PHE B 1 345 ? 14.328 -13.086 0.264 1 98.44 345 PHE B O 1
ATOM 5457 N N . GLU B 1 346 ? 13.203 -13.383 2.205 1 98 346 GLU B N 1
ATOM 5458 C CA . GLU B 1 346 ? 13.953 -14.578 2.594 1 98 346 GLU B CA 1
ATOM 5459 C C . GLU B 1 346 ? 13.141 -15.844 2.342 1 98 346 GLU B C 1
ATOM 5461 O O . GLU B 1 346 ? 13.688 -16.859 1.898 1 98 346 GLU B O 1
ATOM 5466 N N . GLN B 1 347 ? 11.898 -15.758 2.611 1 97.19 347 GLN B N 1
ATOM 5467 C CA . GLN B 1 347 ? 11.055 -16.953 2.609 1 97.19 347 GLN B CA 1
ATOM 5468 C C . GLN B 1 347 ? 10.5 -17.234 1.218 1 97.19 347 GLN B C 1
ATOM 5470 O O . GLN B 1 347 ? 10.07 -18.344 0.925 1 97.19 347 GLN B O 1
ATOM 5475 N N . GLY B 1 348 ? 10.445 -16.188 0.36 1 98.06 348 GLY B N 1
ATOM 5476 C CA . GLY B 1 348 ? 9.938 -16.375 -0.991 1 98.06 348 GLY B CA 1
ATOM 5477 C C . GLY B 1 348 ? 10.898 -17.125 -1.89 1 98.06 348 GLY B C 1
ATOM 5478 O O . GLY B 1 348 ? 11.922 -17.625 -1.425 1 98.06 348 GLY B O 1
ATOM 5479 N N . ARG B 1 349 ? 10.539 -17.266 -3.16 1 98.31 349 ARG B N 1
ATOM 5480 C CA . ARG B 1 349 ? 11.336 -18 -4.141 1 98.31 349 ARG B CA 1
ATOM 5481 C C . ARG B 1 349 ? 12.516 -17.172 -4.625 1 98.31 349 ARG B C 1
ATOM 5483 O O . ARG B 1 349 ? 12.438 -16.531 -5.676 1 98.31 349 ARG B O 1
ATOM 5490 N N . THR B 1 350 ? 13.664 -17.281 -3.908 1 98.44 350 THR B N 1
ATOM 5491 C CA . THR B 1 350 ? 14.875 -16.516 -4.172 1 98.44 350 THR B CA 1
ATOM 5492 C C . THR B 1 350 ? 15.727 -17.188 -5.238 1 98.44 350 THR B C 1
ATOM 5494 O O . THR B 1 350 ? 15.453 -18.328 -5.625 1 98.44 350 THR B O 1
ATOM 5497 N N . LEU B 1 351 ? 16.734 -16.5 -5.699 1 98.62 351 LEU B N 1
ATOM 5498 C CA . LEU B 1 351 ? 17.688 -17.094 -6.637 1 98.62 351 LEU B CA 1
ATOM 5499 C C . LEU B 1 351 ? 18.312 -18.344 -6.047 1 98.62 351 LEU B C 1
ATOM 5501 O O . LEU B 1 351 ? 18.531 -19.328 -6.758 1 98.62 351 LEU B O 1
ATOM 5505 N N . GLU B 1 352 ? 18.578 -18.328 -4.762 1 98.25 352 GLU B N 1
ATOM 5506 C CA . GLU B 1 352 ? 19.156 -19.484 -4.082 1 98.25 352 GLU B CA 1
ATOM 5507 C C . GLU B 1 352 ? 18.234 -20.688 -4.148 1 98.25 352 GLU B C 1
ATOM 5509 O O . GLU B 1 352 ? 18.672 -21.797 -4.48 1 98.25 352 GLU B O 1
ATOM 5514 N N . LYS B 1 353 ? 17.016 -20.484 -3.879 1 98.06 353 LYS B N 1
ATOM 5515 C CA . LYS B 1 353 ? 16.047 -21.578 -3.863 1 98.06 353 LYS B CA 1
ATOM 5516 C C . LYS B 1 353 ? 15.789 -22.109 -5.27 1 98.06 353 LYS B C 1
ATOM 5518 O O . LYS B 1 353 ? 15.414 -23.281 -5.441 1 98.06 353 LYS B O 1
ATOM 5523 N N . MET B 1 354 ? 16.078 -21.297 -6.262 1 98.5 354 MET B N 1
ATOM 5524 C CA . MET B 1 354 ? 15.883 -21.703 -7.652 1 98.5 354 MET B CA 1
ATOM 5525 C C . MET B 1 354 ? 17.141 -22.359 -8.219 1 98.5 354 MET B C 1
ATOM 5527 O O . MET B 1 354 ? 17.156 -22.766 -9.375 1 98.5 354 MET B O 1
ATOM 5531 N N . GLY B 1 355 ? 18.219 -22.422 -7.387 1 98.12 355 GLY B N 1
ATOM 5532 C CA . GLY B 1 355 ? 19.453 -23.047 -7.832 1 98.12 355 GLY B CA 1
ATOM 5533 C C . GLY B 1 355 ? 20.312 -22.109 -8.656 1 98.12 355 GLY B C 1
ATOM 5534 O O . GLY B 1 355 ? 21.125 -22.562 -9.477 1 98.12 355 GLY B O 1
ATOM 5535 N N . LEU B 1 356 ? 20.156 -20.797 -8.438 1 98.56 356 LEU B N 1
ATOM 5536 C CA . LEU B 1 356 ? 20.844 -19.828 -9.281 1 98.56 356 LEU B CA 1
ATOM 5537 C C . LEU B 1 356 ? 21.812 -18.984 -8.469 1 98.56 356 LEU B C 1
ATOM 5539 O O . LEU B 1 356 ? 22.344 -17.984 -8.961 1 98.56 356 LEU B O 1
ATOM 5543 N N . ALA B 1 357 ? 22.078 -19.359 -7.254 1 97 357 ALA B N 1
ATOM 5544 C CA . ALA B 1 357 ? 22.953 -18.578 -6.363 1 97 357 ALA B CA 1
ATOM 5545 C C . ALA B 1 357 ? 24.344 -18.438 -6.957 1 97 357 ALA B C 1
ATOM 5547 O O . ALA B 1 357 ? 24.922 -19.406 -7.453 1 97 357 ALA B O 1
ATOM 5548 N N . GLY B 1 358 ? 24.828 -17.25 -6.918 1 97.25 358 GLY B N 1
ATOM 5549 C CA . GLY B 1 358 ? 26.219 -17 -7.281 1 97.25 358 GLY B CA 1
ATOM 5550 C C . GLY B 1 358 ? 26.438 -16.922 -8.781 1 97.25 358 GLY B C 1
ATOM 5551 O O . GLY B 1 358 ? 27.562 -16.703 -9.234 1 97.25 358 GLY B O 1
ATOM 5552 N N . LEU B 1 359 ? 25.453 -17.109 -9.578 1 98.19 359 LEU B N 1
ATOM 5553 C CA . LEU B 1 359 ? 25.594 -17.078 -11.031 1 98.19 359 LEU B CA 1
ATOM 5554 C C . LEU B 1 359 ? 25.359 -15.664 -11.562 1 98.19 359 LEU B C 1
ATOM 5556 O O . LEU B 1 359 ? 24.5 -14.938 -11.047 1 98.19 359 LEU B O 1
ATOM 5560 N N . SER B 1 360 ? 26.109 -15.312 -12.602 1 98.12 360 SER B N 1
ATOM 5561 C CA . SER B 1 360 ? 25.859 -14.078 -13.336 1 98.12 360 SER B CA 1
ATOM 5562 C C . SER B 1 360 ? 24.688 -14.234 -14.305 1 98.12 360 SER B C 1
ATOM 5564 O O . SER B 1 360 ? 24.219 -15.352 -14.539 1 98.12 360 SER B O 1
ATOM 5566 N N . ILE B 1 361 ? 24.25 -13.141 -14.844 1 98 361 ILE B N 1
ATOM 5567 C CA . ILE B 1 361 ? 23.109 -13.164 -15.75 1 98 361 ILE B CA 1
ATOM 5568 C C . ILE B 1 361 ? 23.438 -14.031 -16.969 1 98 361 ILE B C 1
ATOM 5570 O O . ILE B 1 361 ? 22.656 -14.914 -17.328 1 98 361 ILE B O 1
ATOM 5574 N N . PRO B 1 362 ? 24.594 -13.859 -17.594 1 98.12 362 PRO B N 1
ATOM 5575 C CA . PRO B 1 362 ? 24.922 -14.734 -18.719 1 98.12 362 PRO B CA 1
ATOM 5576 C C . PRO B 1 362 ? 24.984 -16.203 -18.328 1 98.12 362 PRO B C 1
ATOM 5578 O O . PRO B 1 362 ? 24.547 -17.078 -19.078 1 98.12 362 PRO B O 1
ATOM 5581 N N . GLN B 1 363 ? 25.469 -16.531 -17.156 1 98.62 363 GLN B N 1
ATOM 5582 C CA . GLN B 1 363 ? 25.547 -17.906 -16.672 1 98.62 363 GLN B CA 1
ATOM 5583 C C . GLN B 1 363 ? 24.141 -18.484 -16.453 1 98.62 363 GLN B C 1
ATOM 5585 O O . GLN B 1 363 ? 23.891 -19.656 -16.734 1 98.62 363 GLN B O 1
ATOM 5590 N N . ILE B 1 364 ? 23.281 -17.641 -15.93 1 98.69 364 ILE B N 1
ATOM 5591 C CA . ILE B 1 364 ? 21.906 -18.047 -15.695 1 98.69 364 ILE B CA 1
ATOM 5592 C C . ILE B 1 364 ? 21.219 -18.344 -17.031 1 98.69 364 ILE B C 1
ATOM 5594 O O . ILE B 1 364 ? 20.547 -19.375 -17.172 1 98.69 364 ILE B O 1
ATOM 5598 N N . MET B 1 365 ? 21.406 -17.453 -18.016 1 98.25 365 MET B N 1
ATOM 5599 C CA . MET B 1 365 ? 20.766 -17.641 -19.312 1 98.25 365 MET B CA 1
ATOM 5600 C C . MET B 1 365 ? 21.312 -18.875 -20.016 1 98.25 365 MET B C 1
ATOM 5602 O O . MET B 1 365 ? 20.562 -19.562 -20.734 1 98.25 365 MET B O 1
ATOM 5606 N N . ASP B 1 366 ? 22.547 -19.219 -19.797 1 98.31 366 ASP B N 1
ATOM 5607 C CA . ASP B 1 366 ? 23.125 -20.438 -20.328 1 98.31 366 ASP B CA 1
ATOM 5608 C C . ASP B 1 366 ? 22.562 -21.672 -19.625 1 98.31 366 ASP B C 1
ATOM 5610 O O . ASP B 1 366 ? 22.297 -22.703 -20.266 1 98.31 366 ASP B O 1
ATOM 5614 N N . PHE B 1 367 ? 22.406 -21.516 -18.359 1 98.19 367 PHE B N 1
ATOM 5615 C CA . PHE B 1 367 ? 21.938 -22.609 -17.516 1 98.19 367 PHE B CA 1
ATOM 5616 C C . PHE B 1 367 ? 20.531 -23.031 -17.922 1 98.19 367 PHE B C 1
ATOM 5618 O O . PHE B 1 367 ? 20.219 -24.219 -17.922 1 98.19 367 PHE B O 1
ATOM 5625 N N . VAL B 1 368 ? 19.688 -22.062 -18.344 1 98.44 368 VAL B N 1
ATOM 5626 C CA . VAL B 1 368 ? 18.281 -22.406 -18.594 1 98.44 368 VAL B CA 1
ATOM 5627 C C . VAL B 1 368 ? 18.078 -22.688 -20.078 1 98.44 368 VAL B C 1
ATOM 5629 O O . VAL B 1 368 ? 16.969 -23.016 -20.5 1 98.44 368 VAL B O 1
ATOM 5632 N N . ALA B 1 369 ? 19.062 -22.625 -20.969 1 97.31 369 ALA B N 1
ATOM 5633 C CA . ALA B 1 369 ? 18.969 -22.734 -22.422 1 97.31 369 ALA B CA 1
ATOM 5634 C C . ALA B 1 369 ? 18.812 -24.188 -22.859 1 97.31 369 ALA B C 1
ATOM 5636 O O . ALA B 1 369 ? 19.328 -25.094 -22.203 1 97.31 369 ALA B O 1
#

Nearest PDB structures (foldseek):
  1bg6-assembly1_A-2  TM=9.531E-01  e=2.342E-29  Arthrobacter sp. 1C
  3c7c-assembly1_B  TM=7.784E-01  e=3.774E-19  Pecten maximus
  3iqd-assembly1_B  TM=7.806E-01  e=1.233E-18  Pecten maximus
  6c4m-assembly1_C-2  TM=6.932E-01  e=1.426E-14  Yersinia pestis
  6c4l-assembly1_C-2  TM=6.635E-01  e=1.348E-14  Yersinia pestis

Organism: NCBI:txid675817

Solvent-accessible surface area (backbone atoms only — not comparable to full-atom values): 37240 Å² total; per-residue (Å²): 129,68,52,53,36,15,35,51,34,53,50,50,56,20,48,48,46,50,36,53,27,30,71,70,52,28,44,31,29,42,25,21,54,86,94,58,35,62,53,55,52,31,20,65,74,68,59,22,34,32,31,39,53,58,56,95,89,36,81,36,88,74,44,49,75,31,62,62,75,38,77,40,68,48,65,57,62,36,48,67,66,26,54,38,37,36,32,38,38,58,68,85,52,50,60,67,52,46,63,71,41,54,88,51,62,58,72,74,23,36,41,36,28,29,38,12,52,45,40,48,41,29,50,51,42,49,35,44,74,72,73,41,66,81,59,46,59,41,27,29,17,19,28,45,63,61,58,45,62,40,65,76,51,81,30,26,32,39,56,71,40,66,42,62,46,44,52,26,9,12,46,42,22,80,42,26,66,60,50,46,64,63,48,46,74,50,44,94,46,52,70,39,84,47,83,18,35,67,54,20,32,74,55,22,74,54,64,59,48,40,31,49,39,48,57,28,22,40,9,45,22,37,67,52,61,8,74,38,33,42,44,52,38,32,48,23,75,40,46,39,37,35,35,49,53,36,45,51,34,54,50,51,40,30,48,72,71,74,40,88,70,71,51,70,57,58,46,51,21,60,32,62,74,49,84,63,92,44,61,65,50,42,37,64,62,35,65,68,55,60,68,40,69,50,36,65,41,50,69,81,33,55,46,36,61,44,40,38,18,40,39,45,28,34,52,50,47,53,14,60,75,67,72,48,80,44,62,53,58,52,24,48,50,48,46,50,18,35,40,62,74,52,54,44,86,74,73,20,46,33,48,59,62,37,64,45,63,92,55,50,69,70,54,48,56,58,68,40,69,130,68,52,53,36,16,33,50,34,53,49,50,56,20,49,48,47,51,36,53,26,31,71,70,54,29,42,32,30,42,25,22,53,82,93,56,34,63,54,55,53,32,20,64,74,68,59,21,35,34,29,40,52,58,58,96,90,35,80,36,86,73,43,51,76,31,61,62,75,37,77,41,70,49,64,58,61,37,49,66,65,25,54,37,37,36,33,37,38,59,69,84,52,49,58,66,52,46,62,70,42,54,88,51,64,57,71,73,24,35,42,36,26,29,38,11,52,45,42,45,39,30,50,51,42,49,35,45,74,73,71,42,67,82,59,45,60,41,27,29,17,19,28,44,63,64,57,44,64,41,66,77,52,81,30,28,32,39,56,72,39,65,42,63,47,44,53,27,10,12,47,42,22,80,44,28,66,60,50,45,63,63,48,47,76,51,46,94,45,53,69,39,83,48,84,18,35,66,54,20,30,74,54,22,74,56,64,59,49,39,31,49,39,48,55,27,22,39,8,44,23,37,66,52,62,8,72,39,33,41,43,52,38,30,49,24,76,41,46,39,37,35,35,49,53,35,46,51,36,53,50,51,41,30,48,72,70,75,40,87,70,73,50,70,56,57,45,51,20,58,32,62,74,48,83,62,92,42,60,64,49,43,36,64,63,34,64,67,54,60,70,38,70,49,34,64,39,50,69,82,32,56,46,37,61,43,39,37,18,40,39,46,29,34,52,50,45,52,14,60,74,66,72,48,80,43,63,54,58,52,24,48,50,48,47,50,16,36,41,63,74,52,55,43,85,71,72,21,45,31,47,59,64,37,65,46,62,92,56,52,69,72,53,48,56,58,67,41,69

Radius of gyration: 31.02 Å; Cα contacts (8 Å, |Δi|>4): 1635; chains: 2; bounding box: 54×90×58 Å

Foldseek 3Di:
DAAEEEEEADFWLQLVLQLVLVVLPHAYEYEDAPVGCQLVVLQVVVQFAFEDQDDPRHGADSGDTGGHNHYDNDLLCRQVRHLHYEYADFLVVLVVSLLVNLVNHAANHEYEYAACLLVQLLSQVVCVVVPNVVHHYKYKHWLHRQFDKDDDDRSYIYTLDGWQEIEMAIFQRVCRVVVQVSCVSRDPHHYDYFNFVVLSLLQNLLQLALLQLCLQCQVVLQVVVFQALSLLPSDDPVSQVLSVLQQVLSCVLCVLLVHHHDGSVRCLCNTQVHDDPGSNCSSNPPPSSRVDRGDHNALCDCSHVRNLQRRLLQSVQSCVLSVHDRVSSVVSQVSSCVRVVHRSNPVGCHCVSSVNPPHHSVRVSVSND/DAAEEEEEADFWLRLVLQLQLVVLPHAYEYEDAPVGCQLVVLQVVVQFAFEDQDDPRDGADSGDTGGHNHYDNDLLCRQVRHLHYEYADFLVVLVVSLVVNLVNHAANHEYEYAACLLVQLLSQVVCVVVPNVVHHYKYKHWLHRQFDKDDDDRSYIYTLDGWQEIEMAIFQRVCRVVVQVSCVSRDPHHYDYFNFVVLSLLQNLLQLALLQLCLQCQVVLQVVVFQALSLLPSDDPVSQVLSVLLQVLSCVLCVLLVHRHDGSVRCLCNTQVHDDPGPNCSSNPPPSSRVDRGDHNALCDCSHVRNLQRRLLQSVQSCVLSVHDRVSSVVSQVSSCVRVVHRSNPVGCHCVSSVNPPHHSVRVSVSND

Secondary structure (DSSP, 8-state):
---EEEEE--SHHHHHHHHHHHHTT-EEEEE--TTS-HHHHHHHHHTSEEE-SEETTEE-SS-EEE--SEEES-HHHHHHH-SEEEE-S-HHHHHHHHHHHGGG--TT-EEEESS-TTHHHHHHHHHHHTT-TT---EEEEESS-SEEEEEEETTEEEEEEE-S-EEEEEESGGGHHHHHHHHTTT-SS-EEE-S-HHHHHHT-THHHHHHHHHHTTHHHHHHTTT-S-HHHHH--HHHHHHHHHHHHHHHHHHHHTT--PPPHHHHHHHHTT---SSHHHHHHH-HHHHT------STTSHHHHTHIIIIIHHHHHHHHHHT---HHHHHHHHHHHHHHTS-HHHHS--TTTTT-TT--HHHHHHHT-/---EEEEE--SHHHHHHHHHHHHTT-EEEEE--TTS-HHHHHHHHHTSEEE-SEETTEE-SS-EEE--SEEES-HHHHHHH-SEEEE-S-HHHHHHHHHHHGGG--TT-EEEESS-TTHHHHHHHHHHHTT-TT---EEEEESS-SEEEEEEETTEEEEEEE-S-EEEEEESGGGHHHHHHHHTTT-SS-EEE-S-HHHHHHT-THHHHHHHHHHTTHHHHHHTTT-S-HHHHH--HHHHHHHHHHHHHHHHHHHHTT--PPPHHHHHHHHTT---SSHHHHHHH-HHHHT------STTSHHHHTHIIIIIHHHHHHHHHHT---HHHHHHHHHHHHHHTS-HHHHS--TTTTT-TT--HHHHHHHT-

Sequence (738 aa):
MAPKVSIIGSGNAGLTAAYHFSLQGADVCLFGAKGFDQSLLDIEQNGGIEALAEFNSVPLTYAGFQAIDTVTRDLQTAVEYSDLLILPVPSFAQEPLFIDMLPHLKNGQIIMLMPGNYGSLVLNKIKNEHGYSDLDITFVDAISIPWATRIIGPAQLAILGMKEFLPVAAFPASQTQYAIEQLQAVMPLPLTPLKNVICAGLENINFGGHPLLTTLNMGLLENFDGQFNYYKDCCSISTAKAAAVMEQERQQVGQALGLDLRSELDAMNALYAMECETVYEVNRTSETHGKLNSAPNCASNRYITEDAAYLLVPCYEFAQLSGIETPIITSCLHIDNAYNDTNYFEQGRTLEKMGLAGLSIPQIMDFVAMAPKVSIIGSGNAGLTAAYHFSLQGADVCLFGAKGFDQSLLDIEQNGGIEALAEFNSVPLTYAGFQAIDTVTRDLQTAVEYSDLLILPVPSFAQEPLFIDMLPHLKNGQIIMLMPGNYGSLVLNKIKNEHGYSDLDITFVDAISIPWATRIIGPAQLAILGMKEFLPVAAFPASQTQYAIEQLQAVMPLPLTPLKNVICAGLENINFGGHPLLTTLNMGLLENFDGQFNYYKDCCSISTAKAAAVMEQERQQVGQALGLDLRSELDAMNALYAMECETVYEVNRTSETHGKLNSAPNCASNRYITEDAAYLLVPCYEFAQLSGIETPIITSCLHIDNAYNDTNYFEQGRTLEKMGLAGLSIPQIMDFVA

InterPro domains:
  IPR003421 Opine dehydrogenase [PF02317] (194-339)
  IPR008927 6-phosphogluconate dehydrogenase-like, C-terminal domain superfamily [SSF48179] (197-368)
  IPR013328 6-phosphogluconate dehydrogenase, domain 2 [G3DSA:1.10.1040.10] (204-358)
  IPR036291 NAD(P)-binding domain superfamily [SSF51735] (4-187)
  IPR051729 Opine/Lysopine Dehydrogenase [PTHR38015] (68-229)

pLDDT: mean 95.6, std 5.53, range [65.06, 98.94]